Protein AF-A0A8B6ERR7-F1 (afdb_monomer)

Radius of gyration: 26.53 Å; Cα contacts (8 Å, |Δi|>4): 437; chains: 1; bounding box: 68×38×84 Å

Nearest PDB structures (foldseek):
  9bfj-assembly1_A  TM=8.847E-01  e=3.182E-20  Homo sapiens
  8j74-assembly1_B  TM=8.863E-01  e=8.967E-20  Homo sapiens
  9bim-assembly1_A  TM=9.018E-01  e=1.549E-18  Homo sapiens
  8zqq-assembly1_A  TM=8.179E-01  e=1.841E-18  Homo sapiens
  8zqr-assembly1_A  TM=8.406E-01  e=4.004E-18  Homo sapiens

Solvent-accessible surface area (backbone atoms only — not comparable to full-atom values): 23054 Å² total; per-residue (Å²): 132,85,79,61,58,70,55,53,50,31,40,52,51,45,51,50,52,52,50,51,52,50,52,52,50,51,62,64,43,66,80,75,68,89,50,77,62,46,73,76,52,62,72,77,67,77,50,70,70,59,42,28,53,52,48,19,53,70,67,59,25,32,62,53,43,36,21,33,11,29,27,19,48,77,53,38,81,71,29,44,50,60,66,57,52,49,36,52,48,38,42,50,44,18,70,64,45,36,40,56,41,36,75,70,30,41,67,49,90,60,40,50,47,21,59,70,64,54,79,64,85,84,53,84,36,73,96,52,40,66,57,52,28,51,32,28,49,50,14,29,56,46,42,59,62,65,44,49,63,29,48,51,50,8,50,51,56,63,73,42,57,35,22,82,31,89,85,43,64,68,75,40,54,63,80,54,80,88,49,40,62,43,43,48,62,50,44,31,64,72,73,39,59,72,67,56,19,35,53,49,53,24,50,46,51,49,33,36,50,58,43,52,51,52,53,39,50,49,52,15,47,47,39,24,52,62,42,42,28,60,68,75,36,76,81,64,49,71,72,54,38,52,53,44,24,55,53,39,34,53,52,52,46,54,51,51,53,57,51,59,75,72,57,80,43,60,45,60,54,53,51,54,59,50,48,56,44,52,22,42,48,47,37,48,53,51,34,51,74,73,36,89,64,53,40,62,67,7,49,52,51,13,44,53,51,8,51,48,45,45,56,30,52,26,38,76,94,77,72,39,74,50,76,51,81,57,70,73,54,43,71,47,97,86,70,48,75,46,70,70,46,67,53,62,58,51,19,20,50,50,10,36,49,42,18,50,50,42,10,48,51,53,50,50,36,50,76,70,59,77,45,62,80,85,73,52,82,81,71,71,78,64,68,71,63,56,51,57,62,52,61,68,72,60,74,70,90,79,74,94,80,80,83,80,87,80,92,75,91,82,83,83,77,87,76,93,130

Organism: Mytilus galloprovincialis (NCBI:txid29158)

Secondary structure (DSSP, 8-state):
----HHHHHHHHHHHHHHHHHHHHHHHHHTTT--SHHHHHHGGG---HHHHHHHHHHHHS-HHHHHHHHHHHHHHGGGGGHHHHHHHHHHHHHIIIIIHHHHHTT--STTHHHHHHHS--------S-HHHHHHHHHHHHHHHHHHHHHHHHHHHHHHHS-GGGSTTTTTS-SS--TTTGGGHHHHHHHHTS-HHHHHHHHHHHHHHHHHHHHHHHHHHHHHIIIIIIIIII-TT--HHHHHHHHHHHHHHHHHHHHHHHHH-S-HHHHHHHHHHHIIIIIHHHHHHHHH-TT--HHHHHHHHHHHHHHHHHT-BGGGTB--SS--TTEEE-TTS-EEE-S-HHHHHHHHHHHHHHHHHHHHHHHHHTTSS-GGG-TT--S-HHHHHHHHHTTT-STT-TTS---------------

InterPro domains:
  IPR001734 Sodium/solute symporter [PF00474] (136-306)
  IPR001734 Sodium/solute symporter [PS50283] (4-118)
  IPR001734 Sodium/solute symporter [PS50283] (123-320)
  IPR038377 Sodium/glucose symporter superfamily [G3DSA:1.20.1730.10] (26-121)
  IPR038377 Sodium/glucose symporter superfamily [G3DSA:1.20.1730.10] (122-368)
  IPR052244 High-affinity choline transporter [PTHR45897] (120-391)

pLDDT: mean 76.29, std 17.7, range [22.92, 96.44]

Mean predicted aligned error: 11.57 Å

Sequence (417 aa):
MAVYVPGLVSVIVFYVIFLLLGLWAAWKSRKVTKNSEDVLLAGRSIGMLLGIFTMTATWVEGGFINGTAEGVYSGGLVGSQAPFAYSVCLAFSGFFFARRMRQNGYATIIDPFQQKYGRYDGVLAAKSAYIAELLSYLGVIGCFIVVIPSLLVGIIATQTDWSMTTYMSGNSSVLADEDIPLVLPLVMEHLCPKAVALFGLGAVAAAVMSSVDSAVLSSSGQFSRNVYKRIIRKTASEKEQIWVLRASTIVFGVIATSVSIYVRSIYALWVLCSDIIYVILFPQLTCAIYFSSANTYGSLVAFIVGLFFRVAGGEITLGLDPIIKYPWHKVDDDGTVVQLFPHKTLSMLLSLFSLLFVSWFTNWLFDNGILSPKFDILRKHSRTKYKNKYVISTSDASDVKELGNYKINAAFTTDSF

Structure (mmCIF, N/CA/C/O backbone):
data_AF-A0A8B6ERR7-F1
#
_entry.id   AF-A0A8B6ERR7-F1
#
loop_
_atom_site.group_PDB
_atom_site.id
_atom_site.type_symbol
_atom_site.label_atom_id
_atom_site.label_alt_id
_atom_site.label_comp_id
_atom_site.label_asym_id
_atom_site.label_entity_id
_atom_site.label_seq_id
_atom_site.pdbx_PDB_ins_code
_atom_site.Cartn_x
_atom_site.Cartn_y
_atom_site.Cartn_z
_atom_site.occupancy
_atom_site.B_iso_or_equiv
_atom_site.auth_seq_id
_atom_site.auth_comp_id
_atom_site.auth_asym_id
_atom_site.auth_atom_id
_atom_site.pdbx_PDB_model_num
ATOM 1 N N . MET A 1 1 ? 13.045 -18.351 -24.519 1.00 45.66 1 MET A N 1
ATOM 2 C CA . MET A 1 1 ? 13.921 -17.473 -23.718 1.00 45.66 1 MET A CA 1
ATOM 3 C C . MET A 1 1 ? 15.110 -18.277 -23.218 1.00 45.66 1 MET A C 1
ATOM 5 O O . MET A 1 1 ? 14.902 -19.315 -22.599 1.00 45.66 1 MET A O 1
ATOM 9 N N . ALA A 1 2 ? 16.337 -17.854 -23.520 1.00 51.88 2 ALA A N 1
ATOM 10 C CA . ALA A 1 2 ? 17.518 -18.402 -22.858 1.00 51.88 2 ALA A CA 1
ATOM 11 C C . ALA A 1 2 ? 17.599 -17.777 -21.458 1.00 51.88 2 ALA A C 1
ATOM 13 O O . ALA A 1 2 ? 17.533 -16.560 -21.327 1.00 51.88 2 ALA A O 1
ATOM 14 N N . VAL A 1 3 ? 17.675 -18.598 -20.412 1.00 63.44 3 VAL A N 1
ATOM 15 C CA . VAL A 1 3 ? 17.764 -18.108 -19.030 1.00 63.44 3 VAL A CA 1
ATOM 16 C C . VAL A 1 3 ? 19.124 -17.440 -18.831 1.00 63.44 3 VAL A C 1
ATOM 18 O O . VAL A 1 3 ? 20.153 -18.064 -19.098 1.00 63.44 3 VAL A O 1
ATOM 21 N N . TYR A 1 4 ? 19.146 -16.204 -18.327 1.00 71.19 4 TYR A N 1
ATOM 22 C CA . TYR A 1 4 ? 20.384 -15.520 -17.956 1.00 71.19 4 TYR A CA 1
ATOM 23 C C . TYR A 1 4 ? 21.020 -16.189 -16.732 1.00 71.19 4 TYR A C 1
ATOM 25 O O . TYR A 1 4 ? 20.767 -15.842 -15.576 1.00 71.19 4 TYR A O 1
ATOM 33 N N . VAL A 1 5 ? 21.847 -17.202 -17.000 1.00 78.88 5 VAL A N 1
ATOM 34 C CA . VAL A 1 5 ? 22.473 -18.052 -15.978 1.00 78.88 5 VAL A CA 1
ATOM 35 C C . VAL A 1 5 ? 23.244 -17.237 -14.930 1.00 78.88 5 VAL A C 1
ATOM 37 O O . VAL A 1 5 ? 23.048 -17.507 -13.746 1.00 78.88 5 VAL A O 1
ATOM 40 N N . PRO A 1 6 ? 24.060 -16.219 -15.280 1.00 73.69 6 PRO A N 1
ATOM 41 C CA . PRO A 1 6 ? 24.772 -15.430 -14.273 1.00 73.69 6 PRO A CA 1
ATOM 42 C C . PRO A 1 6 ? 23.843 -14.663 -13.322 1.00 73.69 6 PRO A C 1
ATOM 44 O O . PRO A 1 6 ? 24.110 -14.611 -12.121 1.00 73.69 6 PRO A O 1
ATOM 47 N N . GLY A 1 7 ? 22.743 -14.097 -13.827 1.00 73.06 7 GLY A N 1
ATOM 48 C CA . GLY A 1 7 ? 21.757 -13.400 -12.998 1.00 73.06 7 GLY A CA 1
ATOM 49 C C . GLY A 1 7 ? 20.990 -14.360 -12.100 1.00 73.06 7 GLY A C 1
ATOM 50 O O . GLY A 1 7 ? 20.860 -14.102 -10.907 1.00 73.06 7 GLY A O 1
ATOM 51 N N . LEU A 1 8 ? 20.576 -15.514 -12.630 1.00 79.06 8 LEU A N 1
ATOM 52 C CA . LEU A 1 8 ? 19.938 -16.564 -11.835 1.00 79.06 8 LEU A CA 1
ATOM 53 C C . LEU A 1 8 ? 20.857 -17.056 -10.708 1.00 79.06 8 LEU A C 1
ATOM 55 O O . LEU A 1 8 ? 20.429 -17.163 -9.559 1.00 79.06 8 LEU A O 1
ATOM 59 N N . VAL A 1 9 ? 22.130 -17.315 -11.018 1.00 81.06 9 VAL A N 1
ATOM 60 C CA . VAL A 1 9 ? 23.138 -17.705 -10.022 1.00 81.06 9 VAL A CA 1
ATOM 61 C C . VAL A 1 9 ? 23.302 -16.611 -8.969 1.00 81.06 9 VAL A C 1
ATOM 63 O O . VAL A 1 9 ? 23.341 -16.934 -7.784 1.00 81.06 9 VAL A O 1
ATOM 66 N N . SER A 1 10 ? 23.329 -15.332 -9.365 1.00 76.69 10 SER A N 1
ATOM 67 C CA . SER A 1 10 ? 23.367 -14.208 -8.420 1.00 76.69 10 SER A CA 1
ATOM 68 C C . SER A 1 10 ? 22.194 -14.253 -7.445 1.00 76.69 10 SER A C 1
ATOM 70 O O . SER A 1 10 ? 22.401 -14.287 -6.233 1.00 76.69 10 SER A O 1
ATOM 72 N N . VAL A 1 11 ? 20.965 -14.327 -7.961 1.00 80.50 11 VAL A N 1
ATOM 73 C CA . VAL A 1 11 ? 19.743 -14.350 -7.146 1.00 80.50 11 VAL A CA 1
ATOM 74 C C . VAL A 1 11 ? 19.759 -15.525 -6.167 1.00 80.50 11 VAL A C 1
ATOM 76 O O . VAL A 1 11 ? 19.506 -15.333 -4.978 1.00 80.50 11 VAL A O 1
ATOM 79 N N . ILE A 1 12 ? 20.132 -16.724 -6.629 1.00 85.44 12 ILE A N 1
ATOM 80 C CA . ILE A 1 12 ? 20.242 -17.914 -5.773 1.00 85.44 12 ILE A CA 1
ATOM 81 C C . ILE A 1 12 ? 21.285 -17.699 -4.672 1.00 85.44 12 ILE A C 1
ATOM 83 O O . ILE A 1 12 ? 21.001 -17.966 -3.506 1.00 85.44 12 ILE A O 1
ATOM 87 N N . VAL A 1 13 ? 22.478 -17.204 -5.012 1.00 85.12 13 VAL A N 1
ATOM 88 C CA . VAL A 1 13 ? 23.547 -16.948 -4.036 1.00 85.12 13 VAL A CA 1
ATOM 89 C C . VAL A 1 13 ? 23.094 -15.928 -2.993 1.00 85.12 13 VAL A C 1
ATOM 91 O O . VAL A 1 13 ? 23.258 -16.176 -1.799 1.00 85.12 13 VAL A O 1
ATOM 94 N N . PHE A 1 14 ? 22.468 -14.826 -3.409 1.00 83.25 14 PHE A N 1
ATOM 95 C CA . PHE A 1 14 ? 21.922 -13.831 -2.487 1.00 83.25 14 PHE A CA 1
ATOM 96 C C . PHE A 1 14 ? 20.862 -14.431 -1.562 1.00 83.25 14 PHE A C 1
ATOM 98 O O . PHE A 1 14 ? 20.937 -14.237 -0.348 1.00 83.25 14 PHE A O 1
ATOM 105 N N . TYR A 1 15 ? 19.921 -15.215 -2.090 1.00 85.69 15 TYR A N 1
ATOM 106 C CA . TYR A 1 15 ? 18.904 -15.886 -1.277 1.00 85.69 15 TYR A CA 1
ATOM 107 C C . TYR A 1 15 ? 19.502 -16.877 -0.283 1.00 85.69 15 TYR A C 1
ATOM 109 O O . TYR A 1 15 ? 19.090 -16.895 0.877 1.00 85.69 15 TYR A O 1
ATOM 117 N N . VAL A 1 16 ? 20.511 -17.651 -0.686 1.00 87.88 16 VAL A N 1
ATOM 118 C CA . VAL A 1 16 ? 21.233 -18.548 0.225 1.00 87.88 16 VAL A CA 1
ATOM 119 C C . VAL A 1 16 ? 21.944 -17.748 1.316 1.00 87.88 16 VAL A C 1
ATOM 121 O O . VAL A 1 16 ? 21.831 -18.104 2.487 1.00 87.88 16 VAL A O 1
ATOM 124 N N . ILE A 1 17 ? 22.622 -16.647 0.979 1.00 86.88 17 ILE A N 1
ATOM 125 C CA . ILE A 1 17 ? 23.292 -15.781 1.962 1.00 86.88 17 ILE A CA 1
ATOM 126 C C . ILE A 1 17 ? 22.284 -15.229 2.976 1.00 86.88 17 ILE A C 1
ATOM 128 O O . ILE A 1 17 ? 22.510 -15.350 4.180 1.00 86.88 17 ILE A O 1
ATOM 132 N N . PHE A 1 18 ? 21.157 -14.671 2.526 1.00 83.50 18 PHE A N 1
ATOM 133 C CA . PHE A 1 18 ? 20.132 -14.140 3.429 1.00 83.50 18 PHE A CA 1
ATOM 134 C C . PHE A 1 18 ? 19.480 -15.226 4.279 1.00 83.50 18 PHE A C 1
ATOM 136 O O . PHE A 1 18 ? 19.249 -15.010 5.467 1.00 83.50 18 PHE A O 1
ATOM 143 N N . LEU A 1 19 ? 19.243 -16.411 3.716 1.00 85.31 19 LEU A N 1
ATOM 144 C CA . LEU A 1 19 ? 18.729 -17.553 4.462 1.00 85.31 19 LEU A CA 1
ATOM 145 C C . LEU A 1 19 ? 19.721 -18.005 5.539 1.00 85.31 19 LEU A C 1
ATOM 147 O O . LEU A 1 19 ? 19.320 -18.218 6.681 1.00 85.31 19 LEU A O 1
ATOM 151 N N . LEU A 1 20 ? 21.014 -18.097 5.223 1.00 88.56 20 LEU A N 1
ATOM 152 C CA . LEU A 1 20 ? 22.055 -18.445 6.195 1.00 88.56 20 LEU A CA 1
ATOM 153 C C . LEU A 1 20 ? 22.187 -17.383 7.292 1.00 88.56 20 LEU A C 1
ATOM 155 O O . LEU A 1 20 ? 22.257 -17.734 8.470 1.00 88.56 20 LEU A O 1
ATOM 159 N N . LEU A 1 21 ? 22.162 -16.096 6.933 1.00 86.25 21 LEU A N 1
ATOM 160 C CA . LEU A 1 21 ? 22.159 -14.989 7.893 1.00 86.25 21 LEU A CA 1
ATOM 161 C C . LEU A 1 21 ? 20.915 -15.025 8.788 1.00 86.25 21 LEU A C 1
ATOM 163 O O . LEU A 1 21 ? 21.034 -14.866 10.003 1.00 86.25 21 LEU A O 1
ATOM 167 N N . GLY A 1 22 ? 19.740 -15.286 8.213 1.00 81.62 22 GLY A N 1
ATOM 168 C CA . GLY A 1 22 ? 18.478 -15.428 8.934 1.00 81.62 22 GLY A CA 1
ATOM 169 C C . GLY A 1 22 ? 18.484 -16.619 9.892 1.00 81.62 22 GLY A C 1
ATOM 170 O O . GLY A 1 22 ? 18.112 -16.473 11.056 1.00 81.62 22 GLY A O 1
ATOM 171 N N . LEU A 1 23 ? 18.978 -17.782 9.454 1.00 84.75 23 LEU A N 1
ATOM 172 C CA . LEU A 1 23 ? 19.142 -18.971 10.300 1.00 84.75 23 LEU A CA 1
ATOM 173 C C . LEU A 1 23 ? 20.140 -18.727 11.434 1.00 84.75 23 LEU A C 1
ATOM 175 O O . LEU A 1 23 ? 19.871 -19.092 12.580 1.00 84.75 23 LEU A O 1
ATOM 179 N N . TRP A 1 24 ? 21.268 -18.080 11.139 1.00 86.25 24 TRP A N 1
ATOM 180 C CA . TRP A 1 24 ? 22.263 -17.704 12.141 1.00 86.25 24 TRP A CA 1
ATOM 181 C C . TRP A 1 24 ? 21.684 -16.729 13.174 1.00 86.25 24 TRP A C 1
ATOM 183 O O . TRP A 1 24 ? 21.824 -16.945 14.382 1.00 86.25 24 TRP A O 1
ATOM 193 N N . ALA A 1 25 ? 20.966 -15.698 12.719 1.00 79.69 25 ALA A N 1
ATOM 194 C CA . ALA A 1 25 ? 20.288 -14.736 13.580 1.00 79.69 25 ALA A CA 1
ATOM 195 C C . ALA A 1 25 ? 19.210 -15.408 14.446 1.00 79.69 25 ALA A C 1
ATOM 197 O O . ALA A 1 25 ? 19.169 -15.179 15.656 1.00 79.69 25 ALA A O 1
ATOM 198 N N . ALA A 1 26 ? 18.392 -16.296 13.873 1.00 73.44 26 ALA A N 1
ATOM 199 C CA . ALA A 1 26 ? 17.368 -17.054 14.592 1.00 73.44 26 ALA A CA 1
ATOM 200 C C . ALA A 1 26 ? 17.975 -17.998 15.643 1.00 73.44 26 ALA A C 1
ATOM 202 O O . ALA A 1 26 ? 17.465 -18.109 16.761 1.00 73.44 26 ALA A O 1
ATOM 203 N N . TRP A 1 27 ? 19.095 -18.652 15.323 1.00 79.06 27 TRP A N 1
ATOM 204 C CA . TRP A 1 27 ? 19.818 -19.507 16.264 1.00 79.06 27 TRP A CA 1
ATOM 205 C C . TRP A 1 27 ? 20.393 -18.708 17.439 1.00 79.06 27 TRP A C 1
ATOM 207 O O . TRP A 1 27 ? 20.299 -19.142 18.591 1.00 79.06 27 TRP A O 1
ATOM 217 N N . LYS A 1 28 ? 20.904 -17.502 17.174 1.00 76.81 28 LYS A N 1
ATOM 218 C CA . LYS A 1 28 ? 21.382 -16.570 18.204 1.00 76.81 28 LYS A CA 1
ATOM 219 C C . LYS A 1 28 ? 20.233 -16.006 19.055 1.00 76.81 28 LYS A C 1
ATOM 221 O O . LYS A 1 28 ? 20.363 -15.929 20.276 1.00 76.81 28 LYS A O 1
ATOM 226 N N . SER A 1 29 ? 19.098 -15.673 18.436 1.00 63.59 29 SER A N 1
ATOM 227 C CA . SER A 1 29 ? 17.893 -15.126 19.086 1.00 63.59 29 SER A CA 1
ATOM 228 C C . SER A 1 29 ? 17.143 -16.148 19.949 1.00 63.59 29 SER A C 1
ATOM 230 O O . SER A 1 29 ? 16.582 -15.767 20.977 1.00 63.59 29 SER A O 1
ATOM 232 N N . ARG A 1 30 ? 17.192 -17.449 19.620 1.00 62.34 30 ARG A N 1
ATOM 233 C CA . ARG A 1 30 ? 16.547 -18.528 20.402 1.00 62.34 30 ARG A CA 1
ATOM 234 C C . ARG A 1 30 ? 16.923 -18.546 21.886 1.00 62.34 30 ARG A C 1
ATOM 236 O O . ARG A 1 30 ? 16.160 -19.070 22.691 1.00 62.34 30 ARG A O 1
ATOM 243 N N . LYS A 1 31 ? 18.088 -18.003 22.253 1.00 54.69 31 LYS A N 1
ATOM 244 C CA . LYS A 1 31 ? 18.555 -17.934 23.647 1.00 54.69 31 LYS A CA 1
ATOM 245 C C . LYS A 1 31 ? 17.966 -16.755 24.439 1.00 54.69 31 LYS A C 1
ATOM 247 O O . LYS A 1 31 ? 18.104 -16.744 25.656 1.00 54.69 31 LYS A O 1
ATOM 252 N N . VAL A 1 32 ? 17.324 -15.788 23.777 1.00 55.03 32 VAL A N 1
ATOM 253 C CA . VAL A 1 32 ? 16.943 -14.488 24.362 1.00 55.03 32 VAL A CA 1
ATOM 254 C C . VAL A 1 32 ? 15.422 -14.277 24.419 1.00 55.03 32 VAL A C 1
ATOM 256 O O . VAL A 1 32 ? 14.943 -13.600 25.322 1.00 55.03 32 VAL A O 1
ATOM 259 N N . THR A 1 33 ? 14.634 -14.873 23.519 1.00 50.84 33 THR A N 1
ATOM 260 C CA . THR A 1 33 ? 13.224 -14.479 23.328 1.00 50.84 33 THR A CA 1
ATOM 261 C C . THR A 1 33 ? 12.232 -15.531 23.850 1.00 50.84 33 THR A C 1
ATOM 263 O O . THR A 1 33 ? 12.086 -16.594 23.250 1.00 50.84 33 THR A O 1
ATOM 266 N N . LYS A 1 34 ? 11.534 -15.244 24.964 1.00 52.44 34 LYS A N 1
ATOM 267 C CA . LYS A 1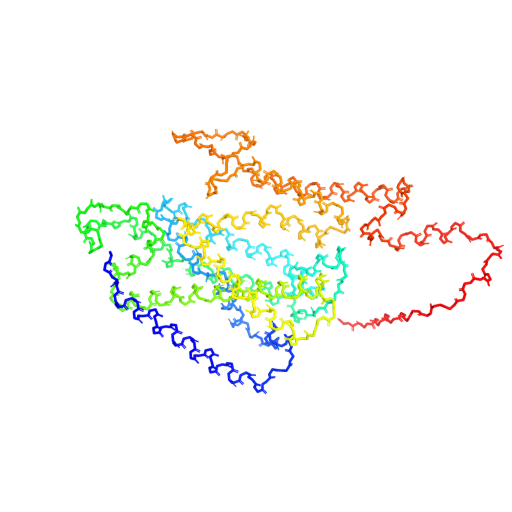 34 ? 10.463 -16.106 25.526 1.00 52.44 34 LYS A CA 1
ATOM 268 C C . LYS A 1 34 ? 9.038 -15.567 25.326 1.00 52.44 34 LYS A C 1
ATOM 270 O O . LYS A 1 34 ? 8.110 -16.365 25.378 1.00 52.44 34 LYS A O 1
ATOM 275 N N . ASN A 1 35 ? 8.862 -14.268 25.066 1.00 54.62 35 ASN A N 1
ATOM 276 C CA . ASN A 1 35 ? 7.545 -13.635 24.940 1.00 54.62 35 ASN A CA 1
ATOM 277 C C . ASN A 1 35 ? 7.221 -13.240 23.493 1.00 54.62 35 ASN A C 1
ATOM 279 O O . ASN A 1 35 ? 8.046 -12.648 22.797 1.00 54.62 35 ASN A O 1
ATOM 283 N N . SER A 1 36 ? 5.979 -13.497 23.075 1.00 51.31 36 SER A N 1
ATOM 284 C CA . SER A 1 36 ? 5.406 -13.113 21.774 1.00 51.31 36 SER A CA 1
ATOM 285 C C . SER A 1 36 ? 5.533 -11.609 21.483 1.00 51.31 36 SER A C 1
ATOM 287 O O . SER A 1 36 ? 5.695 -11.203 20.336 1.00 51.31 36 SER A O 1
ATOM 289 N N . GLU A 1 37 ? 5.492 -10.776 22.526 1.00 53.56 37 GLU A N 1
ATOM 290 C CA . GLU A 1 37 ? 5.621 -9.317 22.427 1.00 53.56 37 GLU A CA 1
ATOM 291 C C . GLU A 1 37 ? 7.046 -8.858 22.098 1.00 53.56 37 GLU A C 1
ATOM 293 O O . GLU A 1 37 ? 7.214 -7.917 21.325 1.00 53.56 37 GLU A O 1
ATOM 298 N N . ASP A 1 38 ? 8.073 -9.538 22.616 1.00 54.78 38 ASP A N 1
ATOM 299 C CA . ASP A 1 38 ? 9.474 -9.196 22.333 1.00 54.78 38 ASP A CA 1
ATOM 300 C C . ASP A 1 38 ? 9.860 -9.536 20.892 1.00 54.78 38 ASP A C 1
ATOM 302 O O . ASP A 1 38 ? 10.689 -8.847 20.296 1.00 54.78 38 ASP A O 1
ATOM 306 N N . VAL A 1 39 ? 9.216 -10.557 20.317 1.00 55.00 39 VAL A N 1
ATOM 307 C CA . VAL A 1 39 ? 9.323 -10.895 18.890 1.00 55.00 39 VAL A CA 1
ATOM 308 C C . VAL A 1 39 ? 8.684 -9.805 18.024 1.00 55.00 39 VAL A C 1
ATOM 310 O O . VAL A 1 39 ? 9.232 -9.455 16.985 1.00 55.00 39 VAL A O 1
ATOM 313 N N . LEU A 1 40 ? 7.547 -9.243 18.451 1.00 52.59 40 LEU A N 1
ATOM 314 C CA . LEU A 1 40 ? 6.803 -8.235 17.684 1.00 52.59 40 LEU A CA 1
ATOM 315 C C . LEU A 1 40 ? 7.361 -6.810 17.829 1.00 52.59 40 LEU A C 1
ATOM 317 O O . LEU A 1 40 ? 7.233 -6.013 16.906 1.00 52.59 40 LEU A O 1
ATOM 321 N N . LEU A 1 41 ? 7.955 -6.467 18.977 1.00 54.84 41 LEU A N 1
ATOM 322 C CA . LEU A 1 41 ? 8.432 -5.110 19.293 1.00 54.84 41 LEU A CA 1
ATOM 323 C C . LEU A 1 41 ? 9.963 -4.984 19.320 1.00 54.84 41 LEU A C 1
ATOM 325 O O . LEU A 1 41 ? 10.475 -3.935 19.724 1.00 54.84 41 LEU A O 1
ATOM 329 N N . ALA A 1 42 ? 10.686 -6.041 18.930 1.00 57.41 42 ALA A N 1
ATOM 330 C CA . ALA A 1 42 ? 12.149 -6.101 18.893 1.00 57.41 42 ALA A CA 1
ATOM 331 C C . ALA A 1 42 ? 12.813 -5.525 20.163 1.00 57.41 42 ALA A C 1
ATOM 333 O O . ALA A 1 42 ? 13.747 -4.725 20.096 1.00 57.41 42 ALA A O 1
ATOM 334 N N . GLY A 1 43 ? 12.276 -5.862 21.341 1.00 55.06 43 GLY A N 1
ATOM 335 C CA . GLY A 1 43 ? 12.825 -5.438 22.636 1.00 55.06 43 GLY A CA 1
ATOM 336 C C . GLY A 1 43 ? 12.838 -3.923 22.905 1.00 55.06 43 GLY A C 1
ATOM 337 O O . GLY A 1 43 ? 13.475 -3.486 23.862 1.00 55.06 43 GLY A O 1
ATOM 338 N N . ARG A 1 44 ? 12.140 -3.101 22.101 1.00 60.75 44 ARG A N 1
ATOM 339 C CA . ARG A 1 44 ? 11.968 -1.641 22.298 1.00 60.75 44 ARG A CA 1
ATOM 340 C C . ARG A 1 44 ? 13.276 -0.825 22.396 1.00 60.75 44 ARG A C 1
ATOM 342 O O . ARG A 1 44 ? 13.245 0.292 22.912 1.00 60.75 44 ARG A O 1
ATOM 349 N N . SER A 1 45 ? 14.400 -1.341 21.898 1.00 61.16 45 SER A N 1
ATOM 350 C CA . SER A 1 45 ? 15.742 -0.740 22.031 1.00 61.16 45 SER A CA 1
ATOM 351 C C . SER A 1 45 ? 16.392 -0.345 20.699 1.00 61.16 45 SER A C 1
ATOM 353 O O . SER A 1 45 ? 17.597 -0.103 20.645 1.00 61.16 45 SER A O 1
ATOM 355 N N . ILE A 1 46 ? 15.612 -0.262 19.615 1.00 65.56 46 ILE A N 1
ATOM 356 C CA . ILE A 1 46 ? 16.134 0.105 18.293 1.00 65.56 46 ILE A CA 1
ATOM 357 C C . ILE A 1 46 ? 16.711 1.527 18.351 1.00 65.56 46 ILE A C 1
ATOM 359 O O . ILE A 1 46 ? 15.992 2.498 18.594 1.00 65.56 46 ILE A O 1
ATOM 363 N N . GLY A 1 47 ? 18.022 1.639 18.129 1.00 73.00 47 GLY A N 1
ATOM 364 C CA . GLY A 1 47 ? 18.715 2.922 18.034 1.00 73.00 47 GLY A CA 1
ATOM 365 C C . GLY A 1 47 ? 18.222 3.746 16.841 1.00 73.00 47 GLY A C 1
ATOM 366 O O . GLY A 1 47 ? 17.768 3.196 15.840 1.00 73.00 47 GLY A O 1
ATOM 367 N N . MET A 1 48 ? 18.340 5.073 16.930 1.00 74.69 48 MET A N 1
ATOM 368 C CA . MET A 1 48 ? 17.790 6.008 15.937 1.00 74.69 48 MET A CA 1
ATOM 369 C C . MET A 1 48 ? 18.234 5.689 14.503 1.00 74.69 48 MET A C 1
ATOM 371 O O . MET A 1 48 ? 17.393 5.601 13.616 1.00 74.69 48 MET A O 1
ATOM 375 N N . LEU A 1 49 ? 19.530 5.442 14.290 1.00 75.19 49 LEU A N 1
ATOM 376 C CA . LEU A 1 49 ? 20.077 5.135 12.967 1.00 75.19 49 LEU A CA 1
ATOM 377 C C . LEU A 1 49 ? 19.447 3.872 12.360 1.00 75.19 49 LEU A C 1
ATOM 379 O O . LEU A 1 49 ? 18.987 3.889 11.222 1.00 75.19 49 LEU A O 1
ATOM 383 N N . LEU A 1 50 ? 19.368 2.795 13.147 1.00 78.88 50 LEU A N 1
ATOM 384 C CA . LEU A 1 50 ? 18.739 1.546 12.719 1.00 78.88 50 LEU A CA 1
ATOM 385 C C . LEU A 1 50 ? 17.240 1.745 12.451 1.00 78.88 50 LEU A C 1
ATOM 387 O O . LEU A 1 50 ? 16.706 1.172 11.504 1.00 78.88 50 LEU A O 1
ATOM 391 N N . GLY A 1 51 ? 16.575 2.597 13.235 1.00 76.56 51 GLY A N 1
ATOM 392 C CA . GLY A 1 51 ? 15.184 2.982 13.016 1.00 76.56 51 GLY A CA 1
ATOM 393 C C . GLY A 1 51 ? 14.965 3.695 11.680 1.00 76.56 51 GLY A C 1
ATOM 394 O O . GLY A 1 51 ? 13.998 3.381 10.997 1.00 76.56 51 GLY A O 1
ATOM 395 N N . ILE A 1 52 ? 15.861 4.603 11.274 1.00 78.38 52 ILE A N 1
ATOM 396 C CA . ILE A 1 52 ? 15.759 5.330 9.993 1.00 78.38 52 ILE A CA 1
ATOM 397 C C . ILE A 1 52 ? 15.909 4.364 8.821 1.00 78.38 52 ILE A C 1
ATOM 399 O O . ILE A 1 52 ? 15.088 4.380 7.903 1.00 78.38 52 ILE A O 1
ATOM 403 N N . PHE A 1 53 ? 16.927 3.499 8.864 1.00 80.88 53 PHE A N 1
ATOM 404 C CA . PHE A 1 53 ? 17.138 2.495 7.823 1.00 80.88 53 PHE A CA 1
ATOM 405 C C . PHE A 1 53 ? 15.970 1.518 7.739 1.00 80.88 53 PHE A C 1
ATOM 407 O O . PHE A 1 53 ? 15.490 1.255 6.645 1.00 80.88 53 PHE A O 1
ATOM 414 N N . THR A 1 54 ? 15.460 1.043 8.878 1.00 80.06 54 THR A N 1
ATOM 415 C CA . THR A 1 54 ? 14.311 0.124 8.912 1.00 80.06 54 THR A CA 1
ATOM 416 C C . THR A 1 54 ? 13.046 0.796 8.381 1.00 80.06 54 THR A C 1
ATOM 418 O O . THR A 1 54 ? 12.327 0.202 7.583 1.00 80.06 54 THR A O 1
ATOM 421 N N . MET A 1 55 ? 12.789 2.049 8.774 1.00 78.19 55 MET A N 1
ATOM 422 C CA . MET A 1 55 ? 11.636 2.809 8.293 1.00 78.19 55 MET A CA 1
ATOM 423 C C . MET A 1 55 ? 11.732 3.019 6.781 1.00 78.19 55 MET A C 1
ATOM 425 O O . MET A 1 55 ? 10.798 2.688 6.069 1.00 78.19 55 MET A O 1
ATOM 429 N N . THR A 1 56 ? 12.882 3.472 6.277 1.00 79.50 56 THR A N 1
ATOM 430 C CA . THR A 1 56 ? 13.102 3.674 4.835 1.00 79.50 56 THR A CA 1
ATOM 431 C C . THR A 1 56 ? 12.967 2.364 4.057 1.00 79.50 56 THR A C 1
ATOM 433 O O . THR A 1 56 ? 12.240 2.309 3.072 1.00 79.50 56 THR A O 1
ATOM 436 N N . ALA A 1 57 ? 13.610 1.291 4.526 1.00 77.75 57 ALA A N 1
ATOM 437 C CA . ALA A 1 57 ? 13.587 -0.020 3.876 1.00 77.75 57 ALA A CA 1
ATOM 438 C C . ALA A 1 57 ? 12.191 -0.661 3.852 1.00 77.75 57 ALA A C 1
ATOM 440 O O . ALA A 1 57 ? 11.908 -1.456 2.968 1.00 77.75 57 ALA A O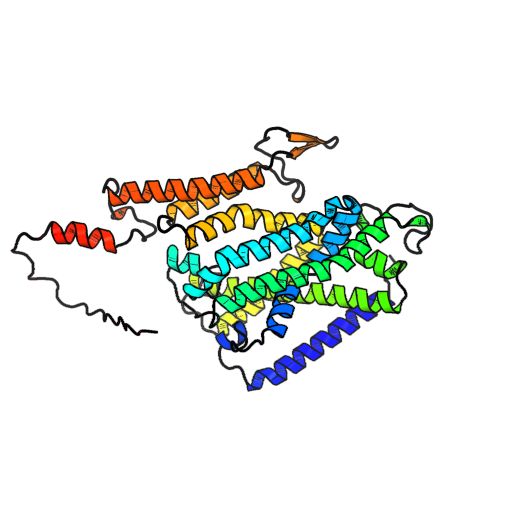 1
ATOM 441 N N . THR A 1 58 ? 11.307 -0.311 4.792 1.00 77.62 58 THR A N 1
ATOM 442 C CA . THR A 1 58 ? 9.919 -0.806 4.793 1.00 77.62 58 THR A CA 1
ATOM 443 C C . THR A 1 58 ? 9.098 -0.209 3.648 1.00 77.62 58 THR A C 1
ATOM 445 O O . THR A 1 58 ? 8.171 -0.847 3.162 1.00 77.62 58 THR A O 1
ATOM 448 N N . TRP A 1 59 ? 9.417 1.017 3.224 1.00 75.06 59 TRP A N 1
ATOM 449 C CA . TRP A 1 59 ? 8.687 1.712 2.159 1.00 75.06 59 TRP A CA 1
ATOM 450 C C . TRP A 1 59 ? 9.332 1.544 0.791 1.00 75.06 59 TRP A C 1
ATOM 452 O O . TRP A 1 59 ? 8.633 1.471 -0.218 1.00 75.06 59 TRP A O 1
ATOM 462 N N . VAL A 1 60 ? 10.660 1.467 0.751 1.00 78.19 60 VAL A N 1
ATOM 463 C CA . VAL A 1 60 ? 11.388 1.168 -0.475 1.00 78.19 60 VAL A CA 1
ATOM 464 C C . VAL A 1 60 ? 11.404 -0.343 -0.680 1.00 78.19 60 VAL A C 1
ATOM 466 O O . VAL A 1 60 ? 12.336 -1.039 -0.285 1.00 78.19 60 VAL A O 1
ATOM 469 N N . GLU A 1 61 ? 10.362 -0.836 -1.333 1.00 81.25 61 GLU A N 1
ATOM 470 C CA . GLU A 1 61 ? 10.235 -2.242 -1.691 1.00 81.25 61 GLU A CA 1
ATOM 471 C C . GLU A 1 61 ? 10.467 -2.525 -3.174 1.00 81.25 61 GLU A C 1
ATOM 473 O O . GLU A 1 61 ? 10.496 -1.624 -4.012 1.00 81.25 61 GLU A O 1
ATOM 478 N N . GLY A 1 62 ? 10.591 -3.804 -3.529 1.00 81.19 62 GLY A N 1
ATOM 479 C CA . GLY A 1 62 ? 10.779 -4.213 -4.921 1.00 81.19 62 GLY A CA 1
ATOM 480 C C . GLY A 1 62 ? 9.686 -3.713 -5.873 1.00 81.19 62 GLY A C 1
ATOM 481 O O . GLY A 1 62 ? 9.999 -3.295 -6.985 1.00 81.19 62 GLY A O 1
ATOM 482 N N . GLY A 1 63 ? 8.423 -3.677 -5.427 1.00 80.50 63 GLY A N 1
ATOM 483 C CA . GLY A 1 63 ? 7.313 -3.112 -6.206 1.00 80.50 63 GLY A CA 1
ATOM 484 C C . GLY A 1 63 ? 7.451 -1.605 -6.434 1.00 80.50 63 GLY A C 1
ATOM 485 O O . GLY A 1 63 ? 7.170 -1.118 -7.523 1.00 80.50 63 GLY A O 1
ATOM 486 N N . PHE A 1 64 ? 7.969 -0.877 -5.445 1.00 83.88 64 PHE A N 1
ATOM 487 C CA . PHE A 1 64 ? 8.240 0.552 -5.551 1.00 83.88 64 PHE A CA 1
ATOM 488 C C . PHE A 1 64 ? 9.374 0.848 -6.543 1.00 83.88 64 PHE A C 1
ATOM 490 O O . PHE A 1 64 ? 9.235 1.727 -7.392 1.00 83.88 64 PHE A O 1
ATOM 497 N N . ILE A 1 65 ? 10.480 0.100 -6.472 1.00 86.81 65 ILE A N 1
ATOM 498 C CA . ILE A 1 65 ? 11.647 0.286 -7.350 1.00 86.81 65 ILE A CA 1
ATOM 499 C C . ILE A 1 65 ? 11.298 -0.110 -8.797 1.00 86.81 65 ILE A C 1
ATOM 501 O O . ILE A 1 65 ? 11.467 0.701 -9.710 1.00 86.81 65 ILE A O 1
ATOM 505 N N . ASN A 1 66 ? 10.750 -1.314 -9.006 1.00 87.25 66 ASN A N 1
ATOM 506 C CA . ASN A 1 66 ? 10.367 -1.795 -10.339 1.00 87.25 66 ASN A CA 1
ATOM 507 C C . ASN A 1 66 ? 9.217 -0.970 -10.930 1.00 87.25 66 ASN A C 1
ATOM 509 O O . ASN A 1 66 ? 9.309 -0.540 -12.075 1.00 87.25 66 ASN A O 1
ATOM 513 N N . GLY A 1 67 ? 8.178 -0.682 -10.141 1.00 86.69 67 GLY A N 1
ATOM 514 C CA . GLY A 1 67 ? 7.026 0.103 -10.587 1.00 86.69 67 GLY A CA 1
ATOM 515 C C . GLY A 1 67 ? 7.381 1.551 -10.929 1.00 86.69 67 GLY A C 1
ATOM 516 O O . GLY A 1 67 ? 6.803 2.120 -11.849 1.00 86.69 67 GLY A O 1
ATOM 517 N N . THR A 1 68 ? 8.366 2.150 -10.247 1.00 88.56 68 THR A N 1
ATOM 518 C CA . THR A 1 68 ? 8.873 3.483 -10.620 1.00 88.56 68 THR A CA 1
ATOM 519 C C . THR A 1 68 ? 9.595 3.440 -11.964 1.00 88.56 68 THR A C 1
ATOM 521 O O . THR A 1 68 ? 9.375 4.318 -12.793 1.00 88.56 68 THR A O 1
ATOM 524 N N . ALA A 1 69 ? 10.437 2.431 -12.203 1.00 89.69 69 ALA A N 1
ATOM 525 C CA . ALA A 1 69 ? 11.130 2.282 -13.482 1.00 89.69 69 ALA A CA 1
ATOM 526 C C . ALA A 1 69 ? 10.144 2.018 -14.638 1.00 89.69 69 ALA A C 1
ATOM 528 O O . ALA A 1 69 ? 10.237 2.677 -15.672 1.00 89.69 69 ALA A O 1
ATOM 529 N N . GLU A 1 70 ? 9.164 1.132 -14.428 1.00 89.25 70 GLU A N 1
ATOM 530 C CA . GLU A 1 70 ? 8.041 0.853 -15.341 1.00 89.25 70 GLU A CA 1
ATOM 531 C C . GLU A 1 70 ? 7.238 2.127 -15.659 1.00 89.25 70 GLU A C 1
ATOM 533 O O . GLU A 1 70 ? 6.991 2.453 -16.824 1.00 89.25 70 GLU A O 1
ATOM 538 N N . GLY A 1 71 ? 6.866 2.884 -14.621 1.00 87.38 71 GLY A N 1
ATOM 539 C CA . GLY A 1 71 ? 6.104 4.122 -14.76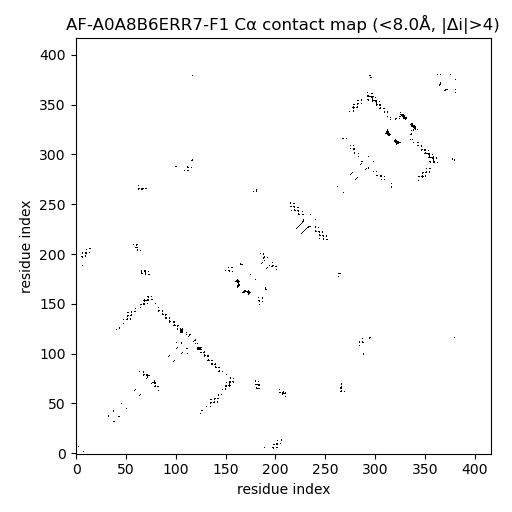0 1.00 87.38 71 GLY A CA 1
ATOM 540 C C . GLY A 1 71 ? 6.869 5.186 -15.542 1.00 87.38 71 GLY A C 1
ATOM 541 O O . GLY A 1 71 ? 6.296 5.838 -16.413 1.00 87.38 71 GLY A O 1
ATOM 542 N N . VAL A 1 72 ? 8.171 5.339 -15.282 1.00 90.69 72 VAL A N 1
ATOM 543 C CA . VAL A 1 72 ? 9.027 6.286 -16.012 1.00 90.69 72 VAL A CA 1
ATOM 544 C C . VAL A 1 72 ? 9.231 5.869 -17.463 1.00 90.69 72 VAL A C 1
ATOM 546 O O . VAL A 1 72 ? 9.264 6.736 -18.334 1.00 90.69 72 VAL A O 1
ATOM 549 N N . TYR A 1 73 ? 9.328 4.567 -17.735 1.00 88.69 73 TYR A N 1
ATOM 550 C CA . TYR A 1 73 ? 9.434 4.066 -19.102 1.00 88.69 73 TYR A CA 1
ATOM 551 C C . TYR A 1 73 ? 8.185 4.392 -19.926 1.00 88.69 73 TYR A C 1
ATOM 553 O O . TYR A 1 73 ? 8.285 4.920 -21.029 1.00 88.69 73 TYR A O 1
ATOM 561 N N . SER A 1 74 ? 7.009 4.141 -19.349 1.00 86.75 74 SER A N 1
ATOM 562 C CA . SER A 1 74 ? 5.727 4.270 -20.051 1.00 86.75 74 SER A CA 1
ATOM 563 C C . SER A 1 74 ? 5.224 5.717 -20.123 1.00 86.75 74 SER A C 1
ATOM 565 O O . SER A 1 74 ? 4.672 6.147 -21.130 1.00 86.75 74 SER A O 1
ATOM 567 N N . GLY A 1 75 ? 5.388 6.480 -19.039 1.00 83.12 75 GLY A N 1
ATOM 568 C CA . GLY A 1 75 ? 4.819 7.823 -18.868 1.00 83.12 75 GLY A CA 1
ATOM 569 C C . GLY A 1 75 ? 5.850 8.952 -18.807 1.00 83.12 75 GLY A C 1
ATOM 570 O O . GLY A 1 75 ? 5.505 10.083 -18.452 1.00 83.12 75 GLY A O 1
ATOM 571 N N . GLY A 1 76 ? 7.125 8.664 -19.081 1.00 86.94 76 GLY A N 1
ATOM 572 C CA . GLY A 1 76 ? 8.225 9.615 -18.932 1.00 86.94 76 GLY A CA 1
ATOM 573 C C . GLY A 1 76 ? 8.399 10.089 -17.487 1.00 86.94 76 GLY A C 1
ATOM 574 O O . GLY A 1 76 ? 8.007 9.428 -16.527 1.00 86.94 76 GLY A O 1
ATOM 575 N N . LEU A 1 77 ? 8.947 11.292 -17.296 1.00 84.31 77 LEU A N 1
ATOM 576 C CA . LEU A 1 77 ? 9.194 11.820 -15.947 1.00 84.31 77 LEU A CA 1
ATOM 577 C C . LEU A 1 77 ? 7.903 11.985 -15.123 1.00 84.31 77 LEU A C 1
ATOM 579 O O . LEU A 1 77 ? 7.936 11.891 -13.899 1.00 84.31 77 LEU A O 1
ATOM 583 N N . VAL A 1 78 ? 6.752 12.165 -15.775 1.00 84.81 78 VAL A N 1
ATOM 584 C CA . VAL A 1 78 ? 5.440 12.228 -15.111 1.00 84.81 78 VAL A CA 1
ATOM 585 C C . VAL A 1 78 ? 5.084 10.888 -14.454 1.00 84.81 78 VAL A C 1
ATOM 587 O O . VAL A 1 78 ? 4.467 10.875 -13.392 1.00 84.81 78 VAL A O 1
ATOM 590 N N . GLY A 1 79 ? 5.554 9.766 -15.001 1.00 79.44 79 GLY A N 1
ATOM 591 C CA . GLY A 1 79 ? 5.395 8.439 -14.402 1.00 79.44 79 GLY A CA 1
ATOM 592 C C . GLY A 1 79 ? 6.101 8.258 -13.052 1.00 79.44 79 GLY A C 1
ATOM 593 O O . GLY A 1 79 ? 5.786 7.334 -12.307 1.00 79.44 79 GLY A O 1
ATOM 594 N N . SER A 1 80 ? 7.001 9.174 -12.674 1.00 81.25 80 SER A N 1
ATOM 595 C CA . SER A 1 80 ? 7.715 9.144 -11.389 1.00 81.25 80 SER A CA 1
ATOM 596 C C . SER A 1 80 ? 6.953 9.712 -10.190 1.00 81.25 80 SER A C 1
ATOM 598 O O . SER A 1 80 ? 7.515 9.832 -9.102 1.00 81.25 80 SER A O 1
ATOM 600 N N . GLN A 1 81 ? 5.677 10.071 -10.346 1.00 82.62 81 GLN A N 1
ATOM 601 C CA . GLN A 1 81 ? 4.882 10.687 -9.275 1.00 82.62 81 GLN A CA 1
ATOM 602 C C . GLN A 1 81 ? 4.779 9.834 -8.006 1.00 82.62 81 GLN A C 1
ATOM 604 O O . GLN A 1 81 ? 4.699 10.385 -6.908 1.00 82.62 81 GLN A O 1
ATOM 609 N N . ALA A 1 82 ? 4.793 8.508 -8.155 1.00 78.75 82 ALA A N 1
ATOM 610 C CA . ALA A 1 82 ? 4.664 7.548 -7.065 1.00 78.75 82 ALA A CA 1
ATOM 611 C C . ALA A 1 82 ? 5.643 7.848 -5.908 1.00 78.75 82 ALA A C 1
ATOM 613 O O . ALA A 1 82 ? 5.181 8.234 -4.835 1.00 78.75 82 ALA A O 1
ATOM 614 N N . PRO A 1 83 ? 6.972 7.808 -6.103 1.00 79.19 83 PRO A N 1
ATOM 615 C CA . PRO A 1 83 ? 7.955 8.268 -5.126 1.00 79.19 83 PRO A CA 1
ATOM 616 C C . PRO A 1 83 ? 7.632 9.544 -4.344 1.00 79.19 83 PRO A C 1
ATOM 618 O O . PRO A 1 83 ? 7.702 9.565 -3.113 1.00 79.19 83 PRO A O 1
ATOM 621 N N . PHE A 1 84 ? 7.261 10.611 -5.051 1.00 82.56 84 PHE A N 1
ATOM 622 C CA . PHE A 1 84 ? 6.971 11.902 -4.434 1.00 82.56 84 PHE A CA 1
ATOM 623 C C . PHE A 1 84 ? 5.707 11.832 -3.575 1.00 82.56 84 PHE A C 1
ATOM 625 O O . PHE A 1 84 ? 5.700 12.329 -2.447 1.00 82.56 84 PHE A O 1
ATOM 632 N N . ALA A 1 85 ? 4.660 11.169 -4.070 1.00 83.62 85 ALA A N 1
ATOM 633 C CA . ALA A 1 85 ? 3.422 10.965 -3.328 1.00 83.62 85 ALA A CA 1
ATOM 634 C C . ALA A 1 85 ? 3.657 10.181 -2.025 1.00 83.62 85 ALA A C 1
ATOM 636 O O . ALA A 1 85 ? 3.107 10.547 -0.986 1.00 83.62 85 ALA A O 1
ATOM 637 N N . TYR A 1 86 ? 4.522 9.163 -2.046 1.00 80.19 86 TYR A N 1
ATOM 638 C CA . TYR A 1 86 ? 4.878 8.377 -0.857 1.00 80.19 86 TYR A CA 1
ATOM 639 C C . TYR A 1 86 ? 5.617 9.202 0.187 1.00 80.19 86 TYR A C 1
ATOM 641 O O . TYR A 1 86 ? 5.236 9.199 1.358 1.00 80.19 86 TYR A O 1
ATOM 649 N N . SER A 1 87 ? 6.625 9.959 -0.237 1.00 82.75 87 SER A N 1
ATOM 650 C CA . SER A 1 87 ? 7.363 10.873 0.634 1.00 82.75 87 SER A CA 1
ATOM 651 C C . SER A 1 87 ? 6.440 11.888 1.314 1.00 82.75 87 SER A C 1
ATOM 653 O O . SER A 1 87 ? 6.516 12.099 2.526 1.00 82.75 87 SER A O 1
ATOM 655 N N . VAL A 1 88 ? 5.510 12.480 0.560 1.00 86.44 88 VAL A N 1
ATOM 656 C CA . VAL A 1 88 ? 4.520 13.418 1.111 1.00 86.44 88 VAL A CA 1
ATOM 657 C C . VAL A 1 88 ? 3.553 12.706 2.062 1.00 86.44 88 VAL A C 1
ATOM 659 O O . VAL A 1 88 ? 3.262 13.225 3.139 1.00 86.44 88 VAL A O 1
ATOM 662 N N . CYS A 1 89 ? 3.091 11.502 1.718 1.00 86.19 89 CYS A N 1
ATOM 663 C CA . CYS A 1 89 ? 2.201 10.706 2.565 1.00 86.19 89 CYS A CA 1
ATOM 664 C C . CYS A 1 89 ? 2.865 10.305 3.892 1.00 86.19 89 CYS A C 1
ATOM 666 O O . CYS A 1 89 ? 2.235 10.357 4.950 1.00 86.19 89 CYS A O 1
ATOM 668 N N . LEU A 1 90 ? 4.151 9.958 3.869 1.00 84.06 90 LEU A N 1
ATOM 669 C CA . LEU A 1 90 ? 4.937 9.648 5.060 1.00 84.06 90 LEU A CA 1
ATOM 670 C C . LEU A 1 90 ? 5.101 10.857 5.979 1.00 84.06 90 LEU A C 1
ATOM 672 O O . LEU A 1 90 ? 4.896 10.743 7.187 1.00 84.06 90 LEU A O 1
ATOM 676 N N . ALA A 1 91 ? 5.407 12.025 5.413 1.00 85.56 91 ALA A N 1
ATOM 677 C CA . ALA A 1 91 ? 5.461 13.265 6.181 1.00 85.56 91 ALA A CA 1
ATOM 678 C C . ALA A 1 91 ? 4.092 13.590 6.800 1.00 85.56 91 ALA A C 1
ATOM 680 O O . ALA A 1 91 ? 3.990 13.853 7.999 1.00 85.56 91 ALA A O 1
ATOM 681 N N . PHE A 1 92 ? 3.027 13.502 6.001 1.00 89.31 92 PHE A N 1
ATOM 682 C CA . PHE A 1 92 ? 1.659 13.756 6.443 1.00 89.31 92 PHE A CA 1
ATOM 683 C C . PHE A 1 92 ? 1.226 12.791 7.557 1.00 89.31 92 PHE A C 1
ATOM 685 O O . PHE A 1 92 ? 0.710 13.211 8.593 1.00 89.31 92 PHE A O 1
ATOM 692 N N . SER A 1 93 ? 1.464 11.491 7.386 1.00 85.38 93 SER A N 1
ATOM 693 C CA . SER A 1 93 ? 1.101 10.473 8.378 1.00 85.38 93 SER A CA 1
ATOM 694 C C . SER A 1 93 ? 1.934 10.574 9.658 1.00 85.38 93 SER A C 1
ATOM 696 O O . SER A 1 93 ? 1.387 10.410 10.752 1.00 85.38 93 SER A O 1
ATOM 698 N N . GLY A 1 94 ? 3.217 10.924 9.541 1.00 85.38 94 GLY A N 1
ATOM 699 C CA . GLY A 1 94 ? 4.087 11.264 10.664 1.00 85.38 94 GLY A CA 1
ATOM 700 C C . GLY A 1 94 ? 3.523 12.414 11.498 1.00 85.38 94 GLY A C 1
ATOM 701 O O . GLY A 1 94 ? 3.322 12.258 12.703 1.00 85.38 94 GLY A O 1
ATOM 702 N N . PHE A 1 95 ? 3.189 13.527 10.844 1.00 87.38 95 PHE A N 1
ATOM 703 C CA . PHE A 1 95 ? 2.695 14.736 11.505 1.00 87.38 95 PHE A CA 1
ATOM 704 C C . PHE A 1 95 ? 1.325 14.536 12.163 1.00 87.38 95 PHE A C 1
ATOM 706 O O . PHE A 1 95 ? 1.133 14.839 13.341 1.00 87.38 95 PHE A O 1
ATOM 713 N N . PHE A 1 96 ? 0.355 14.001 11.417 1.00 89.38 96 PHE A N 1
ATOM 714 C CA . PHE A 1 96 ? -1.011 13.866 11.914 1.00 89.38 96 PHE A CA 1
ATOM 715 C C . PHE A 1 96 ? -1.149 12.645 12.838 1.00 89.38 96 PHE A C 1
ATOM 717 O O . PHE A 1 96 ? -1.549 12.768 14.001 1.00 89.38 96 PHE A O 1
ATOM 724 N N . PHE A 1 97 ? -0.782 11.453 12.371 1.00 87.62 97 PHE A N 1
ATOM 725 C CA . PHE A 1 97 ? -1.173 10.209 13.033 1.00 87.62 97 PHE A CA 1
ATOM 726 C C . PHE A 1 97 ? -0.144 9.696 14.041 1.00 87.62 97 PHE A C 1
ATOM 728 O O . PHE A 1 97 ? -0.551 9.173 15.081 1.00 87.62 97 PHE A O 1
ATOM 735 N N . ALA A 1 98 ? 1.165 9.838 13.800 1.00 84.44 98 ALA A N 1
ATOM 736 C CA . ALA A 1 98 ? 2.176 9.152 14.616 1.00 84.44 98 ALA A CA 1
ATOM 737 C C . ALA A 1 98 ? 2.135 9.564 16.096 1.00 84.44 98 ALA A C 1
ATOM 739 O O . ALA A 1 98 ? 2.154 8.703 16.985 1.00 84.44 98 ALA A O 1
ATOM 740 N N . ARG A 1 99 ? 2.014 10.869 16.377 1.00 82.50 99 ARG A N 1
ATOM 741 C CA . ARG A 1 99 ? 1.901 11.381 17.751 1.00 82.50 99 ARG A CA 1
ATOM 742 C C . ARG A 1 99 ? 0.660 10.835 18.449 1.00 82.50 99 ARG A C 1
ATOM 744 O O . ARG A 1 99 ? 0.749 10.330 19.569 1.00 82.50 99 ARG A O 1
ATOM 751 N N . ARG A 1 100 ? -0.493 10.906 17.784 1.00 83.44 100 ARG A N 1
ATOM 752 C CA . ARG A 1 100 ? -1.784 10.521 18.363 1.00 83.44 100 ARG A CA 1
ATOM 753 C C . ARG A 1 100 ? -1.894 9.014 18.578 1.00 83.44 100 ARG A C 1
ATOM 755 O O . ARG A 1 100 ? -2.360 8.587 19.631 1.00 83.44 100 ARG A O 1
ATOM 762 N N . MET A 1 101 ? -1.409 8.224 17.621 1.00 83.00 101 MET A N 1
ATOM 763 C CA . MET A 1 101 ? -1.355 6.765 17.718 1.00 83.00 101 MET A CA 1
ATOM 764 C C . MET A 1 101 ? -0.611 6.318 18.978 1.00 83.00 101 MET A C 1
ATOM 766 O O . MET A 1 101 ? -1.062 5.439 19.706 1.00 83.00 101 MET A O 1
ATOM 770 N N . ARG A 1 102 ? 0.507 6.977 19.280 1.00 78.06 102 ARG A N 1
ATOM 771 C CA . ARG A 1 102 ? 1.362 6.595 20.405 1.00 78.06 102 ARG A CA 1
ATOM 772 C C . ARG A 1 102 ? 0.926 7.136 21.746 1.00 78.06 102 ARG A C 1
ATOM 774 O O . ARG A 1 102 ? 1.056 6.422 22.730 1.00 78.06 102 ARG A O 1
ATOM 781 N N . GLN A 1 103 ? 0.389 8.353 21.797 1.00 78.75 103 GLN A N 1
ATOM 782 C CA . GLN A 1 103 ? -0.198 8.884 23.030 1.00 78.75 103 GLN A CA 1
ATOM 783 C C . GLN A 1 103 ? -1.327 7.986 23.554 1.00 78.75 103 GLN A C 1
ATOM 785 O O . GLN A 1 103 ? -1.495 7.860 24.760 1.00 78.75 103 GLN A O 1
ATOM 790 N N . ASN A 1 104 ? -2.058 7.322 22.654 1.00 76.62 104 ASN A N 1
ATOM 791 C CA . ASN A 1 104 ? -3.097 6.359 23.016 1.00 76.62 104 ASN A CA 1
ATOM 792 C C . ASN A 1 104 ? -2.569 4.923 23.217 1.00 76.62 104 ASN A C 1
ATOM 794 O O . ASN A 1 104 ? -3.356 4.010 23.463 1.00 76.62 104 ASN A O 1
ATOM 798 N N . GLY A 1 105 ? -1.253 4.706 23.109 1.00 71.50 105 GLY A N 1
ATOM 799 C CA . GLY A 1 105 ? -0.615 3.407 23.315 1.00 71.50 105 GLY A CA 1
ATOM 800 C C . GLY A 1 105 ? -0.945 2.352 22.258 1.00 71.50 105 GLY A C 1
ATOM 801 O O . GLY A 1 105 ? -0.793 1.171 22.552 1.00 71.50 105 GLY A O 1
ATOM 802 N N . TYR A 1 106 ? -1.387 2.744 21.059 1.00 74.25 106 TYR A N 1
ATOM 803 C CA . TYR A 1 106 ? -1.736 1.805 19.991 1.00 74.25 106 TYR A CA 1
ATOM 804 C C . TYR A 1 106 ? -0.488 1.162 19.378 1.00 74.25 106 TYR A C 1
ATOM 806 O O . TYR A 1 106 ? 0.428 1.862 18.940 1.00 74.25 106 TYR A O 1
ATOM 814 N N . ALA A 1 107 ? -0.481 -0.165 19.291 1.00 63.28 107 ALA A N 1
ATOM 815 C CA . ALA A 1 107 ? 0.553 -0.963 18.635 1.00 63.28 107 ALA A CA 1
ATOM 816 C C . ALA A 1 107 ? 0.202 -1.329 17.195 1.00 63.28 107 ALA A C 1
ATOM 818 O O . ALA A 1 107 ? 1.103 -1.522 16.381 1.00 63.28 107 ALA A O 1
ATOM 819 N N . THR A 1 108 ? -1.084 -1.419 16.859 1.00 73.25 108 THR A N 1
ATOM 820 C CA . THR A 1 108 ? -1.536 -1.769 15.509 1.00 73.25 108 THR A CA 1
ATOM 821 C C . THR A 1 108 ? -2.544 -0.771 14.961 1.00 73.25 108 THR A C 1
ATOM 823 O O . THR A 1 108 ? -3.263 -0.117 15.712 1.00 73.25 108 THR A O 1
ATOM 826 N N . ILE A 1 109 ? -2.653 -0.687 13.632 1.00 75.31 109 ILE A N 1
ATOM 827 C CA . ILE A 1 109 ? -3.669 0.144 12.962 1.00 75.31 109 ILE A CA 1
ATOM 828 C C . ILE A 1 109 ? -5.105 -0.266 13.334 1.00 75.31 109 ILE A C 1
ATOM 830 O O . ILE A 1 109 ? -6.032 0.524 13.200 1.00 75.31 109 ILE A O 1
ATOM 834 N N . ILE A 1 110 ? -5.287 -1.490 13.842 1.00 74.19 110 ILE A N 1
ATOM 835 C CA . ILE A 1 110 ? -6.581 -2.038 14.262 1.00 74.19 110 ILE A CA 1
ATOM 836 C C . ILE A 1 110 ? -6.964 -1.547 15.669 1.00 74.19 110 ILE A C 1
ATOM 838 O O . ILE A 1 110 ? -8.136 -1.550 16.041 1.00 74.19 110 ILE A O 1
ATOM 842 N N . ASP A 1 111 ? -6.003 -1.095 16.466 1.00 74.62 111 ASP A N 1
ATOM 843 C CA . ASP A 1 111 ? -6.213 -0.717 17.865 1.00 74.62 111 ASP A CA 1
ATOM 844 C C . ASP A 1 111 ? -7.162 0.483 18.045 1.00 74.62 111 ASP A C 1
ATOM 846 O O . ASP A 1 111 ? -8.088 0.358 18.855 1.00 74.62 111 ASP A O 1
ATOM 850 N N . PRO A 1 112 ? -7.055 1.589 17.269 1.00 79.69 112 PRO A N 1
ATOM 851 C CA . PRO A 1 112 ? -8.055 2.659 17.297 1.00 79.69 112 PRO A CA 1
ATOM 852 C C . PRO A 1 112 ? -9.478 2.142 17.059 1.00 79.69 112 PRO A C 1
ATOM 854 O O . PRO A 1 112 ? -10.419 2.526 17.757 1.00 79.69 112 PRO A O 1
ATOM 857 N N . PHE A 1 113 ? -9.644 1.221 16.105 1.00 75.94 113 PHE A N 1
ATOM 858 C CA . PHE A 1 113 ? -10.936 0.612 15.794 1.00 75.94 113 PHE A CA 1
ATOM 859 C C . PHE A 1 113 ? -11.440 -0.276 16.924 1.00 75.94 113 PHE A C 1
ATOM 861 O O . PHE A 1 113 ? -12.631 -0.287 17.221 1.00 75.94 113 PHE A O 1
ATOM 868 N N . GLN A 1 114 ? -10.555 -1.004 17.597 1.00 73.06 114 GLN A N 1
ATOM 869 C CA . GLN A 1 114 ? -10.937 -1.836 18.735 1.00 73.06 114 GLN A CA 1
ATOM 870 C C . GLN A 1 114 ? -11.347 -0.994 19.932 1.00 73.06 114 GLN A C 1
ATOM 872 O O . GLN A 1 114 ? -12.386 -1.266 20.529 1.00 73.06 114 GLN A O 1
ATOM 877 N N . GLN A 1 115 ? -10.596 0.058 20.252 1.00 72.81 115 GLN A N 1
ATOM 878 C CA . GLN A 1 115 ? -10.976 0.971 21.324 1.00 72.81 115 GLN A CA 1
ATOM 879 C C . GLN A 1 115 ? -12.325 1.627 21.020 1.00 72.81 115 GLN A C 1
ATOM 881 O O . GLN A 1 115 ? -13.217 1.657 21.874 1.00 72.81 115 GLN A O 1
ATOM 886 N N . LYS A 1 116 ? -12.525 2.069 19.775 1.00 71.38 116 LYS A N 1
ATOM 887 C CA . LYS A 1 116 ? -13.725 2.809 19.393 1.00 71.38 116 LYS A CA 1
ATOM 888 C C . LYS A 1 116 ? -14.948 1.951 19.117 1.00 71.38 116 LYS A C 1
ATOM 890 O O . LYS A 1 116 ? -15.999 2.212 19.683 1.00 71.38 116 LYS A O 1
ATOM 895 N N . TYR A 1 117 ? -14.820 0.866 18.360 1.00 68.81 117 TYR A N 1
ATOM 896 C CA . TYR A 1 117 ? -15.938 0.030 17.895 1.00 68.81 117 TYR A CA 1
ATOM 897 C C . TYR A 1 117 ? -16.007 -1.354 18.567 1.00 68.81 117 TYR A C 1
ATOM 899 O O . TYR A 1 117 ? -17.088 -1.924 18.655 1.00 68.81 117 TYR A O 1
ATOM 907 N N . GLY A 1 118 ? -14.908 -1.867 19.137 1.00 63.38 118 GLY A N 1
ATOM 908 C CA . GLY A 1 118 ? -14.837 -3.214 19.735 1.00 63.38 118 GLY A CA 1
ATOM 909 C C . GLY A 1 118 ? -14.448 -3.283 21.223 1.00 63.38 118 GLY A C 1
ATOM 910 O O . GLY A 1 118 ? -14.678 -2.356 21.999 1.00 63.38 118 GLY A O 1
ATOM 911 N N . ARG A 1 119 ? -13.868 -4.414 21.641 1.00 53.00 119 ARG A N 1
ATOM 912 C CA . ARG A 1 119 ? -13.179 -4.563 22.936 1.00 53.00 119 ARG A CA 1
ATOM 913 C C . ARG A 1 119 ? -11.676 -4.442 22.703 1.00 53.00 119 ARG A C 1
ATOM 915 O O . ARG A 1 119 ? -11.145 -5.117 21.825 1.00 53.00 119 ARG A O 1
ATOM 922 N N . TYR A 1 120 ? -11.039 -3.548 23.451 1.00 44.03 120 TYR A N 1
ATOM 923 C CA . TYR A 1 120 ? -9.614 -3.259 23.354 1.00 44.03 120 TYR A CA 1
ATOM 924 C C . TYR A 1 120 ? -8.844 -4.072 24.390 1.00 44.03 120 TYR A C 1
ATOM 926 O O . TYR A 1 120 ? -9.000 -3.841 25.586 1.00 44.03 120 TYR A O 1
ATOM 934 N N . ASP A 1 121 ? -8.005 -4.981 23.904 1.00 40.09 121 ASP A N 1
ATOM 935 C CA . ASP A 1 121 ? -6.998 -5.676 24.702 1.00 40.09 121 ASP A CA 1
ATOM 936 C C . ASP A 1 121 ? -5.657 -5.034 24.328 1.00 40.09 121 ASP A C 1
ATOM 938 O O . ASP A 1 121 ? -5.015 -5.426 23.352 1.00 40.09 121 ASP A O 1
ATOM 942 N N . GLY A 1 122 ? -5.323 -3.931 24.997 1.00 40.69 122 GLY A N 1
ATOM 943 C CA . GLY A 1 122 ? -4.189 -3.097 24.616 1.00 40.69 122 GLY A CA 1
ATOM 944 C C . GLY A 1 122 ? -2.844 -3.779 24.814 1.00 40.69 122 GLY A C 1
ATOM 945 O O . GLY A 1 122 ? -2.606 -4.404 25.843 1.00 40.69 122 GLY A O 1
ATOM 946 N N . VAL A 1 123 ? -1.943 -3.585 23.852 1.00 42.06 123 VAL A N 1
ATOM 947 C CA . VAL A 1 123 ? -0.511 -3.860 24.003 1.00 42.06 123 VAL A CA 1
ATOM 948 C C . VAL A 1 123 ? 0.212 -2.535 23.822 1.00 42.06 123 VAL A C 1
ATOM 950 O O . VAL A 1 123 ? 0.029 -1.857 22.817 1.00 42.06 123 VAL A O 1
ATOM 953 N N . LEU A 1 124 ? 1.013 -2.148 24.813 1.00 37.53 124 LEU A N 1
ATOM 954 C CA . LEU A 1 124 ? 1.693 -0.855 24.828 1.00 37.53 124 LEU A CA 1
ATOM 955 C C . LEU A 1 124 ? 2.761 -0.787 23.724 1.00 37.53 124 LEU A C 1
ATOM 957 O O . LEU A 1 124 ? 3.721 -1.565 23.715 1.00 37.53 124 LEU A O 1
ATOM 961 N N . ALA A 1 125 ? 2.618 0.171 22.811 1.00 43.22 125 ALA A N 1
ATOM 962 C CA . ALA A 1 125 ? 3.624 0.489 21.798 1.00 43.22 125 ALA A CA 1
ATOM 963 C C . ALA A 1 125 ? 4.681 1.494 22.296 1.00 43.22 125 ALA A C 1
ATOM 965 O O . ALA A 1 125 ? 4.533 2.094 23.355 1.00 43.22 125 ALA A O 1
ATOM 966 N N . ALA A 1 126 ? 5.760 1.631 21.512 1.00 41.88 126 ALA A N 1
ATOM 967 C CA . ALA A 1 126 ? 6.999 2.390 21.741 1.00 41.88 126 ALA A CA 1
ATOM 968 C C . ALA A 1 126 ? 6.958 3.563 22.753 1.00 41.88 126 ALA A C 1
ATOM 970 O O . ALA A 1 126 ? 6.097 4.434 22.695 1.00 41.88 126 ALA A O 1
ATOM 971 N N . LYS A 1 127 ? 8.004 3.653 23.592 1.00 51.53 127 LYS A N 1
ATOM 972 C CA . LYS A 1 127 ? 8.097 4.546 24.765 1.00 51.53 127 LYS A CA 1
ATOM 973 C C . LYS A 1 127 ? 8.023 6.063 24.502 1.00 51.53 127 LYS A C 1
ATOM 975 O O . LYS A 1 127 ? 7.838 6.803 25.458 1.00 51.53 127 LYS A O 1
ATOM 980 N N . SER A 1 128 ? 8.200 6.559 23.274 1.00 60.81 128 SER A N 1
ATOM 981 C CA . SER A 1 128 ? 8.265 8.011 23.024 1.00 60.81 128 SER A CA 1
ATOM 982 C C . SER A 1 128 ? 7.644 8.406 21.694 1.00 60.81 128 SER A C 1
ATOM 984 O O . SER A 1 128 ? 8.166 8.008 20.655 1.00 60.81 128 SER A O 1
ATOM 986 N N . ALA A 1 129 ? 6.579 9.224 21.729 1.00 66.19 129 ALA A N 1
ATOM 987 C CA . ALA A 1 129 ? 5.843 9.753 20.572 1.00 66.19 129 ALA A CA 1
ATOM 988 C C . ALA A 1 129 ? 6.723 10.530 19.581 1.00 66.19 129 ALA A C 1
ATOM 990 O O . ALA A 1 129 ? 6.600 10.316 18.376 1.00 66.19 129 ALA A O 1
ATOM 991 N N . TYR A 1 130 ? 7.668 11.315 20.099 1.00 72.06 130 TYR A N 1
ATOM 992 C CA . TYR A 1 130 ? 8.610 12.115 19.318 1.00 72.06 130 TYR A CA 1
ATOM 993 C C . TYR A 1 130 ? 9.480 11.264 18.379 1.00 72.06 130 TYR A C 1
ATOM 995 O O . TYR A 1 130 ? 9.701 11.626 17.230 1.00 72.06 130 TYR A O 1
ATOM 1003 N N . ILE A 1 131 ? 9.915 10.079 18.826 1.00 71.31 131 ILE A N 1
ATOM 1004 C CA . ILE A 1 131 ? 10.873 9.268 18.061 1.00 71.31 131 ILE A CA 1
ATOM 1005 C C . ILE A 1 131 ? 10.293 8.736 16.731 1.00 71.31 131 ILE A C 1
ATOM 1007 O O . ILE A 1 131 ? 11.017 8.710 15.758 1.00 71.31 131 ILE A O 1
ATOM 1011 N N . ALA A 1 132 ? 9.018 8.346 16.610 1.00 68.88 132 ALA A N 1
ATOM 1012 C CA . ALA A 1 132 ? 8.428 7.898 15.322 1.00 68.88 132 ALA A CA 1
ATOM 1013 C C . ALA A 1 132 ? 8.164 9.072 14.437 1.00 68.88 132 ALA A C 1
ATOM 1015 O O . ALA A 1 132 ? 8.272 8.907 13.235 1.00 68.88 132 ALA A O 1
ATOM 1016 N N . GLU A 1 133 ? 7.723 10.191 15.000 1.00 78.69 133 GLU A N 1
ATOM 1017 C CA . GLU A 1 133 ? 7.492 11.363 14.182 1.00 78.69 133 GLU A CA 1
ATOM 1018 C C . GLU A 1 133 ? 8.813 11.738 13.497 1.00 78.69 133 GLU A C 1
ATOM 1020 O O . GLU A 1 133 ? 8.886 11.782 12.271 1.00 78.69 133 GLU A O 1
ATOM 1025 N N . LEU A 1 134 ? 9.898 11.790 14.277 1.00 80.81 134 LEU A N 1
ATOM 1026 C CA . LEU A 1 134 ? 11.251 11.965 13.763 1.00 80.81 134 LEU A CA 1
ATOM 1027 C C . LEU A 1 134 ? 11.671 10.857 12.780 1.00 80.81 134 LEU A C 1
ATOM 1029 O O . LEU A 1 134 ? 12.171 11.166 11.705 1.00 80.81 134 LEU A O 1
ATOM 1033 N N . LEU A 1 135 ? 11.456 9.576 13.100 1.00 79.62 135 LEU A N 1
ATOM 1034 C CA . LEU A 1 135 ? 11.783 8.467 12.191 1.00 79.62 135 LEU A CA 1
ATOM 1035 C C . LEU A 1 135 ? 10.978 8.515 10.887 1.00 79.62 135 LEU A C 1
ATOM 1037 O O . LEU A 1 135 ? 11.497 8.112 9.853 1.00 79.62 135 LEU A O 1
ATOM 1041 N N . SER A 1 136 ? 9.741 9.015 10.917 1.00 80.69 136 SER A N 1
ATOM 1042 C CA . SER A 1 136 ? 8.901 9.173 9.726 1.00 80.69 136 SER A CA 1
ATOM 1043 C C . SER A 1 136 ? 9.468 10.274 8.839 1.00 80.69 136 SER A C 1
ATOM 1045 O O . SER A 1 136 ? 9.685 10.037 7.656 1.00 80.69 136 SER A O 1
ATOM 1047 N N . TYR A 1 137 ? 9.814 11.434 9.408 1.00 83.56 137 TYR A N 1
ATOM 1048 C CA . TYR A 1 137 ? 10.445 12.523 8.653 1.00 83.56 137 TYR A CA 1
ATOM 1049 C C . TYR A 1 137 ? 11.822 12.146 8.105 1.00 83.56 137 TYR A C 1
ATOM 1051 O O . TYR A 1 137 ? 12.134 12.447 6.957 1.00 83.56 137 TYR A O 1
ATOM 1059 N N . LEU A 1 138 ? 12.644 11.450 8.889 1.00 82.75 138 LEU A N 1
ATOM 1060 C CA . LEU A 1 138 ? 13.946 10.975 8.415 1.00 82.75 138 LEU A CA 1
ATOM 1061 C C . LEU A 1 138 ? 13.796 9.860 7.370 1.00 82.75 138 LEU A C 1
ATOM 1063 O O . LEU A 1 138 ? 14.585 9.795 6.430 1.00 82.75 138 LEU A O 1
ATOM 1067 N N . GLY A 1 139 ? 12.751 9.037 7.479 1.00 79.06 139 GLY A N 1
ATOM 1068 C CA . GLY A 1 139 ? 12.378 8.055 6.464 1.00 79.06 139 GLY A CA 1
ATOM 1069 C C . GLY A 1 139 ? 12.039 8.693 5.116 1.00 79.06 139 GLY A C 1
ATOM 1070 O O . GLY A 1 139 ? 12.423 8.152 4.085 1.00 79.06 139 GLY A O 1
ATOM 1071 N N . VAL A 1 140 ? 11.409 9.875 5.103 1.00 83.12 140 VAL A N 1
ATOM 1072 C CA . VAL A 1 140 ? 11.136 10.635 3.867 1.00 83.12 140 VAL A CA 1
ATOM 1073 C C . VAL A 1 140 ? 12.427 10.976 3.125 1.00 83.12 140 VAL A C 1
ATOM 1075 O O . VAL A 1 140 ? 12.518 10.770 1.915 1.00 83.12 140 VAL A O 1
ATOM 1078 N N . ILE A 1 141 ? 13.448 11.447 3.846 1.00 83.75 141 ILE A N 1
ATOM 1079 C CA . ILE A 1 141 ? 14.761 11.757 3.261 1.00 83.75 141 ILE A CA 1
ATOM 1080 C C . ILE A 1 141 ? 15.380 10.488 2.667 1.00 83.75 141 ILE A C 1
ATOM 1082 O O . ILE A 1 141 ? 15.851 10.502 1.530 1.00 83.75 141 ILE A O 1
ATOM 1086 N N . GLY A 1 142 ? 15.326 9.381 3.411 1.00 81.19 142 GLY A N 1
ATOM 1087 C CA . GLY A 1 142 ? 15.788 8.081 2.931 1.00 81.19 142 GLY A CA 1
ATOM 1088 C C . GLY A 1 142 ? 15.075 7.640 1.651 1.00 81.19 142 GLY A C 1
ATOM 1089 O O . GLY A 1 142 ? 15.733 7.213 0.705 1.00 81.19 142 GLY A O 1
ATOM 1090 N N . CYS A 1 143 ? 13.752 7.807 1.577 1.00 82.56 143 CYS A N 1
ATOM 1091 C CA . CYS A 1 143 ? 12.967 7.444 0.396 1.00 82.56 143 CYS A CA 1
ATOM 1092 C C . CYS A 1 143 ? 13.416 8.238 -0.835 1.00 82.56 143 CYS A C 1
ATOM 1094 O O . CYS A 1 143 ? 13.670 7.641 -1.878 1.00 82.56 143 CYS A O 1
ATOM 1096 N N . PHE A 1 144 ? 13.601 9.557 -0.715 1.00 83.50 144 PHE A N 1
ATOM 1097 C CA . PHE A 1 144 ? 14.076 10.382 -1.832 1.00 83.50 144 PHE A CA 1
ATOM 1098 C C . PHE A 1 144 ? 15.439 9.944 -2.369 1.00 83.50 144 PHE A C 1
ATOM 1100 O O . PHE A 1 144 ? 15.643 9.948 -3.581 1.00 83.50 144 PHE A O 1
ATOM 1107 N N . ILE A 1 145 ? 16.356 9.527 -1.495 1.00 84.56 145 ILE A N 1
ATOM 1108 C CA . ILE A 1 145 ? 17.683 9.058 -1.912 1.00 84.56 145 ILE A CA 1
ATOM 1109 C C . ILE A 1 145 ? 17.572 7.760 -2.722 1.00 84.56 145 ILE A C 1
ATOM 1111 O O . ILE A 1 145 ? 18.204 7.631 -3.769 1.00 84.56 145 ILE A O 1
ATOM 1115 N N . VAL A 1 146 ? 16.755 6.805 -2.272 1.00 82.25 146 VAL A N 1
ATOM 1116 C CA . VAL A 1 146 ? 16.661 5.478 -2.910 1.00 82.25 146 VAL A CA 1
ATOM 1117 C C . VAL A 1 146 ? 15.824 5.493 -4.199 1.00 82.25 146 VAL A C 1
ATOM 1119 O O . VAL A 1 146 ? 15.954 4.619 -5.056 1.00 82.25 146 VAL A O 1
ATOM 1122 N N . VAL A 1 147 ? 15.010 6.525 -4.393 1.00 84.38 147 VAL A N 1
ATOM 1123 C CA . VAL A 1 147 ? 14.252 6.749 -5.632 1.00 84.38 147 VAL A CA 1
ATOM 1124 C C . VAL A 1 147 ? 15.155 7.105 -6.810 1.00 84.38 147 VAL A C 1
ATOM 1126 O O . VAL A 1 147 ? 14.867 6.696 -7.934 1.00 84.38 147 VAL A O 1
ATOM 1129 N N . ILE A 1 148 ? 16.245 7.841 -6.572 1.00 87.81 148 ILE A N 1
ATOM 1130 C CA . ILE A 1 148 ? 17.112 8.371 -7.636 1.00 87.81 148 ILE A CA 1
ATOM 1131 C C . ILE A 1 148 ? 17.653 7.256 -8.550 1.00 87.81 148 ILE A C 1
ATOM 1133 O O . ILE A 1 148 ? 17.495 7.382 -9.764 1.00 87.81 148 ILE A O 1
ATOM 1137 N N . PRO A 1 149 ? 18.223 6.144 -8.039 1.00 87.25 149 PRO A N 1
ATOM 1138 C CA . PRO A 1 149 ? 18.640 5.032 -8.894 1.00 87.25 149 PRO A CA 1
ATOM 1139 C C . PRO A 1 149 ? 17.507 4.463 -9.757 1.00 87.25 149 PRO A C 1
ATOM 1141 O O . PRO A 1 149 ? 17.702 4.248 -10.949 1.00 87.25 149 PRO A O 1
ATOM 1144 N N . SER A 1 150 ? 16.316 4.269 -9.182 1.00 87.94 150 SER A N 1
ATOM 1145 C CA . SER A 1 150 ? 15.155 3.713 -9.898 1.00 87.94 150 SER A CA 1
ATOM 1146 C C . SER A 1 150 ? 14.691 4.636 -11.030 1.00 87.94 150 SER A C 1
ATOM 1148 O O . SER A 1 150 ? 14.392 4.178 -12.131 1.00 87.94 150 SER A O 1
ATOM 1150 N N . LEU A 1 151 ? 14.696 5.950 -10.779 1.00 89.62 151 LEU A N 1
ATOM 1151 C CA . LEU A 1 151 ? 14.412 6.979 -11.781 1.00 89.62 151 LEU A CA 1
ATOM 1152 C C . LEU A 1 151 ? 15.415 6.962 -12.929 1.00 89.62 151 LEU A C 1
ATOM 1154 O O . LEU A 1 151 ? 15.020 6.971 -14.092 1.00 89.62 151 LEU A O 1
ATOM 1158 N N . LEU A 1 152 ? 16.710 6.942 -12.603 1.00 90.56 152 LEU A N 1
ATOM 1159 C CA . LEU A 1 152 ? 17.777 6.932 -13.600 1.00 90.56 152 LEU A CA 1
ATOM 1160 C C . LEU A 1 152 ? 17.672 5.704 -14.499 1.00 90.56 152 LEU A C 1
ATOM 1162 O O . LEU A 1 152 ? 17.812 5.835 -15.708 1.00 90.56 152 LEU A O 1
ATOM 1166 N N . VAL A 1 153 ? 17.366 4.538 -13.928 1.00 90.88 153 VAL A N 1
ATOM 1167 C CA . VAL A 1 153 ? 17.151 3.306 -14.695 1.00 90.88 153 VAL A CA 1
ATOM 1168 C C . VAL A 1 153 ? 15.994 3.455 -15.682 1.00 90.88 153 VAL A C 1
ATOM 1170 O O . VAL A 1 153 ? 16.168 3.139 -16.856 1.00 90.88 153 VAL A O 1
ATOM 1173 N N . GLY A 1 154 ? 14.850 3.990 -15.243 1.00 89.31 154 GLY A N 1
ATOM 1174 C CA . GLY A 1 154 ? 13.716 4.254 -16.133 1.00 89.31 154 GLY A CA 1
ATOM 1175 C C . GLY A 1 154 ? 14.064 5.241 -17.252 1.00 89.31 154 GLY A C 1
ATOM 1176 O O . GLY A 1 154 ? 13.768 4.986 -18.415 1.00 89.31 154 GLY A O 1
ATOM 1177 N N . ILE A 1 155 ? 14.764 6.336 -16.936 1.00 90.31 155 ILE A N 1
ATOM 1178 C CA . ILE A 1 155 ? 15.199 7.323 -17.939 1.00 90.31 155 ILE A CA 1
ATOM 1179 C C . ILE A 1 155 ? 16.155 6.677 -18.945 1.00 90.31 155 ILE A C 1
ATOM 1181 O O . ILE A 1 155 ? 15.941 6.799 -20.148 1.00 90.31 155 ILE A O 1
ATOM 1185 N N . ILE A 1 156 ? 17.174 5.952 -18.479 1.00 91.12 156 ILE A N 1
ATOM 1186 C CA . ILE A 1 156 ? 18.134 5.257 -19.347 1.00 91.12 156 ILE A CA 1
ATOM 1187 C C . ILE A 1 156 ? 17.401 4.289 -20.277 1.00 91.12 156 ILE A C 1
ATOM 1189 O O . ILE A 1 156 ? 17.675 4.285 -21.474 1.00 91.12 156 ILE A O 1
ATOM 1193 N N . ALA A 1 157 ? 16.426 3.536 -19.764 1.00 89.06 157 ALA A N 1
ATOM 1194 C CA . ALA A 1 157 ? 15.618 2.632 -20.573 1.00 89.06 157 ALA A CA 1
ATOM 1195 C C . ALA A 1 157 ? 14.871 3.351 -21.706 1.00 89.06 157 ALA A C 1
ATOM 1197 O O . ALA A 1 157 ? 14.857 2.840 -22.823 1.00 89.06 157 ALA A O 1
ATOM 1198 N N . THR A 1 158 ? 14.290 4.533 -21.449 1.00 87.50 158 THR A N 1
ATOM 1199 C CA . THR A 1 158 ? 13.585 5.315 -22.490 1.00 87.50 158 THR A CA 1
ATOM 1200 C C . THR A 1 158 ? 14.508 5.872 -23.567 1.00 87.50 158 THR A C 1
ATOM 1202 O O . THR A 1 158 ? 14.078 6.064 -24.697 1.00 87.50 158 THR A O 1
ATOM 1205 N N . GLN A 1 159 ? 15.763 6.170 -23.217 1.00 87.81 159 GLN A N 1
ATOM 1206 C CA . GLN A 1 159 ? 16.741 6.752 -24.143 1.00 87.81 159 GLN A CA 1
ATOM 1207 C C . GLN A 1 159 ? 17.555 5.690 -24.891 1.00 87.81 159 GLN A C 1
ATOM 1209 O O . GLN A 1 159 ? 18.297 6.018 -25.814 1.00 87.81 159 GLN A O 1
ATOM 1214 N N . THR A 1 160 ? 17.461 4.429 -24.473 1.00 86.62 160 THR A N 1
ATOM 1215 C CA . THR A 1 160 ? 18.209 3.329 -25.075 1.00 86.62 160 THR A CA 1
ATOM 1216 C C . THR A 1 160 ? 17.497 2.839 -26.325 1.00 86.62 160 THR A C 1
ATOM 1218 O O . THR A 1 160 ? 16.317 2.503 -26.277 1.00 86.62 160 THR A O 1
ATOM 1221 N N . ASP A 1 161 ? 18.238 2.726 -27.425 1.00 85.06 161 ASP A N 1
ATOM 1222 C CA . ASP A 1 161 ? 17.774 1.989 -28.594 1.00 85.06 161 ASP A CA 1
ATOM 1223 C C . ASP A 1 161 ? 17.928 0.483 -28.340 1.00 85.06 161 ASP A C 1
ATOM 1225 O O . ASP A 1 161 ? 19.028 -0.081 -28.411 1.00 85.06 161 ASP A O 1
ATOM 1229 N N . TRP A 1 162 ? 16.814 -0.173 -28.014 1.00 84.94 162 TRP A N 1
ATOM 1230 C CA . TRP A 1 162 ? 16.800 -1.591 -27.661 1.00 84.94 162 TRP A CA 1
ATOM 1231 C C . TRP A 1 162 ? 17.213 -2.496 -28.826 1.00 84.94 162 TRP A C 1
ATOM 1233 O O . TRP A 1 162 ? 17.707 -3.600 -28.583 1.00 84.94 162 TRP A O 1
ATOM 1243 N N . SER A 1 163 ? 17.144 -2.019 -30.072 1.00 81.00 163 SER A N 1
ATOM 1244 C CA . SER A 1 163 ? 17.557 -2.785 -31.253 1.00 81.00 163 SER A CA 1
ATOM 1245 C C . SER A 1 163 ? 19.058 -3.084 -31.260 1.00 81.00 163 SER A C 1
ATOM 1247 O O . SER A 1 163 ? 19.478 -4.131 -31.756 1.00 81.00 163 SER A O 1
ATOM 1249 N N . MET A 1 164 ? 19.861 -2.201 -30.658 1.00 80.44 164 MET A N 1
ATOM 1250 C CA . MET A 1 164 ? 21.315 -2.349 -30.547 1.00 80.44 164 MET A CA 1
ATOM 1251 C C . MET A 1 164 ? 21.732 -3.212 -29.352 1.00 80.44 164 MET A C 1
ATOM 1253 O O . MET A 1 164 ? 22.908 -3.549 -29.207 1.00 80.44 164 MET A O 1
ATOM 1257 N N . THR A 1 165 ? 20.787 -3.567 -28.480 1.00 82.44 165 THR A N 1
ATOM 1258 C CA . THR A 1 165 ? 21.063 -4.401 -27.311 1.00 82.44 165 THR A CA 1
ATOM 1259 C C . THR A 1 165 ? 21.058 -5.881 -27.673 1.00 82.44 165 THR A C 1
ATOM 1261 O O . THR A 1 165 ? 20.390 -6.332 -28.606 1.00 82.44 165 THR A O 1
ATOM 1264 N N . THR A 1 166 ? 21.767 -6.673 -26.871 1.00 77.25 166 THR A N 1
ATOM 1265 C CA . THR A 1 166 ? 21.798 -8.137 -26.990 1.00 77.25 166 THR A CA 1
ATOM 1266 C C . THR A 1 166 ? 20.420 -8.783 -26.790 1.00 77.25 166 THR A C 1
ATOM 1268 O O . THR A 1 166 ? 20.243 -9.937 -27.166 1.00 77.25 166 THR A O 1
ATOM 1271 N N . TYR A 1 167 ? 19.458 -8.060 -26.199 1.00 78.62 167 TYR A N 1
ATOM 1272 C CA . TYR A 1 167 ? 18.111 -8.551 -25.910 1.00 78.62 167 TYR A CA 1
ATOM 1273 C C . TYR A 1 167 ? 17.217 -8.590 -27.156 1.00 78.62 167 TYR A C 1
ATOM 1275 O O . TYR A 1 167 ? 16.703 -9.650 -27.501 1.00 78.62 167 TYR A O 1
ATOM 1283 N N . MET A 1 168 ? 17.062 -7.457 -27.857 1.00 75.25 168 MET A N 1
ATOM 1284 C CA . MET A 1 168 ? 16.163 -7.361 -29.020 1.00 75.25 168 MET A CA 1
ATOM 1285 C C . MET A 1 168 ? 16.859 -7.440 -30.383 1.00 75.25 168 MET A C 1
ATOM 1287 O O . MET A 1 168 ? 16.152 -7.528 -31.383 1.00 75.25 168 MET A O 1
ATOM 1291 N N . SER A 1 169 ? 18.199 -7.418 -30.438 1.00 63.44 169 SER A N 1
ATOM 1292 C CA . SER A 1 169 ? 19.057 -7.653 -31.619 1.00 63.44 169 SER A CA 1
ATOM 1293 C C . SER A 1 169 ? 18.388 -7.383 -32.984 1.00 63.44 169 SER A C 1
ATOM 1295 O O . SER A 1 169 ? 18.182 -8.287 -33.790 1.00 63.44 169 SER A O 1
ATOM 1297 N N . GLY A 1 170 ? 18.034 -6.120 -33.238 1.00 62.09 170 GLY A N 1
ATOM 1298 C CA . GLY A 1 170 ? 17.507 -5.653 -34.526 1.00 62.09 170 GLY A CA 1
ATOM 1299 C C . GLY A 1 170 ? 15.990 -5.743 -34.750 1.00 62.09 170 GLY A C 1
ATOM 1300 O O . GLY A 1 170 ? 15.541 -5.328 -35.815 1.00 62.09 170 GLY A O 1
ATOM 1301 N N . ASN A 1 171 ? 15.189 -6.227 -33.794 1.00 69.25 171 ASN A N 1
ATOM 1302 C CA . ASN A 1 171 ? 13.739 -6.388 -33.992 1.00 69.25 171 ASN A CA 1
ATOM 1303 C C . ASN A 1 171 ? 12.930 -5.096 -33.796 1.00 69.25 171 ASN A C 1
ATOM 1305 O O . ASN A 1 171 ? 11.981 -4.849 -34.537 1.00 69.25 171 ASN A O 1
ATOM 1309 N N . SER A 1 172 ? 13.255 -4.283 -32.789 1.00 77.06 172 SER A N 1
ATOM 1310 C CA . SER A 1 172 ? 12.563 -3.023 -32.475 1.00 77.06 172 SER A CA 1
ATOM 1311 C C . SER A 1 172 ? 13.430 -2.143 -31.578 1.00 77.06 172 SER A C 1
ATOM 1313 O O . SER A 1 172 ? 14.221 -2.653 -30.787 1.00 77.06 172 SER A O 1
ATOM 1315 N N . SER A 1 173 ? 13.295 -0.821 -31.707 1.00 78.38 173 SER A N 1
ATOM 1316 C CA . SER A 1 173 ? 13.988 0.155 -30.852 1.00 78.38 173 SER A CA 1
ATOM 1317 C C . SER A 1 173 ? 13.301 0.375 -29.502 1.00 78.38 173 SER A C 1
ATOM 1319 O O . SER A 1 173 ? 13.913 0.919 -28.586 1.00 78.38 173 SER A O 1
ATOM 1321 N N . VAL A 1 174 ? 12.049 -0.072 -29.371 1.00 83.44 174 VAL A N 1
ATOM 1322 C CA . VAL A 1 174 ? 11.202 0.044 -28.177 1.00 83.44 174 VAL A CA 1
ATOM 1323 C C . VAL A 1 174 ? 10.897 -1.358 -27.646 1.00 83.44 174 VAL A C 1
ATOM 1325 O O . VAL A 1 174 ? 10.783 -2.301 -28.431 1.00 83.44 174 VAL A O 1
ATOM 1328 N N . LEU A 1 175 ? 10.782 -1.495 -26.322 1.00 84.69 175 LEU A N 1
ATOM 1329 C CA . LEU A 1 175 ? 10.379 -2.744 -25.681 1.00 84.69 175 LEU A CA 1
ATOM 1330 C C . LEU A 1 175 ? 8.929 -3.083 -26.036 1.00 84.69 175 LEU A C 1
ATOM 1332 O O . LEU A 1 175 ? 8.092 -2.195 -26.185 1.00 84.69 175 LEU A O 1
ATOM 1336 N N . ALA A 1 176 ? 8.633 -4.377 -26.128 1.00 84.12 176 ALA A N 1
ATOM 1337 C CA . ALA A 1 176 ? 7.264 -4.852 -26.243 1.00 84.12 176 ALA A CA 1
ATOM 1338 C C . ALA A 1 176 ? 6.504 -4.576 -24.937 1.00 84.12 176 ALA A C 1
ATOM 1340 O O . ALA A 1 176 ? 7.098 -4.620 -23.858 1.00 84.12 176 ALA A O 1
ATOM 1341 N N . ASP A 1 177 ? 5.189 -4.361 -25.022 1.00 80.88 177 ASP A N 1
ATOM 1342 C CA . ASP A 1 177 ? 4.351 -4.051 -23.852 1.00 80.88 177 ASP A CA 1
ATOM 1343 C C . ASP A 1 177 ? 4.447 -5.113 -22.742 1.00 80.88 177 ASP A C 1
ATOM 1345 O O . ASP A 1 177 ? 4.365 -4.797 -21.556 1.00 80.88 177 ASP A O 1
ATOM 1349 N N . GLU A 1 178 ? 4.673 -6.374 -23.116 1.00 82.25 178 GLU A N 1
ATOM 1350 C CA . GLU A 1 178 ? 4.864 -7.494 -22.186 1.00 82.25 178 GLU A CA 1
ATOM 1351 C C . GLU A 1 178 ? 6.178 -7.431 -21.387 1.00 82.25 178 GLU A C 1
ATOM 1353 O O . GLU A 1 178 ? 6.247 -7.956 -20.275 1.00 82.25 178 GLU A O 1
ATOM 1358 N N . ASP A 1 179 ? 7.189 -6.737 -21.913 1.00 86.38 179 ASP A N 1
ATOM 1359 C CA . ASP A 1 179 ? 8.520 -6.610 -21.315 1.00 86.38 179 ASP A CA 1
ATOM 1360 C C . ASP A 1 179 ? 8.685 -5.321 -20.495 1.00 86.38 179 ASP A C 1
ATOM 1362 O O . ASP A 1 179 ? 9.653 -5.175 -19.744 1.00 86.38 179 ASP A O 1
ATOM 1366 N N . ILE A 1 180 ? 7.735 -4.385 -20.584 1.00 86.50 180 ILE A N 1
ATOM 1367 C CA . ILE A 1 180 ? 7.756 -3.112 -19.846 1.00 86.50 180 ILE A CA 1
ATOM 1368 C C . ILE A 1 180 ? 7.888 -3.303 -18.315 1.00 86.50 180 ILE A C 1
ATOM 1370 O O . ILE A 1 180 ? 8.702 -2.609 -17.695 1.00 86.50 180 ILE A O 1
ATOM 1374 N N . PRO A 1 181 ? 7.195 -4.258 -17.660 1.00 85.81 181 PRO A N 1
ATOM 1375 C CA . PRO A 1 181 ? 7.387 -4.515 -16.226 1.00 85.81 181 PRO A CA 1
ATOM 1376 C C . PRO A 1 181 ? 8.804 -5.000 -15.869 1.00 85.81 181 PRO A C 1
ATOM 1378 O O . PRO A 1 181 ? 9.211 -4.948 -14.706 1.00 85.81 181 PRO A O 1
ATOM 1381 N N . LEU A 1 182 ? 9.564 -5.477 -16.862 1.00 87.62 182 LEU A N 1
ATOM 1382 C CA . LEU A 1 182 ? 10.929 -5.986 -16.733 1.00 87.62 182 LEU A CA 1
ATOM 1383 C C . LEU A 1 182 ? 11.992 -4.937 -17.094 1.00 87.62 182 LEU A C 1
ATOM 1385 O O . LEU A 1 182 ? 13.177 -5.261 -17.114 1.00 87.62 182 LEU A O 1
ATOM 1389 N N . VAL A 1 183 ? 11.619 -3.671 -17.309 1.00 90.31 183 VAL A N 1
ATOM 1390 C CA . VAL A 1 183 ? 12.561 -2.586 -17.645 1.00 90.31 183 VAL A CA 1
ATOM 1391 C C . VAL A 1 183 ? 13.761 -2.545 -16.700 1.00 90.31 183 VAL A C 1
ATOM 1393 O O . VAL A 1 183 ? 14.905 -2.491 -17.147 1.00 90.31 183 VAL A O 1
ATOM 1396 N N . LEU A 1 184 ? 13.524 -2.602 -15.387 1.00 89.88 184 LEU A N 1
ATOM 1397 C CA . LEU A 1 184 ? 14.606 -2.533 -14.409 1.00 89.88 184 LEU A CA 1
ATOM 1398 C C . LEU A 1 184 ? 15.599 -3.699 -14.544 1.00 89.88 184 LEU A C 1
ATOM 1400 O O . LEU A 1 184 ? 16.796 -3.428 -14.692 1.00 89.88 184 LEU A O 1
ATOM 1404 N N . PRO A 1 185 ? 15.171 -4.978 -14.496 1.00 88.75 185 PRO A N 1
ATOM 1405 C CA . PRO A 1 185 ? 16.100 -6.085 -14.677 1.00 88.75 185 PRO A CA 1
ATOM 1406 C C . PRO A 1 185 ? 16.758 -6.098 -16.063 1.00 88.75 185 PRO A C 1
ATOM 1408 O O . PRO A 1 185 ? 17.951 -6.388 -16.137 1.00 88.75 185 PRO A O 1
ATOM 1411 N N . LEU A 1 186 ? 16.051 -5.706 -17.128 1.00 89.50 186 LEU A N 1
ATOM 1412 C CA . LEU A 1 186 ? 16.608 -5.640 -18.485 1.00 89.50 186 LEU A CA 1
ATOM 1413 C C . LEU A 1 186 ? 17.732 -4.603 -18.605 1.00 89.50 186 LEU A C 1
ATOM 1415 O O . LEU A 1 186 ? 18.784 -4.896 -19.175 1.00 89.50 186 LEU A O 1
ATOM 1419 N N . VAL A 1 187 ? 17.563 -3.414 -18.018 1.00 90.56 187 VAL A N 1
ATOM 1420 C CA . VAL A 1 187 ? 18.628 -2.396 -17.963 1.00 90.56 187 VAL A CA 1
ATOM 1421 C C . VAL A 1 187 ? 19.831 -2.907 -17.174 1.00 90.56 187 VAL A C 1
ATOM 1423 O O . VAL A 1 187 ? 20.974 -2.740 -17.605 1.00 90.56 187 VAL A O 1
ATOM 1426 N N . MET A 1 188 ? 19.591 -3.548 -16.026 1.00 88.81 188 MET A N 1
ATOM 1427 C CA . MET A 1 188 ? 20.669 -4.104 -15.207 1.00 88.81 188 MET A CA 1
ATOM 1428 C C . MET A 1 188 ? 21.437 -5.192 -15.954 1.00 88.81 188 MET A C 1
ATOM 1430 O O . MET A 1 188 ? 22.658 -5.225 -15.873 1.00 88.81 188 MET A O 1
ATOM 1434 N N . GLU A 1 189 ? 20.756 -6.067 -16.686 1.00 86.56 189 GLU A N 1
ATOM 1435 C CA . GLU A 1 189 ? 21.393 -7.172 -17.400 1.00 86.56 189 GLU A CA 1
ATOM 1436 C C . GLU A 1 189 ? 22.149 -6.717 -18.652 1.00 86.56 189 GLU A C 1
ATOM 1438 O O . GLU A 1 189 ? 23.287 -7.139 -18.871 1.00 86.56 189 GLU A O 1
ATOM 1443 N N . HIS A 1 190 ? 21.530 -5.867 -19.473 1.00 87.44 190 HIS A N 1
ATOM 1444 C CA . HIS A 1 190 ? 22.014 -5.601 -20.828 1.00 87.44 190 HIS A CA 1
ATOM 1445 C C . HIS A 1 190 ? 22.782 -4.290 -20.984 1.00 87.44 190 HIS A C 1
ATOM 1447 O O . HIS A 1 190 ? 23.533 -4.158 -21.949 1.00 87.44 190 HIS A O 1
ATOM 1453 N N . LEU A 1 191 ? 22.638 -3.338 -20.056 1.00 89.06 191 LEU A N 1
ATOM 1454 C CA . LEU A 1 191 ? 23.281 -2.020 -20.157 1.00 89.06 191 LEU A CA 1
ATOM 1455 C C . LEU A 1 191 ? 24.358 -1.787 -19.097 1.00 89.06 191 LEU A C 1
ATOM 1457 O O . LEU A 1 191 ? 25.221 -0.928 -19.270 1.00 89.06 191 LEU A O 1
ATOM 1461 N N . CYS A 1 192 ? 24.338 -2.544 -17.999 1.00 88.81 192 CYS A N 1
ATOM 1462 C CA . CYS A 1 192 ? 25.316 -2.390 -16.929 1.00 88.81 192 CYS A CA 1
ATOM 1463 C C . CYS A 1 192 ? 26.494 -3.373 -17.057 1.00 88.81 192 CYS A C 1
ATOM 1465 O O . CYS A 1 192 ? 26.344 -4.494 -17.547 1.00 88.81 192 CYS A O 1
ATOM 1467 N N . PRO A 1 193 ? 27.690 -3.006 -16.553 1.00 89.62 193 PRO A N 1
ATOM 1468 C CA . PRO A 1 193 ? 28.797 -3.946 -16.424 1.00 89.62 193 PRO A CA 1
ATOM 1469 C C . PRO A 1 193 ? 28.400 -5.166 -15.585 1.00 89.62 193 PRO A C 1
ATOM 1471 O O . PRO A 1 193 ? 27.675 -5.032 -14.598 1.00 89.62 193 PRO A O 1
ATOM 1474 N N . LYS A 1 194 ? 28.957 -6.342 -15.904 1.00 84.62 194 LYS A N 1
ATOM 1475 C CA . LYS A 1 194 ? 28.599 -7.632 -15.275 1.00 84.62 194 LYS A CA 1
ATOM 1476 C C . LYS A 1 194 ? 28.548 -7.599 -13.742 1.00 84.62 194 LYS A C 1
ATOM 1478 O O . LYS A 1 194 ? 27.659 -8.200 -13.152 1.00 84.62 194 LYS A O 1
ATOM 1483 N N . ALA A 1 195 ? 29.485 -6.903 -13.095 1.00 86.44 195 ALA A N 1
ATOM 1484 C CA . ALA A 1 195 ? 29.502 -6.779 -11.638 1.00 86.44 195 ALA A CA 1
ATOM 1485 C C . ALA A 1 195 ? 28.300 -5.974 -11.113 1.00 86.44 195 ALA A C 1
ATOM 1487 O O . ALA A 1 195 ? 27.625 -6.412 -10.188 1.00 86.44 195 ALA A O 1
ATOM 1488 N N . VAL A 1 196 ? 28.000 -4.829 -11.732 1.00 87.38 196 VAL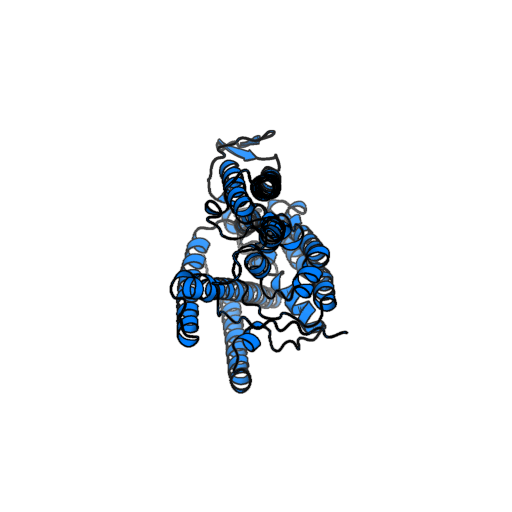 A N 1
ATOM 1489 C CA . VAL A 1 196 ? 26.866 -3.972 -11.351 1.00 87.38 196 VAL A CA 1
ATOM 1490 C C . VAL A 1 196 ? 25.546 -4.694 -11.597 1.00 87.38 196 VAL A C 1
ATOM 1492 O O . VAL A 1 196 ? 24.693 -4.690 -10.719 1.00 87.38 196 VAL A O 1
ATOM 1495 N N . ALA A 1 197 ? 25.418 -5.389 -12.730 1.00 86.19 197 ALA A N 1
ATOM 1496 C CA . ALA A 1 197 ? 24.272 -6.239 -13.039 1.00 86.19 197 ALA A CA 1
ATOM 1497 C C . ALA A 1 197 ? 24.042 -7.297 -11.949 1.00 86.19 197 ALA A C 1
ATOM 1499 O O . ALA A 1 197 ? 22.937 -7.453 -11.433 1.00 86.19 197 ALA A O 1
ATOM 1500 N N . LEU A 1 198 ? 25.114 -7.995 -11.556 1.00 84.88 198 LEU A N 1
ATOM 1501 C CA . LEU A 1 198 ? 25.077 -9.063 -10.560 1.00 84.88 198 LEU A CA 1
ATOM 1502 C C . LEU A 1 198 ? 24.617 -8.548 -9.191 1.00 84.88 198 LEU A C 1
ATOM 1504 O O . LEU A 1 198 ? 23.683 -9.110 -8.615 1.00 84.88 198 LEU A O 1
ATOM 1508 N N . PHE A 1 199 ? 25.243 -7.483 -8.683 1.00 85.81 199 PHE A N 1
ATOM 1509 C CA . PHE A 1 199 ? 24.887 -6.896 -7.387 1.00 85.81 199 PHE A CA 1
ATOM 1510 C C . PHE A 1 199 ? 23.531 -6.183 -7.423 1.00 85.81 199 PHE A C 1
ATOM 1512 O O . PHE A 1 199 ? 22.771 -6.288 -6.465 1.00 85.81 199 PHE A O 1
ATOM 1519 N N . GLY A 1 200 ? 23.208 -5.494 -8.519 1.00 86.25 200 GLY A N 1
ATOM 1520 C CA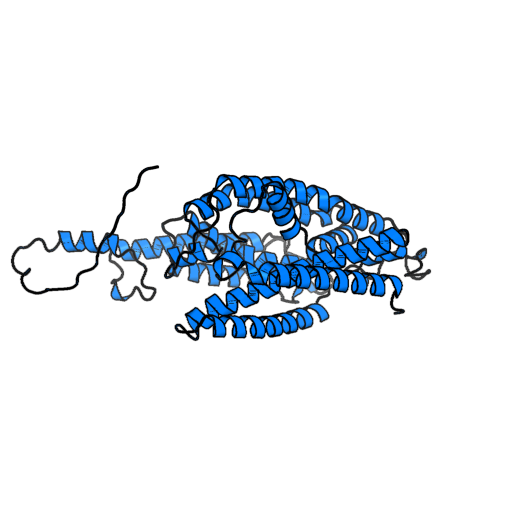 . GLY A 1 200 ? 21.951 -4.770 -8.705 1.00 86.25 200 GLY A CA 1
ATOM 1521 C C . GLY A 1 200 ? 20.745 -5.704 -8.723 1.00 86.25 200 GLY A C 1
ATOM 1522 O O . GLY A 1 200 ? 19.825 -5.526 -7.929 1.00 86.25 200 GLY A O 1
ATOM 1523 N N . LEU A 1 201 ? 20.781 -6.759 -9.545 1.00 86.56 201 LEU A N 1
ATOM 1524 C CA . LEU A 1 201 ? 19.729 -7.782 -9.576 1.00 86.56 201 LEU A CA 1
ATOM 1525 C C . LEU A 1 201 ? 19.604 -8.511 -8.232 1.00 86.56 201 LEU A C 1
ATOM 1527 O O . LEU A 1 201 ? 18.494 -8.769 -7.770 1.00 86.56 201 LEU A O 1
ATOM 1531 N N . GLY A 1 202 ? 20.731 -8.789 -7.569 1.00 85.38 202 GLY A N 1
ATOM 1532 C CA . GLY A 1 202 ? 20.748 -9.362 -6.223 1.00 85.38 202 GLY A CA 1
ATOM 1533 C C . GLY A 1 202 ? 20.086 -8.463 -5.174 1.00 85.38 202 GLY A C 1
ATOM 1534 O O . GLY A 1 202 ? 19.285 -8.938 -4.369 1.00 85.38 202 GLY A O 1
ATOM 1535 N N . ALA A 1 203 ? 20.364 -7.158 -5.207 1.00 83.81 203 ALA A N 1
ATOM 1536 C CA . ALA A 1 203 ? 19.766 -6.174 -4.306 1.00 83.81 203 ALA A CA 1
ATOM 1537 C C . ALA A 1 203 ? 18.258 -6.012 -4.543 1.00 83.81 203 ALA A C 1
ATOM 1539 O O . ALA A 1 203 ? 17.490 -5.964 -3.583 1.00 83.81 203 ALA A O 1
ATOM 1540 N N . VAL A 1 204 ? 17.819 -5.992 -5.804 1.00 84.81 204 VAL A N 1
ATOM 1541 C CA . VAL A 1 204 ? 16.392 -5.957 -6.165 1.00 84.81 204 VAL A CA 1
ATOM 1542 C C . VAL A 1 204 ? 15.692 -7.218 -5.668 1.00 84.81 204 VAL A C 1
ATOM 1544 O O . VAL A 1 204 ? 14.659 -7.126 -5.009 1.00 84.81 204 VAL A O 1
ATOM 1547 N N . ALA A 1 205 ? 16.278 -8.395 -5.905 1.00 84.88 205 ALA A N 1
ATOM 1548 C CA . ALA A 1 205 ? 15.738 -9.661 -5.421 1.00 84.88 205 ALA A CA 1
ATOM 1549 C C . ALA A 1 205 ? 15.632 -9.693 -3.887 1.00 84.88 205 ALA A C 1
ATOM 1551 O O . ALA A 1 205 ? 14.635 -10.183 -3.353 1.00 84.88 205 ALA A O 1
ATOM 1552 N N . ALA A 1 206 ? 16.624 -9.141 -3.181 1.00 82.31 206 ALA A N 1
ATOM 1553 C CA . ALA A 1 206 ? 16.613 -9.009 -1.727 1.00 82.31 206 ALA A CA 1
ATOM 1554 C C . ALA A 1 206 ? 15.497 -8.076 -1.233 1.00 82.31 206 ALA A C 1
ATOM 1556 O O . ALA A 1 206 ? 14.772 -8.438 -0.307 1.00 82.31 206 ALA A O 1
ATOM 1557 N N . ALA A 1 207 ? 15.325 -6.916 -1.875 1.00 82.88 207 ALA A N 1
ATOM 1558 C CA . ALA A 1 207 ? 14.276 -5.951 -1.545 1.00 82.88 207 ALA A CA 1
ATOM 1559 C C . ALA A 1 207 ? 12.866 -6.517 -1.794 1.00 82.88 207 ALA A C 1
ATOM 1561 O O . ALA A 1 207 ? 11.961 -6.322 -0.984 1.00 82.88 207 ALA A O 1
ATOM 1562 N N . VAL A 1 208 ? 12.670 -7.266 -2.887 1.00 83.88 208 VAL A N 1
ATOM 1563 C CA . VAL A 1 208 ? 11.414 -7.995 -3.142 1.00 83.88 208 VAL A CA 1
ATOM 1564 C C . VAL A 1 208 ? 11.169 -9.028 -2.038 1.00 83.88 208 VAL A C 1
ATOM 1566 O O . VAL A 1 208 ? 10.071 -9.096 -1.486 1.00 83.88 208 VAL A O 1
ATOM 1569 N N . MET A 1 209 ? 12.191 -9.811 -1.676 1.00 83.56 209 MET A N 1
ATOM 1570 C CA . MET A 1 209 ? 12.058 -10.882 -0.685 1.00 83.56 209 MET A CA 1
ATOM 1571 C C . MET A 1 209 ? 11.713 -10.350 0.712 1.00 83.56 209 MET A C 1
ATOM 1573 O O . MET A 1 209 ? 10.857 -10.933 1.379 1.00 83.56 209 MET A O 1
ATOM 1577 N N . SER A 1 210 ? 12.307 -9.231 1.145 1.00 80.81 210 SER A N 1
ATOM 1578 C CA . SER A 1 210 ? 11.989 -8.625 2.448 1.00 80.81 210 SER A CA 1
ATOM 1579 C C . SER A 1 210 ? 10.538 -8.149 2.551 1.00 80.81 210 SER A C 1
ATOM 1581 O O . SER A 1 210 ? 9.921 -8.259 3.616 1.00 80.81 210 SER A O 1
ATOM 1583 N N . SER A 1 211 ? 9.972 -7.658 1.447 1.00 83.94 211 SER A N 1
ATOM 1584 C CA . SER A 1 211 ? 8.577 -7.210 1.405 1.00 83.94 211 SER A CA 1
ATOM 1585 C C . SER A 1 211 ? 7.594 -8.360 1.360 1.00 83.94 211 SER A C 1
ATOM 1587 O O . SER A 1 211 ? 6.607 -8.341 2.094 1.00 83.94 211 SER A O 1
ATOM 1589 N N . VAL A 1 212 ? 7.878 -9.390 0.557 1.00 84.69 212 VAL A N 1
ATOM 1590 C CA . VAL A 1 212 ? 7.044 -10.598 0.510 1.00 84.69 212 VAL A CA 1
ATOM 1591 C C . VAL A 1 212 ? 6.979 -11.248 1.892 1.00 84.69 212 VAL A C 1
ATOM 1593 O O . VAL A 1 212 ? 5.884 -11.571 2.353 1.00 84.69 212 VAL A O 1
ATOM 1596 N N . ASP A 1 213 ? 8.113 -11.374 2.587 1.00 83.88 213 ASP A N 1
ATOM 1597 C CA . ASP A 1 213 ? 8.148 -11.924 3.946 1.00 83.88 213 ASP A CA 1
ATOM 1598 C C . ASP A 1 213 ? 7.277 -11.101 4.909 1.00 83.88 213 ASP A C 1
ATOM 1600 O O . ASP A 1 213 ? 6.384 -11.639 5.567 1.00 83.88 213 ASP A O 1
ATOM 1604 N N . SER A 1 214 ? 7.446 -9.776 4.913 1.00 83.12 214 SER A N 1
ATOM 1605 C CA . SER A 1 214 ? 6.685 -8.871 5.784 1.00 83.12 214 SER A CA 1
ATOM 1606 C C . SER A 1 214 ? 5.180 -8.882 5.484 1.00 83.12 214 SER A C 1
ATOM 1608 O O . SER A 1 214 ? 4.362 -8.922 6.408 1.00 83.12 214 SER A O 1
ATOM 1610 N N . ALA A 1 215 ? 4.790 -8.880 4.207 1.00 85.06 215 ALA A N 1
ATOM 1611 C CA . ALA A 1 215 ? 3.394 -8.881 3.776 1.00 85.06 215 ALA A CA 1
ATOM 1612 C C . ALA A 1 215 ? 2.690 -10.202 4.114 1.00 85.06 215 ALA A C 1
ATOM 1614 O O . ALA A 1 215 ? 1.575 -10.193 4.651 1.00 85.06 215 ALA A O 1
ATOM 1615 N N . VAL A 1 216 ? 3.346 -11.339 3.860 1.00 87.81 216 VAL A N 1
ATOM 1616 C CA . VAL A 1 216 ? 2.802 -12.666 4.173 1.00 87.81 216 VAL A CA 1
ATOM 1617 C C . VAL A 1 216 ? 2.743 -12.873 5.684 1.00 87.81 216 VAL A C 1
ATOM 1619 O O . VAL A 1 216 ? 1.705 -13.292 6.198 1.00 87.81 216 VAL A O 1
ATOM 1622 N N . LEU A 1 217 ? 3.799 -12.523 6.423 1.00 85.19 217 LEU A N 1
ATOM 1623 C CA . LEU A 1 217 ? 3.818 -12.628 7.882 1.00 85.19 217 LEU A CA 1
ATOM 1624 C C . LEU A 1 217 ? 2.753 -11.736 8.529 1.00 85.19 217 LEU A C 1
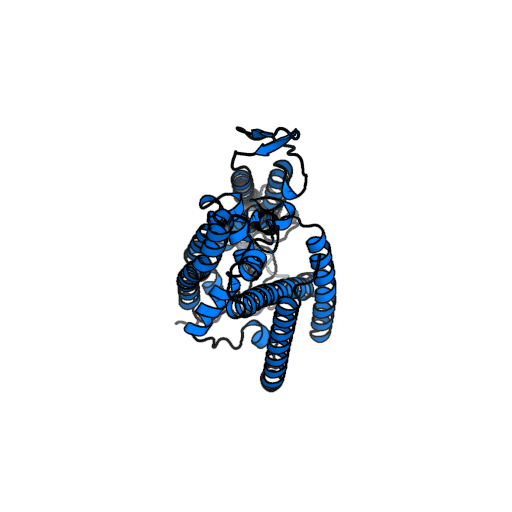ATOM 1626 O O . LEU A 1 217 ? 2.048 -12.188 9.433 1.00 85.19 217 LEU A O 1
ATOM 1630 N N . SER A 1 218 ? 2.593 -10.498 8.054 1.00 84.25 218 SER A N 1
ATOM 1631 C CA . SER A 1 218 ? 1.554 -9.579 8.529 1.00 84.25 218 SER A CA 1
ATOM 1632 C C . SER A 1 218 ? 0.154 -10.127 8.250 1.00 84.25 218 SER A C 1
ATOM 1634 O O . SER A 1 218 ? -0.672 -10.184 9.162 1.00 84.25 218 SER A O 1
ATOM 1636 N N . SER A 1 219 ? -0.109 -10.601 7.029 1.00 87.06 219 SER A N 1
ATOM 1637 C CA . SER A 1 219 ? -1.414 -11.160 6.640 1.00 87.06 219 SER A CA 1
ATOM 1638 C C . SER A 1 219 ? -1.758 -12.409 7.453 1.00 87.06 219 SER A C 1
ATOM 1640 O O . SER A 1 219 ? -2.837 -12.499 8.044 1.00 87.06 219 SER A O 1
ATOM 1642 N N . SER A 1 220 ? -0.807 -13.334 7.587 1.00 87.75 220 SER A N 1
ATOM 1643 C CA . SER A 1 220 ? -0.930 -14.526 8.427 1.00 87.75 220 SER A CA 1
ATOM 1644 C C . SER A 1 220 ? -1.130 -14.194 9.899 1.00 87.75 220 SER A C 1
ATOM 1646 O O . SER A 1 220 ? -1.979 -14.790 10.565 1.00 87.75 220 SER A O 1
ATOM 1648 N N . GLY A 1 221 ? -0.364 -13.239 10.430 1.00 83.31 221 GLY A N 1
ATOM 1649 C CA . GLY A 1 221 ? -0.442 -12.819 11.828 1.00 83.31 221 GLY A CA 1
ATOM 1650 C C . GLY A 1 221 ? -1.787 -12.189 12.149 1.00 83.31 221 GLY A C 1
ATOM 1651 O O . GLY A 1 221 ? -2.415 -12.519 13.159 1.00 83.31 221 GLY A O 1
ATOM 1652 N N . GLN A 1 222 ? -2.275 -11.338 11.247 1.00 81.56 222 GLN A N 1
ATOM 1653 C CA . GLN A 1 222 ? -3.601 -10.746 11.343 1.00 81.56 222 GLN A CA 1
ATOM 1654 C C . GLN A 1 222 ? -4.699 -11.802 11.231 1.00 81.56 222 GLN A C 1
ATOM 1656 O O . GLN A 1 222 ? -5.635 -11.768 12.027 1.00 81.56 222 GLN A O 1
ATOM 1661 N N . PHE A 1 223 ? -4.585 -12.774 10.327 1.00 85.50 223 PHE A N 1
ATOM 1662 C CA . PHE A 1 223 ? -5.554 -13.864 10.225 1.00 85.50 223 PHE A CA 1
ATOM 1663 C C . PHE A 1 223 ? -5.579 -14.725 11.495 1.00 85.50 223 PHE A C 1
ATOM 1665 O O . PHE A 1 223 ? -6.634 -14.887 12.109 1.00 85.50 223 PHE A O 1
ATOM 1672 N N . SER A 1 224 ? -4.423 -15.211 11.953 1.00 84.75 224 SER A N 1
ATOM 1673 C CA . SER A 1 224 ? -4.315 -16.053 13.152 1.00 84.75 224 SER A CA 1
ATOM 1674 C C . SER A 1 224 ? -4.861 -15.349 14.403 1.00 84.75 224 SER A C 1
ATOM 1676 O O . SER A 1 224 ? -5.646 -15.917 15.169 1.00 84.75 224 SER A O 1
ATOM 1678 N N . ARG A 1 225 ? -4.530 -14.067 14.593 1.00 78.12 225 ARG A N 1
ATOM 1679 C CA . ARG A 1 225 ? -4.949 -13.312 15.781 1.00 78.12 225 ARG A CA 1
ATOM 1680 C C . ARG A 1 225 ? -6.369 -12.754 15.677 1.00 78.12 225 ARG A C 1
ATOM 1682 O O . ARG A 1 225 ? -7.148 -12.881 16.620 1.00 78.12 225 ARG A O 1
ATOM 1689 N N . ASN A 1 226 ? -6.706 -12.099 14.568 1.00 77.25 226 ASN A N 1
ATOM 1690 C CA . ASN A 1 226 ? -7.942 -11.320 14.449 1.00 77.25 226 ASN A CA 1
ATOM 1691 C C . ASN A 1 226 ? -9.112 -12.141 13.907 1.00 77.25 226 ASN A C 1
ATOM 1693 O O . ASN A 1 226 ? -10.249 -11.866 14.281 1.00 77.25 226 ASN A O 1
ATOM 1697 N N . VAL A 1 227 ? -8.850 -13.141 13.066 1.00 82.81 227 VAL A N 1
ATOM 1698 C CA . VAL A 1 227 ? -9.895 -14.007 12.508 1.00 82.81 227 VAL A CA 1
ATOM 1699 C C . VAL A 1 227 ? -9.980 -15.291 13.319 1.00 82.81 227 VAL A C 1
ATOM 1701 O O . VAL A 1 227 ? -10.988 -15.539 13.980 1.00 82.81 227 VAL A O 1
ATOM 1704 N N . TYR A 1 228 ? -8.904 -16.076 13.356 1.00 84.44 228 TYR A N 1
ATOM 1705 C CA . TYR A 1 228 ? -8.935 -17.393 13.981 1.00 84.44 228 TYR A CA 1
ATOM 1706 C C . TYR A 1 228 ? -9.164 -17.308 15.488 1.00 84.44 228 TYR A C 1
ATOM 1708 O O . TYR A 1 228 ? -10.191 -17.774 15.971 1.00 84.44 228 TYR A O 1
ATOM 1716 N N . LYS A 1 229 ? -8.275 -16.658 16.246 1.00 80.62 229 LYS A N 1
ATOM 1717 C CA . LYS A 1 229 ? -8.434 -16.582 17.706 1.00 80.62 229 LYS A CA 1
ATOM 1718 C C . LYS A 1 229 ? -9.698 -15.824 18.112 1.00 80.62 229 LYS A C 1
ATOM 1720 O O . LYS A 1 229 ? -10.383 -16.238 19.030 1.00 80.62 229 LYS A O 1
ATOM 1725 N N . ARG A 1 230 ? -10.032 -14.698 17.483 1.00 74.56 230 ARG A N 1
ATOM 1726 C CA . ARG A 1 230 ? -11.128 -13.843 17.985 1.00 74.56 230 ARG A CA 1
ATOM 1727 C C . ARG A 1 230 ? -12.518 -14.232 17.495 1.00 74.56 230 ARG A C 1
ATOM 1729 O O . ARG A 1 230 ? -13.470 -14.119 18.272 1.00 74.56 230 ARG A O 1
ATOM 1736 N N . ILE A 1 231 ? -12.643 -14.651 16.238 1.00 78.38 231 ILE A N 1
ATOM 1737 C CA . ILE A 1 231 ? -13.938 -14.973 15.628 1.00 78.38 231 ILE A CA 1
ATOM 1738 C C . ILE A 1 231 ? -14.193 -16.477 15.714 1.00 78.38 231 ILE A C 1
ATOM 1740 O O . ILE A 1 231 ? -15.230 -16.875 16.238 1.00 78.38 231 ILE A O 1
ATOM 1744 N N . ILE A 1 232 ? -13.241 -17.301 15.264 1.00 87.31 232 ILE A N 1
ATOM 1745 C CA . ILE A 1 232 ? -13.439 -18.753 15.127 1.00 87.31 232 ILE A CA 1
ATOM 1746 C C . ILE A 1 232 ? -13.292 -19.473 16.477 1.00 87.31 232 ILE A C 1
ATOM 1748 O O . ILE A 1 232 ? -14.210 -20.162 16.915 1.00 87.31 232 ILE A O 1
ATOM 1752 N N . ARG A 1 233 ? -12.156 -19.309 17.169 1.00 88.06 233 ARG A N 1
ATOM 1753 C CA . ARG A 1 233 ? -11.822 -20.033 18.406 1.00 88.06 233 ARG A CA 1
ATOM 1754 C C . ARG A 1 233 ? -11.214 -19.128 19.482 1.00 88.06 233 ARG A C 1
ATOM 1756 O O . ARG A 1 233 ? -9.997 -19.040 19.646 1.00 88.06 233 ARG A O 1
ATOM 1763 N N . LYS A 1 234 ? -12.094 -18.549 20.307 1.00 86.19 234 LYS A N 1
ATOM 1764 C CA . LYS A 1 234 ? -11.776 -17.598 21.400 1.00 86.19 234 LYS A CA 1
ATOM 1765 C C . LYS A 1 234 ? -10.804 -18.118 22.458 1.00 86.19 234 LYS A C 1
ATOM 1767 O O . LYS A 1 234 ? -10.128 -17.323 23.102 1.00 86.19 234 LYS A O 1
ATOM 1772 N N . THR A 1 235 ? -10.717 -19.433 22.626 1.00 87.00 235 THR A N 1
ATOM 1773 C CA . THR A 1 235 ? -9.868 -20.103 23.622 1.00 87.00 235 THR A CA 1
ATOM 1774 C C . THR A 1 235 ? -8.577 -20.684 23.034 1.00 87.00 235 THR A C 1
ATOM 1776 O O . THR A 1 235 ? -7.912 -21.470 23.704 1.00 87.00 235 THR A O 1
ATOM 1779 N N . ALA A 1 236 ? -8.212 -20.332 21.793 1.00 84.06 236 ALA A N 1
ATOM 1780 C CA . ALA A 1 236 ? -7.033 -20.893 21.131 1.00 84.06 236 ALA A CA 1
ATOM 1781 C C . ALA A 1 236 ? -5.731 -20.589 21.895 1.00 84.06 236 ALA A C 1
ATOM 1783 O O . ALA A 1 236 ? -5.432 -19.433 22.223 1.00 84.06 236 ALA A O 1
ATOM 1784 N N . SER A 1 237 ? -4.931 -21.633 22.127 1.00 88.19 237 SER A N 1
ATOM 1785 C CA . SER A 1 237 ? -3.628 -21.524 22.801 1.00 88.19 237 SER A CA 1
ATOM 1786 C C . SER A 1 237 ? -2.584 -20.809 21.929 1.00 88.19 237 SER A C 1
ATOM 1788 O O . SER A 1 237 ? -2.763 -20.659 20.719 1.00 88.19 237 SER A O 1
ATOM 1790 N N . GLU A 1 238 ? -1.464 -20.373 22.513 1.00 83.25 238 GLU A N 1
ATOM 1791 C CA . GLU A 1 238 ? -0.369 -19.756 21.743 1.00 83.25 238 GLU A CA 1
ATOM 1792 C C . GLU A 1 238 ? 0.249 -20.724 20.725 1.00 83.25 238 GLU A C 1
ATOM 1794 O O . GLU A 1 238 ? 0.498 -20.351 19.580 1.00 83.25 238 GLU A O 1
ATOM 1799 N N . LYS A 1 239 ? 0.431 -21.998 21.104 1.00 84.00 239 LYS A N 1
ATOM 1800 C CA . LYS A 1 239 ? 0.958 -23.036 20.202 1.00 84.00 239 LYS A CA 1
ATOM 1801 C C . LYS A 1 239 ? 0.047 -23.248 18.994 1.00 84.00 239 LYS A C 1
ATOM 1803 O O . LYS A 1 239 ? 0.528 -23.395 17.876 1.00 84.00 239 LYS A O 1
ATOM 1808 N N . GLU A 1 240 ? -1.262 -23.244 19.223 1.00 88.19 240 GLU A N 1
ATOM 1809 C CA . GLU A 1 240 ? -2.267 -23.366 18.169 1.00 88.19 240 GLU A CA 1
ATOM 1810 C C . GLU A 1 240 ? -2.245 -22.157 17.225 1.00 88.19 240 GLU A C 1
ATOM 1812 O O . GLU A 1 240 ? -2.207 -22.333 16.011 1.00 88.19 240 GLU A O 1
ATOM 1817 N N . GLN A 1 241 ? -2.155 -20.936 17.762 1.00 83.44 241 GLN A N 1
ATOM 1818 C CA . GLN A 1 241 ? -2.020 -19.718 16.951 1.00 83.44 241 GLN A CA 1
ATOM 1819 C C . GLN A 1 241 ? -0.768 -19.732 16.063 1.00 83.44 241 GLN A C 1
ATOM 1821 O O . GLN A 1 241 ? -0.836 -19.272 14.923 1.00 83.44 241 GLN A O 1
ATOM 1826 N N . ILE A 1 242 ? 0.356 -20.276 16.543 1.00 85.19 242 ILE A N 1
ATOM 1827 C CA . ILE A 1 242 ? 1.587 -20.417 15.745 1.00 85.19 242 ILE A CA 1
ATOM 1828 C C . ILE A 1 242 ? 1.399 -21.426 14.602 1.00 85.19 242 ILE A C 1
ATOM 1830 O O . ILE A 1 242 ? 1.887 -21.197 13.496 1.00 85.19 242 ILE A O 1
ATOM 1834 N N . TRP A 1 243 ? 0.691 -22.533 14.827 1.00 88.50 243 TRP A N 1
ATOM 1835 C CA . TRP A 1 243 ? 0.385 -23.483 13.752 1.00 88.50 243 TRP A CA 1
ATOM 1836 C C . TRP A 1 243 ? -0.547 -22.883 12.702 1.00 88.50 243 TRP A C 1
ATOM 1838 O O . TRP A 1 243 ? -0.284 -23.025 11.509 1.00 88.50 243 TRP A O 1
ATOM 1848 N N . VAL A 1 244 ? -1.576 -22.153 13.137 1.00 90.62 244 VAL A N 1
ATOM 1849 C CA . VAL A 1 244 ? -2.477 -21.429 12.231 1.00 90.62 244 VAL A CA 1
ATOM 1850 C C . VAL A 1 244 ? -1.718 -20.371 11.440 1.00 90.62 244 VAL A C 1
ATOM 1852 O O . VAL A 1 244 ? -1.907 -20.295 10.234 1.00 90.62 244 VAL A O 1
ATOM 1855 N N . LEU A 1 245 ? -0.815 -19.622 12.083 1.00 88.12 245 LEU A N 1
ATOM 1856 C CA . LEU A 1 245 ? 0.067 -18.653 11.424 1.00 88.12 245 LEU A CA 1
ATOM 1857 C C . LEU A 1 245 ? 0.870 -19.310 10.288 1.00 88.12 245 LEU A C 1
ATOM 1859 O O . LEU A 1 245 ? 0.912 -18.789 9.178 1.00 88.12 245 LEU A O 1
ATOM 1863 N N . ARG A 1 246 ? 1.491 -20.468 10.549 1.00 88.88 246 ARG A N 1
ATOM 1864 C CA . ARG A 1 246 ? 2.282 -21.202 9.544 1.00 88.88 246 ARG A CA 1
ATOM 1865 C C . ARG A 1 246 ? 1.421 -21.719 8.395 1.00 88.88 246 ARG A C 1
ATOM 1867 O O . ARG A 1 246 ? 1.816 -21.594 7.241 1.00 88.88 246 ARG A O 1
ATOM 1874 N N . ALA A 1 247 ? 0.250 -22.275 8.702 1.00 93.75 247 ALA A N 1
ATOM 1875 C CA . ALA A 1 247 ? -0.682 -22.754 7.688 1.00 93.75 247 ALA A CA 1
ATOM 1876 C C . ALA A 1 247 ? -1.201 -21.600 6.815 1.00 93.75 247 ALA A C 1
ATOM 1878 O O . ALA A 1 247 ? -1.174 -21.700 5.590 1.00 93.75 247 ALA A O 1
ATOM 1879 N N . SER A 1 248 ? -1.596 -20.474 7.421 1.00 92.62 248 SER A N 1
ATOM 1880 C CA . SER A 1 248 ? -2.041 -19.292 6.679 1.00 92.62 248 SER A CA 1
ATOM 1881 C C . SER A 1 248 ? -0.926 -18.691 5.825 1.00 92.62 248 SER A C 1
ATOM 1883 O O . SER A 1 248 ? -1.213 -18.210 4.737 1.00 92.62 248 SER A O 1
ATOM 1885 N N . THR A 1 249 ? 0.339 -18.775 6.256 1.00 91.75 249 THR A N 1
ATOM 1886 C CA . THR A 1 249 ? 1.495 -18.323 5.458 1.00 91.75 249 THR A CA 1
ATOM 1887 C C . THR A 1 249 ? 1.606 -19.089 4.149 1.00 91.75 249 THR A C 1
ATOM 1889 O O . THR A 1 249 ? 1.796 -18.473 3.105 1.00 91.75 249 THR A O 1
ATOM 1892 N N . ILE A 1 250 ? 1.419 -20.412 4.177 1.00 94.62 250 ILE A N 1
ATOM 1893 C CA . ILE A 1 250 ? 1.415 -21.228 2.956 1.00 94.62 250 ILE A CA 1
ATOM 1894 C C . ILE A 1 250 ? 0.227 -20.842 2.067 1.00 94.62 250 ILE A C 1
ATOM 1896 O O . ILE A 1 250 ? 0.404 -20.626 0.873 1.00 94.62 250 ILE A O 1
ATOM 1900 N N . VAL A 1 251 ? -0.970 -20.702 2.646 1.00 95.00 251 VAL A N 1
ATOM 1901 C CA . VAL A 1 251 ? -2.188 -20.354 1.894 1.00 95.00 251 VAL A CA 1
ATOM 1902 C C . VAL A 1 251 ? -2.062 -18.987 1.215 1.00 95.00 251 VAL A C 1
ATOM 1904 O O . VAL A 1 251 ? -2.274 -18.887 0.009 1.00 95.00 251 VAL A O 1
ATOM 1907 N N . PHE A 1 252 ? -1.680 -17.942 1.953 1.00 93.12 252 PHE A N 1
ATOM 1908 C CA . PHE A 1 252 ? -1.485 -16.608 1.382 1.00 93.12 252 PHE A CA 1
ATOM 1909 C C . PHE A 1 252 ? -0.344 -16.578 0.365 1.00 93.12 252 PHE A C 1
ATOM 1911 O O . PHE A 1 252 ? -0.474 -15.891 -0.643 1.00 93.12 252 PHE A O 1
ATOM 1918 N N . GLY A 1 253 ? 0.725 -17.353 0.580 1.00 91.38 253 GLY A N 1
ATOM 1919 C CA . GLY A 1 253 ? 1.800 -17.519 -0.397 1.00 91.38 253 GLY A CA 1
ATOM 1920 C C . GLY A 1 253 ? 1.296 -18.096 -1.721 1.00 91.38 253 GLY A C 1
ATOM 1921 O O . GLY A 1 253 ? 1.521 -17.500 -2.767 1.00 91.38 253 GLY A O 1
ATOM 1922 N N . VAL A 1 254 ? 0.537 -19.198 -1.682 1.00 93.19 254 VAL A N 1
ATOM 1923 C CA . VAL A 1 254 ? -0.045 -19.818 -2.888 1.00 93.19 254 VAL A CA 1
ATOM 1924 C C . VAL A 1 254 ? -0.990 -18.858 -3.613 1.00 93.19 254 VAL A C 1
ATOM 1926 O O . VAL A 1 254 ? -0.933 -18.755 -4.839 1.00 93.19 254 VAL A O 1
ATOM 1929 N N . ILE A 1 255 ? -1.833 -18.125 -2.877 1.00 91.94 255 ILE A N 1
ATOM 1930 C CA . ILE A 1 255 ? -2.735 -17.122 -3.462 1.00 91.94 255 ILE A CA 1
ATOM 1931 C C . ILE A 1 255 ? -1.928 -16.000 -4.125 1.00 91.94 255 ILE A C 1
ATOM 1933 O O . ILE A 1 255 ? -2.194 -15.667 -5.277 1.00 91.94 255 ILE A O 1
ATOM 1937 N N . ALA A 1 256 ? -0.923 -15.452 -3.438 1.00 89.56 256 ALA A N 1
ATOM 1938 C CA . ALA A 1 256 ? -0.077 -14.385 -3.967 1.00 89.56 256 ALA A CA 1
ATOM 1939 C C . ALA A 1 256 ? 0.679 -14.828 -5.229 1.00 89.56 256 ALA A C 1
ATOM 1941 O O . ALA A 1 256 ? 0.674 -14.104 -6.221 1.00 89.56 256 ALA A O 1
ATOM 1942 N N . THR A 1 257 ? 1.258 -16.034 -5.237 1.00 89.88 257 THR A N 1
ATOM 1943 C CA . THR A 1 257 ? 1.908 -16.607 -6.426 1.00 89.88 257 THR A CA 1
ATOM 1944 C C . THR A 1 257 ? 0.918 -16.794 -7.569 1.00 89.88 257 THR A C 1
ATOM 1946 O O . THR A 1 257 ? 1.233 -16.455 -8.704 1.00 89.88 257 THR A O 1
ATOM 1949 N N . SER A 1 258 ? -0.292 -17.279 -7.281 1.00 90.19 258 SER A N 1
ATOM 1950 C CA . SER A 1 258 ? -1.325 -17.469 -8.304 1.00 90.19 258 SER A CA 1
ATOM 1951 C C . SER A 1 258 ? -1.717 -16.141 -8.947 1.00 90.19 258 SER A C 1
ATOM 1953 O O . SER A 1 258 ? -1.739 -16.044 -10.167 1.00 90.19 258 SER A O 1
ATOM 1955 N N . VAL A 1 259 ? -1.962 -15.100 -8.142 1.00 86.56 259 VAL A N 1
ATOM 1956 C CA . VAL A 1 259 ? -2.256 -13.746 -8.641 1.00 86.56 259 VAL A CA 1
ATOM 1957 C C . VAL A 1 259 ? -1.075 -13.198 -9.444 1.00 86.56 259 VAL A C 1
ATOM 1959 O O . VAL A 1 259 ? -1.276 -12.675 -10.535 1.00 86.56 259 VAL A O 1
ATOM 1962 N N . SER A 1 260 ? 0.157 -13.385 -8.962 1.00 84.62 260 SER A N 1
ATOM 1963 C CA . SER A 1 260 ? 1.373 -12.903 -9.629 1.00 84.62 260 SER A CA 1
ATOM 1964 C C . SER A 1 260 ? 1.571 -13.457 -11.043 1.00 84.62 260 SER A C 1
ATOM 1966 O O . SER A 1 260 ? 2.213 -12.785 -11.839 1.00 84.62 260 SER A O 1
ATOM 1968 N N . ILE A 1 261 ? 1.049 -14.646 -11.367 1.00 85.94 261 ILE A N 1
ATOM 1969 C CA . ILE A 1 261 ? 1.171 -15.245 -12.711 1.00 85.94 261 ILE A CA 1
ATOM 1970 C C . ILE A 1 261 ? 0.254 -14.549 -13.733 1.00 85.94 261 ILE A C 1
ATOM 1972 O O . ILE A 1 261 ? 0.550 -14.555 -14.924 1.00 85.94 261 ILE A O 1
ATOM 1976 N N . TYR A 1 262 ? -0.848 -13.937 -13.289 1.00 82.06 262 TYR A N 1
ATOM 1977 C CA . TYR A 1 262 ? -1.826 -13.288 -14.174 1.00 82.06 262 TYR A CA 1
ATOM 1978 C C . TYR A 1 262 ? -1.650 -11.770 -14.286 1.00 82.06 262 TYR A C 1
ATOM 1980 O O . TYR A 1 262 ? -2.240 -11.141 -15.165 1.00 82.06 262 TYR A O 1
ATOM 1988 N N . VAL A 1 263 ? -0.879 -11.165 -13.386 1.00 80.06 263 VAL A N 1
ATOM 1989 C CA . VAL A 1 263 ? -0.696 -9.713 -13.326 1.00 80.06 263 VAL A CA 1
ATOM 1990 C C . VAL A 1 263 ? 0.235 -9.261 -14.445 1.00 80.06 263 VAL A C 1
ATOM 1992 O O . VAL A 1 263 ? 1.359 -9.734 -14.554 1.00 80.06 263 VAL A O 1
ATOM 1995 N N . ARG A 1 264 ? -0.237 -8.305 -15.252 1.00 80.12 264 ARG A N 1
ATOM 1996 C CA . ARG A 1 264 ? 0.508 -7.757 -16.397 1.00 80.12 264 ARG A CA 1
ATOM 1997 C C . ARG A 1 264 ? 1.321 -6.504 -16.081 1.00 80.12 264 ARG A C 1
ATOM 1999 O O . ARG A 1 264 ? 2.215 -6.170 -16.837 1.00 80.12 264 ARG A O 1
ATOM 2006 N N . SER A 1 265 ? 1.014 -5.811 -14.986 1.00 81.88 265 SER A N 1
ATOM 2007 C CA . SER A 1 265 ? 1.718 -4.593 -14.573 1.00 81.88 265 SER A CA 1
ATOM 2008 C C . SER A 1 265 ? 1.875 -4.568 -13.059 1.00 81.88 265 SER A C 1
ATOM 2010 O O . SER A 1 265 ? 0.894 -4.704 -12.315 1.00 81.88 265 SER A O 1
ATOM 2012 N N . ILE A 1 266 ? 3.117 -4.389 -12.605 1.00 79.94 266 ILE A N 1
ATOM 2013 C CA . ILE A 1 266 ? 3.448 -4.289 -11.179 1.00 79.94 266 ILE A CA 1
ATOM 2014 C C . ILE A 1 266 ? 2.909 -2.961 -10.652 1.00 79.94 266 ILE A C 1
ATOM 2016 O O . ILE A 1 266 ? 2.259 -2.922 -9.603 1.00 79.94 266 ILE A O 1
ATOM 2020 N N . TYR A 1 267 ? 3.124 -1.886 -11.412 1.00 80.75 267 TYR A N 1
ATOM 2021 C CA . TYR A 1 267 ? 2.634 -0.555 -11.085 1.00 80.75 267 TYR A CA 1
ATOM 2022 C C . TYR A 1 267 ? 1.103 -0.505 -10.945 1.00 80.75 267 TYR A C 1
ATOM 2024 O O . TYR A 1 267 ? 0.594 -0.013 -9.934 1.00 80.75 267 TYR A O 1
ATOM 2032 N N . ALA A 1 268 ? 0.352 -1.054 -11.905 1.00 80.44 268 ALA A N 1
ATOM 2033 C CA . ALA A 1 268 ? -1.111 -0.993 -11.887 1.00 80.44 268 ALA A CA 1
ATOM 2034 C C . ALA A 1 268 ? -1.717 -1.760 -10.701 1.00 80.44 268 ALA A C 1
ATOM 2036 O O . ALA A 1 268 ? -2.581 -1.233 -9.995 1.00 80.44 268 ALA A O 1
ATOM 2037 N N . LEU A 1 269 ? -1.227 -2.977 -10.424 1.00 81.12 269 LEU A N 1
ATOM 2038 C CA . LEU A 1 269 ? -1.672 -3.761 -9.267 1.00 81.12 269 LEU A CA 1
ATOM 2039 C C . LEU A 1 269 ? -1.392 -3.028 -7.948 1.00 81.12 269 LEU A C 1
ATOM 2041 O O . LEU A 1 269 ? -2.203 -3.046 -7.020 1.00 81.12 269 LEU A O 1
ATOM 2045 N N . TRP A 1 270 ? -0.244 -2.368 -7.859 1.00 78.75 270 TRP A N 1
ATOM 2046 C CA . TRP A 1 270 ? 0.150 -1.629 -6.670 1.00 78.75 270 TRP A CA 1
ATOM 2047 C C . TRP A 1 270 ? -0.728 -0.392 -6.420 1.00 78.75 270 TRP A C 1
ATOM 2049 O O . TRP A 1 270 ? -1.182 -0.170 -5.288 1.00 78.75 270 TRP A O 1
ATOM 2059 N N . VAL A 1 271 ? -1.055 0.369 -7.472 1.00 80.31 271 VAL A N 1
ATOM 2060 C CA . VAL A 1 271 ? -2.027 1.475 -7.395 1.00 80.31 271 VAL A CA 1
ATOM 2061 C C . VAL A 1 271 ? -3.407 0.953 -6.984 1.00 80.31 271 VAL A C 1
ATOM 2063 O O . VAL A 1 271 ? -4.050 1.544 -6.113 1.00 80.31 271 VAL A O 1
ATOM 2066 N N . LEU A 1 272 ? -3.843 -0.174 -7.552 1.00 84.38 272 LEU A N 1
ATOM 2067 C CA . LEU A 1 272 ? -5.128 -0.807 -7.247 1.00 84.38 272 LEU A CA 1
ATOM 2068 C C . LEU A 1 272 ? -5.267 -1.169 -5.759 1.00 84.38 272 LEU A C 1
ATOM 2070 O O . LEU A 1 272 ? -6.284 -0.859 -5.136 1.00 84.38 272 LEU A O 1
ATOM 2074 N N . CYS A 1 273 ? -4.242 -1.785 -5.167 1.00 81.06 273 CYS A N 1
ATOM 2075 C CA . CYS A 1 273 ? -4.240 -2.136 -3.744 1.00 81.06 273 CYS A CA 1
ATOM 2076 C C . CYS A 1 273 ? -4.315 -0.896 -2.837 1.00 81.06 273 CYS A C 1
ATOM 2078 O O . CYS A 1 273 ? -5.054 -0.884 -1.848 1.00 81.06 273 CYS A O 1
ATOM 2080 N N . SER A 1 274 ? -3.577 0.162 -3.181 1.00 83.50 274 SER A N 1
ATOM 2081 C CA . SER A 1 274 ? -3.523 1.406 -2.399 1.00 83.50 274 SER A CA 1
ATOM 2082 C C . SER A 1 274 ? -4.839 2.188 -2.434 1.00 83.50 274 SER A C 1
ATOM 2084 O O . SER A 1 274 ? -5.242 2.803 -1.446 1.00 83.50 274 SER A O 1
ATOM 2086 N N . ASP A 1 275 ? -5.544 2.127 -3.556 1.00 87.38 275 ASP A N 1
ATOM 2087 C CA . ASP A 1 275 ? -6.808 2.820 -3.787 1.00 87.38 275 ASP A CA 1
ATOM 2088 C C . ASP A 1 275 ? -7.933 2.341 -2.854 1.00 87.38 275 ASP A C 1
ATOM 2090 O O . ASP A 1 275 ? -8.593 3.146 -2.195 1.00 87.38 275 ASP A O 1
ATOM 2094 N N . ILE A 1 276 ? -8.095 1.025 -2.695 1.00 81.69 276 ILE A N 1
ATOM 2095 C CA . ILE A 1 276 ? -9.111 0.461 -1.790 1.00 81.69 276 ILE A CA 1
ATOM 2096 C C . ILE A 1 276 ? -8.852 0.904 -0.343 1.00 81.69 276 ILE A C 1
ATOM 2098 O O . ILE A 1 276 ? -9.779 1.281 0.381 1.00 81.69 276 ILE A O 1
ATOM 2102 N N . ILE A 1 277 ? -7.584 0.908 0.078 1.00 86.25 277 ILE A N 1
ATOM 2103 C CA . ILE A 1 277 ? -7.170 1.383 1.405 1.00 86.25 277 ILE A CA 1
ATOM 2104 C C . ILE A 1 277 ? -7.504 2.872 1.563 1.00 86.25 277 ILE A C 1
ATOM 2106 O O . ILE A 1 277 ? -8.055 3.276 2.591 1.00 86.25 277 ILE A O 1
ATOM 2110 N N . TYR A 1 278 ? -7.220 3.680 0.544 1.00 91.06 278 TYR A N 1
ATOM 2111 C CA . TYR A 1 278 ? -7.507 5.111 0.541 1.00 91.06 278 TYR A CA 1
ATOM 2112 C C . TYR A 1 278 ? -9.009 5.421 0.618 1.00 91.06 278 TYR A C 1
ATOM 2114 O O . TYR A 1 278 ? -9.414 6.290 1.388 1.00 91.06 278 TYR A O 1
ATOM 2122 N N . VAL A 1 279 ? -9.864 4.706 -0.114 1.00 90.38 279 VAL A N 1
ATOM 2123 C CA . VAL A 1 279 ? -11.313 4.977 -0.102 1.00 90.38 279 VAL A CA 1
ATOM 2124 C C . VAL A 1 279 ? -11.990 4.479 1.175 1.00 90.38 279 VAL A C 1
ATOM 2126 O O . VAL A 1 279 ? -12.911 5.122 1.687 1.00 90.38 279 VAL A O 1
ATOM 2129 N N . ILE A 1 280 ? -11.550 3.337 1.703 1.00 84.19 280 ILE A N 1
ATOM 2130 C CA . ILE A 1 280 ? -12.251 2.652 2.793 1.00 84.19 280 ILE A CA 1
ATOM 2131 C C . ILE A 1 280 ? -11.591 2.918 4.145 1.00 84.19 280 ILE A C 1
ATOM 2133 O O . ILE A 1 280 ? -12.242 3.394 5.075 1.00 84.19 280 ILE A O 1
ATOM 2137 N N . LEU A 1 281 ? -10.303 2.600 4.283 1.00 86.38 281 LEU A N 1
ATOM 2138 C CA . LEU A 1 281 ? -9.635 2.603 5.585 1.00 86.38 281 LEU A CA 1
ATOM 2139 C C . LEU A 1 281 ? -9.253 4.007 6.040 1.00 86.38 281 LEU A C 1
ATOM 2141 O O . LEU A 1 281 ? -9.346 4.295 7.233 1.00 86.38 281 LEU A O 1
ATOM 2145 N N . PHE A 1 282 ? -8.855 4.892 5.125 1.00 90.50 282 PHE A N 1
ATOM 2146 C CA . PHE A 1 282 ? -8.426 6.241 5.497 1.00 90.50 282 PHE A CA 1
ATOM 2147 C C . PHE A 1 282 ? -9.540 7.068 6.175 1.00 90.50 282 PHE A C 1
ATOM 2149 O O . PHE A 1 282 ? -9.284 7.587 7.272 1.00 90.50 282 PHE A O 1
ATOM 2156 N N . PRO A 1 283 ? -10.785 7.146 5.648 1.00 91.19 283 PRO A N 1
ATOM 2157 C CA . PRO A 1 283 ? -11.888 7.801 6.352 1.00 91.19 283 PRO A CA 1
ATOM 2158 C C . PRO A 1 283 ? -12.168 7.180 7.718 1.00 91.19 283 PRO A C 1
ATOM 2160 O O . PRO A 1 283 ? -12.312 7.889 8.715 1.00 91.19 283 PRO A O 1
ATOM 2163 N N . GLN A 1 284 ? -12.185 5.847 7.786 1.00 88.31 284 GLN A N 1
ATOM 2164 C CA . GLN A 1 284 ? -12.465 5.133 9.024 1.00 88.31 284 GLN A CA 1
ATOM 2165 C C . GLN A 1 284 ? -11.405 5.405 10.095 1.00 88.31 284 GLN A C 1
ATOM 2167 O O . GLN A 1 284 ? -11.764 5.697 11.237 1.00 88.31 284 GLN A O 1
ATOM 2172 N N . LEU A 1 285 ? -10.118 5.344 9.748 1.00 88.56 285 LEU A N 1
ATOM 2173 C CA . LEU A 1 285 ? -9.009 5.574 10.677 1.00 88.56 285 LEU A CA 1
ATOM 2174 C C . LEU A 1 285 ? -9.005 7.021 11.174 1.00 88.56 285 LEU A C 1
ATOM 2176 O O . LEU A 1 285 ? -8.897 7.270 12.377 1.00 88.56 285 LEU A O 1
ATOM 2180 N N . THR A 1 286 ? -9.185 7.970 10.256 1.00 90.94 286 THR A N 1
ATOM 2181 C CA . THR A 1 286 ? -9.258 9.401 10.570 1.00 90.94 286 THR A CA 1
ATOM 2182 C C . THR A 1 286 ? -10.406 9.679 11.536 1.00 90.94 286 THR A C 1
ATOM 2184 O O . THR A 1 286 ? -10.208 10.266 12.604 1.00 90.94 286 THR A O 1
ATOM 2187 N N . CYS A 1 287 ? -11.605 9.182 11.233 1.00 89.44 287 CYS A N 1
ATOM 2188 C CA . CYS A 1 287 ? -12.756 9.316 12.117 1.00 89.44 287 CYS A CA 1
ATOM 2189 C C . CYS A 1 287 ? -12.567 8.583 13.440 1.00 89.44 287 CYS A C 1
ATOM 2191 O O . CYS A 1 287 ? -12.988 9.097 14.478 1.00 89.44 287 CYS A O 1
ATOM 2193 N N . ALA A 1 288 ? -11.910 7.423 13.450 1.00 85.25 288 ALA A N 1
ATOM 2194 C CA . ALA A 1 288 ? -11.651 6.675 14.671 1.00 85.25 288 ALA A CA 1
ATOM 2195 C C . ALA A 1 288 ? -10.763 7.461 15.648 1.00 85.25 288 ALA A C 1
ATOM 2197 O O . ALA A 1 288 ? -11.063 7.515 16.842 1.00 85.25 288 ALA A O 1
ATOM 2198 N N . ILE A 1 289 ? -9.739 8.140 15.137 1.00 86.56 289 ILE A N 1
ATOM 2199 C CA . ILE A 1 289 ? -8.727 8.821 15.949 1.00 86.56 289 ILE A CA 1
ATOM 2200 C C . ILE A 1 289 ? -9.139 10.244 16.353 1.00 86.56 289 ILE A C 1
ATOM 2202 O O . ILE A 1 289 ? -8.917 10.639 17.502 1.00 86.56 289 ILE A O 1
ATOM 2206 N N . TYR A 1 290 ? -9.733 11.015 15.437 1.00 89.12 290 TYR A N 1
ATOM 2207 C CA . TYR A 1 290 ? -9.971 12.450 15.646 1.00 89.12 290 TYR A CA 1
ATOM 2208 C C . TYR A 1 290 ? -11.397 12.797 16.067 1.00 89.12 290 TYR A C 1
ATOM 2210 O O . TYR A 1 290 ? -11.597 13.732 16.838 1.00 89.12 290 TYR A O 1
ATOM 2218 N N . PHE A 1 291 ? -12.399 12.049 15.605 1.00 87.00 291 PHE A N 1
ATOM 2219 C CA . PHE A 1 291 ? -13.799 12.442 15.776 1.00 87.00 291 PHE A CA 1
ATOM 2220 C C . PHE A 1 291 ? -14.486 11.621 16.858 1.00 87.00 291 PHE A C 1
ATOM 2222 O O . PHE A 1 291 ? -14.935 10.511 16.598 1.00 87.00 291 PHE A O 1
ATOM 2229 N N . SER A 1 292 ? -14.641 12.154 18.069 1.00 79.44 292 SER A N 1
ATOM 2230 C CA . SER A 1 292 ? -15.311 11.451 19.182 1.00 79.44 292 SER A CA 1
ATOM 2231 C C . SER A 1 292 ? -16.739 10.985 18.863 1.00 79.44 292 SER A C 1
ATOM 2233 O O . SER A 1 292 ? -17.194 9.999 19.431 1.00 79.44 292 SER A O 1
ATOM 2235 N N . SER A 1 293 ? -17.416 11.653 17.924 1.00 80.94 293 SER A N 1
ATOM 2236 C CA . SER A 1 293 ? -18.784 11.330 17.504 1.00 80.94 293 SER A CA 1
ATOM 2237 C C . SER A 1 293 ? -18.893 10.103 16.592 1.00 80.94 293 SER A C 1
ATOM 2239 O O . SER A 1 293 ? -19.998 9.605 16.413 1.00 80.94 293 SER A O 1
ATOM 2241 N N . ALA A 1 294 ? -17.798 9.607 16.005 1.00 83.81 294 ALA A N 1
ATOM 2242 C CA . ALA A 1 294 ? -17.855 8.474 15.080 1.00 83.81 294 ALA A CA 1
ATOM 2243 C C . ALA A 1 294 ? -18.267 7.168 15.787 1.00 83.81 294 ALA A C 1
ATOM 2245 O O . ALA A 1 294 ? -17.713 6.822 16.833 1.00 83.81 294 ALA A O 1
ATOM 2246 N N . ASN A 1 295 ? -19.207 6.424 15.203 1.00 81.62 295 ASN A N 1
ATOM 2247 C CA . ASN A 1 295 ? -19.741 5.188 15.779 1.00 81.62 295 ASN A CA 1
ATOM 2248 C C . ASN A 1 295 ? -19.775 4.031 14.766 1.00 81.62 295 ASN A C 1
ATOM 2250 O O . ASN A 1 295 ? -19.471 4.194 13.583 1.00 81.62 295 ASN A O 1
ATOM 2254 N N . THR A 1 296 ? -20.116 2.833 15.247 1.00 78.69 296 THR A N 1
ATOM 2255 C CA . THR A 1 296 ? -20.074 1.607 14.438 1.00 78.69 296 THR A CA 1
ATOM 2256 C C . THR A 1 296 ? -21.079 1.636 13.282 1.00 78.69 296 THR A C 1
ATOM 2258 O O . THR A 1 296 ? -20.758 1.151 12.201 1.00 78.69 296 THR A O 1
ATOM 2261 N N . TYR A 1 297 ? -22.262 2.238 13.473 1.00 81.00 297 TYR A N 1
ATOM 2262 C CA . TYR A 1 297 ? -23.276 2.362 12.418 1.00 81.00 297 TYR A CA 1
ATOM 2263 C C . TYR A 1 297 ? -22.768 3.234 11.270 1.00 81.00 297 TYR A C 1
ATOM 2265 O O . TYR A 1 297 ? -22.808 2.812 10.116 1.00 81.00 297 TYR A O 1
ATOM 2273 N N . GLY A 1 298 ? -22.218 4.411 11.585 1.00 84.31 298 GLY A N 1
ATOM 2274 C CA . GLY A 1 298 ? -21.619 5.278 10.576 1.00 84.31 298 GLY A CA 1
ATOM 2275 C C . GLY A 1 298 ? -20.430 4.627 9.877 1.00 84.31 298 GLY A C 1
ATOM 2276 O O . GLY A 1 298 ? -20.330 4.711 8.659 1.00 84.31 298 GLY A O 1
ATOM 2277 N N . SER A 1 299 ? -19.576 3.902 10.607 1.00 84.25 299 SER A N 1
ATOM 2278 C CA . SER A 1 299 ? -18.448 3.176 10.004 1.00 84.25 299 SER A CA 1
ATOM 2279 C C . SER A 1 299 ? -18.896 2.073 9.038 1.00 84.25 299 SER A C 1
ATOM 2281 O O . SER A 1 299 ? -18.257 1.883 8.003 1.00 84.25 299 SER A O 1
ATOM 2283 N N . LEU A 1 300 ? -19.975 1.349 9.357 1.00 83.75 300 LEU A N 1
ATOM 2284 C CA . LEU A 1 300 ? -20.524 0.298 8.496 1.00 83.75 300 LEU A CA 1
ATOM 2285 C C . LEU A 1 300 ? -21.148 0.885 7.227 1.00 83.75 300 LEU A C 1
ATOM 2287 O O . LEU A 1 300 ? -20.869 0.405 6.131 1.00 83.75 300 LEU A O 1
ATOM 2291 N N . VAL A 1 301 ? -21.956 1.941 7.362 1.00 88.25 301 VAL A N 1
ATOM 2292 C CA . VAL A 1 301 ? -22.557 2.613 6.202 1.00 88.25 301 VAL A CA 1
ATOM 2293 C C . VAL A 1 301 ? -21.472 3.209 5.311 1.00 88.25 301 VAL A C 1
ATOM 2295 O O . VAL A 1 301 ? -21.507 3.000 4.104 1.00 88.25 301 VAL A O 1
ATOM 2298 N N . ALA A 1 302 ? -20.465 3.860 5.892 1.00 89.75 302 ALA A N 1
ATOM 2299 C CA . ALA A 1 302 ? -19.332 4.400 5.149 1.00 89.75 302 ALA A CA 1
ATOM 2300 C C . ALA A 1 302 ? -18.552 3.331 4.380 1.00 89.75 302 ALA A C 1
ATOM 2302 O O . ALA A 1 302 ? -18.185 3.554 3.231 1.00 89.75 302 ALA A O 1
ATOM 2303 N N . PHE A 1 303 ? -18.348 2.152 4.979 1.00 86.75 303 PHE A N 1
ATOM 2304 C CA . PHE A 1 303 ? -17.730 1.017 4.292 1.00 86.75 303 PHE A CA 1
ATOM 2305 C C . PHE A 1 303 ? -18.525 0.617 3.043 1.00 86.75 303 PHE A C 1
ATOM 2307 O O . PHE A 1 303 ? -17.948 0.480 1.968 1.00 86.75 303 PHE A O 1
ATOM 2314 N N . ILE A 1 304 ? -19.848 0.470 3.175 1.00 88.69 304 ILE A N 1
ATOM 2315 C CA . ILE A 1 304 ? -20.729 0.067 2.070 1.00 88.69 304 ILE A CA 1
ATOM 2316 C C . ILE A 1 304 ? -20.769 1.150 0.988 1.00 88.69 304 ILE A C 1
ATOM 2318 O O . ILE A 1 304 ? -20.599 0.839 -0.186 1.00 88.69 304 ILE A O 1
ATOM 2322 N N . VAL A 1 305 ? -20.950 2.416 1.374 1.00 92.62 305 VAL A N 1
ATOM 2323 C CA . VAL A 1 305 ? -20.996 3.563 0.453 1.00 92.62 305 VAL A CA 1
ATOM 2324 C C . VAL A 1 305 ? -19.668 3.710 -0.288 1.00 92.62 305 VAL A C 1
ATOM 2326 O O . VAL A 1 305 ? -19.659 3.794 -1.513 1.00 92.62 305 VAL A O 1
ATOM 2329 N N . GLY A 1 306 ? -18.545 3.695 0.433 1.00 90.38 306 GLY A N 1
ATOM 2330 C CA . GLY A 1 306 ? -17.212 3.805 -0.154 1.00 90.38 306 GLY A CA 1
ATOM 2331 C C . GLY A 1 306 ? -16.912 2.667 -1.125 1.00 90.38 306 GLY A C 1
ATOM 2332 O O . GLY A 1 306 ? -16.484 2.926 -2.247 1.00 90.38 306 GLY A O 1
ATOM 2333 N N . LEU A 1 307 ? -17.197 1.421 -0.732 1.00 88.69 307 LEU A N 1
ATOM 2334 C CA . LEU A 1 307 ? -17.005 0.254 -1.596 1.00 88.69 307 LEU A CA 1
ATOM 2335 C C . LEU A 1 307 ? -17.907 0.315 -2.835 1.00 88.69 307 LEU A C 1
ATOM 2337 O O . LEU A 1 307 ? -17.436 0.069 -3.941 1.00 88.69 307 LEU A O 1
ATOM 2341 N N . PHE A 1 308 ? -19.179 0.682 -2.664 1.00 92.12 308 PHE A N 1
ATOM 2342 C CA . PHE A 1 308 ? -20.129 0.803 -3.766 1.00 92.12 308 PHE A CA 1
ATOM 2343 C C . PHE A 1 308 ? -19.666 1.831 -4.797 1.00 92.12 308 PHE A C 1
ATOM 2345 O O . PHE A 1 308 ? -19.515 1.482 -5.963 1.00 92.12 308 PHE A O 1
ATOM 2352 N N . PHE A 1 309 ? -19.387 3.073 -4.388 1.00 92.75 309 PHE A N 1
ATOM 2353 C CA . PHE A 1 309 ? -18.965 4.119 -5.328 1.00 92.75 309 PHE A CA 1
ATOM 2354 C C . PHE A 1 309 ? -17.602 3.826 -5.955 1.00 92.75 309 PHE A C 1
ATOM 2356 O O . PHE A 1 309 ? -17.390 4.150 -7.125 1.00 92.75 309 PHE A O 1
ATOM 2363 N N . ARG A 1 310 ? -16.712 3.151 -5.217 1.00 91.50 310 ARG A N 1
ATOM 2364 C CA . ARG A 1 310 ? -15.421 2.718 -5.746 1.00 91.50 310 ARG A CA 1
ATOM 2365 C C . ARG A 1 310 ? -15.561 1.668 -6.843 1.00 91.50 310 ARG A C 1
ATOM 2367 O O . ARG A 1 310 ? -14.903 1.800 -7.870 1.00 91.50 310 ARG A O 1
ATOM 2374 N N . VAL A 1 311 ? -16.382 0.641 -6.631 1.00 90.00 311 VAL A N 1
ATOM 2375 C CA . VAL A 1 311 ? -16.618 -0.418 -7.628 1.00 90.00 311 VAL A CA 1
ATOM 2376 C C . VAL A 1 311 ? -17.456 0.116 -8.790 1.00 90.00 311 VAL A C 1
ATOM 2378 O O . VAL A 1 311 ? -17.164 -0.173 -9.944 1.00 90.00 311 VAL A O 1
ATOM 2381 N N . ALA A 1 312 ? -18.451 0.959 -8.511 1.00 89.75 312 ALA A N 1
ATOM 2382 C CA . ALA A 1 312 ? -19.307 1.555 -9.531 1.00 89.75 312 ALA A CA 1
ATOM 2383 C C . ALA A 1 312 ? -18.552 2.511 -10.472 1.00 89.75 312 ALA A C 1
ATOM 2385 O O . ALA A 1 312 ? -18.970 2.685 -11.613 1.00 89.75 312 ALA A O 1
ATOM 2386 N N . GLY A 1 313 ? -17.437 3.103 -10.028 1.00 86.19 313 GLY A N 1
ATOM 2387 C CA . GLY A 1 313 ? -16.517 3.865 -10.881 1.00 86.19 313 GLY A CA 1
ATOM 2388 C C . GLY A 1 313 ? -15.693 3.017 -11.859 1.00 86.19 313 GLY A C 1
ATOM 2389 O O . GLY A 1 313 ? -14.974 3.582 -12.675 1.00 86.19 313 GLY A O 1
ATOM 2390 N N . GLY A 1 314 ? -15.814 1.688 -11.821 1.00 85.88 314 GLY A N 1
ATOM 2391 C CA . GLY A 1 314 ? -15.046 0.785 -12.674 1.00 85.88 314 GLY A CA 1
ATOM 2392 C C . GLY A 1 314 ? -13.574 0.679 -12.269 1.00 85.88 314 GLY A C 1
ATOM 2393 O O . GLY A 1 314 ? -13.074 1.385 -11.389 1.00 85.88 314 GLY A O 1
ATOM 2394 N N . GLU A 1 315 ? -12.873 -0.260 -12.892 1.00 84.94 315 GLU A N 1
ATOM 2395 C CA . GLU A 1 315 ? -11.431 -0.438 -12.744 1.00 84.94 315 GLU A CA 1
ATOM 2396 C C . GLU A 1 315 ? -10.858 -1.131 -13.981 1.00 84.94 315 GLU A C 1
ATOM 2398 O O . GLU A 1 315 ? -11.080 -2.323 -14.198 1.00 84.94 315 GLU A O 1
ATOM 2403 N N . ILE A 1 316 ? -10.070 -0.382 -14.753 1.00 79.00 316 ILE A N 1
ATOM 2404 C CA . ILE A 1 316 ? -9.489 -0.833 -16.025 1.00 79.00 316 ILE A CA 1
ATOM 2405 C C . ILE A 1 316 ? -8.551 -2.023 -15.789 1.00 79.00 316 ILE A C 1
ATOM 2407 O O . ILE A 1 316 ? -8.593 -3.002 -16.528 1.00 79.00 316 ILE A O 1
ATOM 2411 N N . THR A 1 317 ? -7.779 -1.995 -14.697 1.00 77.12 317 THR A N 1
ATOM 2412 C CA . THR A 1 317 ? -6.819 -3.055 -14.344 1.00 77.12 317 THR A CA 1
ATOM 2413 C C . THR A 1 317 ? -7.488 -4.417 -14.123 1.00 77.12 317 THR A C 1
ATOM 2415 O O . THR A 1 317 ? -6.873 -5.457 -14.338 1.00 77.12 317 THR A O 1
ATOM 2418 N N . LEU A 1 318 ? -8.751 -4.419 -13.683 1.00 78.31 318 LEU A N 1
ATOM 2419 C CA . LEU A 1 318 ? -9.541 -5.627 -13.431 1.00 78.31 318 LEU A CA 1
ATOM 2420 C C . LEU A 1 318 ? -10.529 -5.943 -14.565 1.00 78.31 318 LEU A C 1
ATOM 2422 O O . LEU A 1 318 ? -11.281 -6.908 -14.447 1.00 78.31 318 LEU A O 1
ATOM 2426 N N . GLY A 1 319 ? -10.561 -5.134 -15.632 1.00 77.69 319 GLY A N 1
ATOM 2427 C CA . GLY A 1 319 ? -11.560 -5.245 -16.698 1.00 77.69 319 GLY A CA 1
ATOM 2428 C C . GLY A 1 319 ? -12.989 -4.958 -16.225 1.00 77.69 319 GLY A C 1
ATOM 2429 O O . GLY A 1 319 ? -13.940 -5.524 -16.756 1.00 77.69 319 GLY A O 1
ATOM 2430 N N . LEU A 1 320 ? -13.152 -4.135 -15.183 1.00 83.12 320 LEU A N 1
ATOM 2431 C CA . LEU A 1 320 ? -14.459 -3.777 -14.636 1.00 83.12 320 LEU A CA 1
ATOM 2432 C C . LEU A 1 320 ? -14.970 -2.494 -15.287 1.00 83.12 320 LEU A C 1
ATOM 2434 O O . LEU A 1 320 ? -14.462 -1.405 -15.002 1.00 83.12 320 LEU A O 1
ATOM 2438 N N . ASP A 1 321 ? -16.015 -2.619 -16.099 1.00 83.75 321 ASP A N 1
ATOM 2439 C CA . ASP A 1 321 ? -16.662 -1.468 -16.719 1.00 83.75 321 ASP A CA 1
ATOM 2440 C C . ASP A 1 321 ? -17.360 -0.573 -15.683 1.00 83.75 321 ASP A C 1
ATOM 2442 O O . ASP A 1 321 ? -17.994 -1.064 -14.738 1.00 83.75 321 ASP A O 1
ATOM 2446 N N . PRO A 1 322 ? -17.286 0.760 -15.844 1.00 87.12 322 PRO A N 1
ATOM 2447 C CA . PRO A 1 322 ? -17.922 1.675 -14.917 1.00 87.12 322 PRO A CA 1
ATOM 2448 C C . PRO A 1 322 ? -19.441 1.664 -15.072 1.00 87.12 322 PRO A C 1
ATOM 2450 O O . PRO A 1 322 ? -19.990 1.990 -16.126 1.00 87.12 322 PRO A O 1
ATOM 2453 N N . ILE A 1 323 ? -20.125 1.390 -13.963 1.00 88.62 323 ILE A N 1
ATOM 2454 C CA . ILE A 1 323 ? -21.576 1.556 -13.832 1.00 88.62 323 ILE A CA 1
ATOM 2455 C C . ILE A 1 323 ? -21.922 3.052 -13.816 1.00 88.62 323 ILE A C 1
ATOM 2457 O O . ILE A 1 323 ? -22.885 3.488 -14.445 1.00 88.62 323 ILE A O 1
ATOM 2461 N N . ILE A 1 324 ? -21.122 3.853 -13.105 1.00 86.81 324 ILE A N 1
ATOM 2462 C CA . ILE A 1 324 ? -21.266 5.307 -13.017 1.00 86.81 324 ILE A CA 1
ATOM 2463 C C . ILE A 1 324 ? -20.212 5.951 -13.908 1.00 86.81 324 ILE A C 1
ATOM 2465 O O . ILE A 1 324 ? -19.018 5.930 -13.605 1.00 86.81 324 ILE A O 1
ATOM 2469 N N . LYS A 1 325 ? -20.674 6.582 -14.986 1.00 88.00 325 LYS A N 1
ATOM 2470 C CA . LYS A 1 325 ? -19.840 7.412 -15.856 1.00 88.00 325 LYS A CA 1
ATOM 2471 C C . LYS A 1 325 ? -19.794 8.828 -15.295 1.00 88.00 325 LYS A C 1
ATOM 2473 O O . LYS A 1 325 ? -20.750 9.589 -15.423 1.00 88.00 325 LYS A O 1
ATOM 2478 N N . TYR A 1 326 ? -18.692 9.167 -14.640 1.00 86.81 326 TYR A N 1
ATOM 2479 C CA . TYR A 1 326 ? -18.491 10.503 -14.084 1.00 86.81 326 TYR A CA 1
ATOM 2480 C C . TYR A 1 326 ? -18.253 11.547 -15.198 1.00 86.81 326 TYR A C 1
ATOM 2482 O O . TYR A 1 326 ? -17.972 11.178 -16.348 1.00 86.81 326 TYR A O 1
ATOM 2490 N N . PRO A 1 327 ? -18.390 12.855 -14.901 1.00 86.31 327 PRO A N 1
ATOM 2491 C CA . PRO A 1 327 ? -18.079 13.916 -15.860 1.00 86.31 327 PRO A CA 1
ATOM 2492 C C . PRO A 1 327 ? -16.658 13.773 -16.423 1.00 86.31 327 PRO A C 1
ATOM 2494 O O . PRO A 1 327 ? -15.780 13.242 -15.753 1.00 86.31 327 PRO A O 1
ATOM 2497 N N . TRP A 1 328 ? -16.422 14.239 -17.651 1.00 83.00 328 TRP A N 1
ATOM 2498 C CA . TRP A 1 328 ? -15.124 14.107 -18.334 1.00 83.00 328 TRP A CA 1
ATOM 2499 C C . TRP A 1 328 ? -14.629 12.662 -18.527 1.00 83.00 328 TRP A C 1
ATOM 2501 O O . TRP A 1 328 ? -13.426 12.436 -18.623 1.00 83.00 328 TRP A O 1
ATOM 2511 N N . HIS A 1 329 ? -15.515 11.668 -18.608 1.00 83.12 329 HIS A N 1
ATOM 2512 C CA . HIS A 1 329 ? -15.095 10.347 -19.072 1.00 83.12 329 HIS A CA 1
ATOM 2513 C C . HIS A 1 329 ? -14.725 10.401 -20.561 1.00 83.12 329 HIS A C 1
ATOM 2515 O O . HIS A 1 329 ? -15.405 11.054 -21.356 1.00 83.12 329 HIS A O 1
ATOM 2521 N N . LYS A 1 330 ? -13.642 9.719 -20.930 1.00 83.19 330 LYS A N 1
ATOM 2522 C CA . LYS A 1 330 ? -13.282 9.441 -22.321 1.00 83.19 330 LYS A CA 1
ATOM 2523 C C . LYS A 1 330 ? -13.594 7.984 -22.620 1.00 83.19 330 LYS A C 1
ATOM 2525 O O . LYS A 1 330 ? -13.475 7.136 -21.742 1.00 83.19 330 LYS A O 1
ATOM 2530 N N . VAL A 1 331 ? -14.024 7.717 -23.842 1.00 80.38 331 VAL A N 1
ATOM 2531 C CA . VAL A 1 331 ? -14.124 6.355 -24.363 1.00 80.38 331 VAL A CA 1
ATOM 2532 C C . VAL A 1 331 ? -12.911 6.180 -25.259 1.00 80.38 331 VAL A C 1
ATOM 2534 O O . VAL A 1 331 ? -12.726 6.998 -26.159 1.00 80.38 331 VAL A O 1
ATOM 2537 N N . ASP A 1 332 ? -12.065 5.211 -24.934 1.00 76.06 332 ASP A N 1
ATOM 2538 C CA . ASP A 1 332 ? -10.902 4.867 -25.748 1.00 76.06 332 ASP A CA 1
ATOM 2539 C C . ASP A 1 332 ? -11.329 4.053 -26.975 1.00 76.06 332 ASP A C 1
ATOM 2541 O O . ASP A 1 332 ? -12.447 3.526 -27.021 1.00 76.06 332 ASP A O 1
ATOM 2545 N N . ASP A 1 333 ? -10.437 3.936 -27.958 1.00 66.62 333 ASP A N 1
ATOM 2546 C CA . ASP A 1 333 ? -10.713 3.254 -29.233 1.00 66.62 333 ASP A CA 1
ATOM 2547 C C . ASP A 1 333 ? -11.105 1.770 -29.050 1.00 66.62 333 ASP A C 1
ATOM 2549 O O . ASP A 1 333 ? -11.878 1.226 -29.839 1.00 66.62 333 ASP A O 1
ATOM 2553 N N . ASP A 1 334 ? -10.680 1.150 -27.944 1.00 68.19 334 ASP A N 1
ATOM 2554 C CA . ASP A 1 334 ? -11.030 -0.222 -27.548 1.00 68.19 334 ASP A CA 1
ATOM 2555 C C . ASP A 1 334 ? -12.411 -0.346 -26.864 1.00 68.19 334 ASP A C 1
ATOM 2557 O O . ASP A 1 334 ? -12.785 -1.409 -26.366 1.00 68.19 334 ASP A O 1
ATOM 2561 N N . GLY A 1 335 ? -13.184 0.744 -26.787 1.00 70.81 335 GLY A N 1
ATOM 2562 C CA . GLY A 1 335 ? -14.490 0.793 -26.119 1.00 70.81 335 GLY A CA 1
ATOM 2563 C C . GLY A 1 335 ? -14.417 0.880 -24.589 1.00 70.81 335 GLY A C 1
ATOM 2564 O O . GLY A 1 335 ? -15.457 0.929 -23.926 1.00 70.81 335 GLY A O 1
ATOM 2565 N N . THR A 1 336 ? -13.211 0.943 -24.019 1.00 74.62 336 THR A N 1
ATOM 2566 C CA . THR A 1 336 ? -12.995 1.089 -22.576 1.00 74.62 336 THR A CA 1
ATOM 2567 C C . THR A 1 336 ? -13.271 2.525 -22.130 1.00 74.62 336 THR A C 1
ATOM 2569 O O . THR A 1 336 ? -12.932 3.502 -22.799 1.00 74.62 336 THR A O 1
ATOM 2572 N N . VAL A 1 337 ? -13.937 2.683 -20.986 1.00 78.56 337 VAL A N 1
ATOM 2573 C CA . VAL A 1 337 ? -14.281 4.010 -20.458 1.00 78.56 337 VAL A CA 1
ATOM 2574 C C . VAL A 1 337 ? -13.223 4.448 -19.451 1.00 78.56 337 VAL A C 1
ATOM 2576 O O . VAL A 1 337 ? -13.183 3.968 -18.317 1.00 78.56 337 VAL A O 1
ATOM 2579 N N . VAL A 1 338 ? -12.401 5.418 -19.843 1.00 80.62 338 VAL A N 1
ATOM 2580 C CA . VAL A 1 338 ? -11.381 6.032 -18.993 1.00 80.62 338 VAL A CA 1
ATOM 2581 C C . VAL A 1 338 ? -11.980 7.208 -18.228 1.00 80.62 338 VAL A C 1
ATOM 2583 O O . VAL A 1 338 ? -12.494 8.174 -18.800 1.00 80.62 338 VAL A O 1
ATOM 2586 N N . GLN A 1 339 ? -11.894 7.154 -16.900 1.00 83.31 339 GLN A N 1
ATOM 2587 C CA . GLN A 1 339 ? -12.392 8.220 -16.036 1.00 83.31 339 GLN A CA 1
ATOM 2588 C C . GLN A 1 339 ? -11.301 9.240 -15.707 1.00 83.31 339 GLN A C 1
ATOM 2590 O O . GLN A 1 339 ? -10.407 8.952 -14.915 1.00 83.31 339 GLN A O 1
ATOM 2595 N N . LEU A 1 340 ? -11.404 10.455 -16.257 1.00 84.19 340 LEU A N 1
ATOM 2596 C CA . LEU A 1 340 ? -10.498 11.563 -15.912 1.00 84.19 340 LEU A CA 1
ATOM 2597 C C . LEU A 1 340 ? -10.909 12.287 -14.626 1.00 84.19 340 LEU A C 1
ATOM 2599 O O . LEU A 1 340 ? -10.068 12.868 -13.942 1.00 84.19 340 LEU A O 1
ATOM 2603 N N . PHE A 1 341 ? -12.200 12.274 -14.285 1.00 88.25 341 PHE A N 1
ATOM 2604 C CA . PHE A 1 341 ? -12.664 12.840 -13.025 1.00 88.25 341 PHE A CA 1
ATOM 2605 C C . PHE A 1 341 ? -12.080 12.049 -11.841 1.00 88.25 341 PHE A C 1
ATOM 2607 O O . PHE A 1 341 ? -12.065 10.813 -11.893 1.00 88.25 341 PHE A O 1
ATOM 2614 N N . PRO A 1 342 ? -11.642 12.721 -10.754 1.00 90.06 342 PRO A N 1
ATOM 2615 C CA . PRO A 1 342 ? -11.062 12.082 -9.571 1.00 90.06 342 PRO A CA 1
ATOM 2616 C C . PRO A 1 342 ? -12.125 11.348 -8.728 1.00 90.06 342 PRO A C 1
ATOM 2618 O O . PRO A 1 342 ? -12.348 11.637 -7.550 1.00 90.06 342 PRO A O 1
ATOM 2621 N N . HIS A 1 343 ? -12.790 10.363 -9.329 1.00 89.62 343 HIS A N 1
ATOM 2622 C CA . HIS A 1 343 ? -13.878 9.583 -8.745 1.00 89.62 343 HIS A CA 1
ATOM 2623 C C . HIS A 1 343 ? -13.431 8.795 -7.507 1.00 89.62 343 HIS A C 1
ATOM 2625 O O . HIS A 1 343 ? -14.228 8.582 -6.595 1.00 89.62 343 HIS A O 1
ATOM 2631 N N . LYS A 1 344 ? -12.149 8.415 -7.427 1.00 91.31 344 LYS A N 1
ATOM 2632 C CA . LYS A 1 344 ? -11.544 7.759 -6.255 1.00 91.31 344 LYS A CA 1
ATOM 2633 C C . LYS A 1 344 ? -11.581 8.681 -5.033 1.00 91.31 344 LYS A C 1
ATOM 2635 O O . LYS A 1 344 ? -12.075 8.301 -3.974 1.00 91.31 344 LYS A O 1
ATOM 2640 N N . THR A 1 345 ? -11.159 9.936 -5.197 1.00 93.38 345 THR A N 1
ATOM 2641 C CA . THR A 1 345 ? -11.240 10.964 -4.147 1.00 93.38 345 THR A CA 1
ATOM 2642 C C . THR A 1 345 ? -12.684 11.300 -3.801 1.00 93.38 345 THR A C 1
ATOM 2644 O O . THR A 1 345 ? -13.006 11.416 -2.621 1.00 93.38 345 THR A O 1
ATOM 2647 N N . LEU A 1 346 ? -13.579 11.390 -4.789 1.00 94.12 346 LEU A N 1
ATOM 2648 C CA . LEU A 1 346 ? -15.004 11.576 -4.515 1.00 94.12 346 LEU A CA 1
ATOM 2649 C C . LEU A 1 346 ? -15.575 10.416 -3.685 1.00 94.12 346 LEU A C 1
ATOM 2651 O O . LEU A 1 346 ? -16.259 10.660 -2.697 1.00 94.12 346 LEU A O 1
ATOM 2655 N N . SER A 1 347 ? -15.252 9.169 -4.030 1.00 94.31 347 SER A N 1
ATOM 2656 C CA . SER A 1 347 ? -15.692 7.977 -3.291 1.00 94.31 347 SER A CA 1
ATOM 2657 C C . SER A 1 347 ? -15.188 7.994 -1.846 1.00 94.31 347 SER A C 1
ATOM 2659 O O . SER A 1 347 ? -15.949 7.714 -0.918 1.00 94.31 347 SER A O 1
ATOM 2661 N N . MET A 1 348 ? -13.929 8.396 -1.638 1.00 96.00 348 MET A N 1
ATOM 2662 C CA . MET A 1 348 ? -13.348 8.597 -0.306 1.00 96.00 348 MET A CA 1
ATOM 2663 C C . MET A 1 348 ? -14.101 9.680 0.481 1.00 96.00 348 MET A C 1
ATOM 2665 O O . MET A 1 348 ? -14.457 9.464 1.639 1.00 96.00 348 MET A O 1
ATOM 2669 N N . LEU A 1 349 ? -14.409 10.821 -0.143 1.00 96.44 349 LEU A N 1
ATOM 2670 C CA . LEU A 1 349 ? -15.155 11.908 0.499 1.00 96.44 349 LEU A CA 1
ATOM 2671 C C . LEU A 1 349 ? -16.595 11.508 0.833 1.00 96.44 349 LEU A C 1
ATOM 2673 O O . LEU A 1 349 ? -17.082 11.849 1.908 1.00 96.44 349 LEU A O 1
ATOM 2677 N N . LEU A 1 350 ? -17.265 10.751 -0.039 1.00 95.38 350 LEU A N 1
ATOM 2678 C CA . LEU A 1 350 ? -18.601 10.205 0.221 1.00 95.38 350 LEU A CA 1
ATOM 2679 C C . LEU A 1 350 ? -18.579 9.210 1.387 1.00 95.38 350 LEU A C 1
ATOM 2681 O O . LEU A 1 350 ? -19.453 9.256 2.256 1.00 95.38 350 LEU A O 1
ATOM 2685 N N . SER A 1 351 ? -17.558 8.353 1.457 1.00 94.00 351 SER A N 1
ATOM 2686 C CA . SER A 1 351 ? -17.310 7.465 2.600 1.00 94.00 351 SER A CA 1
ATOM 2687 C C . SER A 1 351 ? -17.105 8.268 3.892 1.00 94.00 351 SER A C 1
ATOM 2689 O O . SER A 1 351 ? -17.792 8.039 4.886 1.00 94.00 351 SER A O 1
ATOM 2691 N N . LEU A 1 352 ? -16.252 9.296 3.876 1.00 95.00 352 LEU A N 1
ATOM 2692 C CA . LEU A 1 352 ? -16.005 10.157 5.036 1.00 95.00 352 LEU A CA 1
ATOM 2693 C C . LEU A 1 352 ? -17.258 10.917 5.492 1.00 95.00 352 LEU A C 1
ATOM 2695 O O . LEU A 1 352 ? -17.579 10.941 6.682 1.00 95.00 352 LEU A O 1
ATOM 2699 N N . PHE A 1 353 ? -17.977 11.528 4.552 1.00 95.88 353 PHE A N 1
ATOM 2700 C CA . PHE A 1 353 ? -19.186 12.290 4.838 1.00 95.88 353 PHE A CA 1
ATOM 2701 C C . PHE A 1 353 ? -20.291 11.391 5.386 1.00 95.88 353 PHE A C 1
ATOM 2703 O O . PHE A 1 353 ? -20.875 11.710 6.418 1.00 95.88 353 PHE A O 1
ATOM 2710 N N . SER A 1 354 ? -20.542 10.244 4.748 1.00 93.81 354 SER A N 1
ATOM 2711 C CA . SER A 1 354 ? -21.533 9.279 5.235 1.00 93.81 354 SER A CA 1
ATOM 2712 C C . SER A 1 354 ? -21.180 8.764 6.630 1.00 93.81 354 SER A C 1
ATOM 2714 O O . SER A 1 354 ? -22.070 8.668 7.474 1.00 93.81 354 SER A O 1
ATOM 2716 N N . LEU A 1 355 ? -19.894 8.542 6.927 1.00 92.88 355 LEU A N 1
ATOM 2717 C CA . LEU A 1 355 ? -19.439 8.160 8.263 1.00 92.88 355 LEU A CA 1
ATOM 2718 C C . LEU A 1 355 ? -19.833 9.210 9.301 1.00 92.88 355 LEU A C 1
ATOM 2720 O O . LEU A 1 355 ? -20.483 8.881 10.298 1.00 92.88 355 LEU A O 1
ATOM 2724 N N . LEU A 1 356 ? -19.448 10.467 9.075 1.00 94.25 356 LEU A N 1
ATOM 2725 C CA . LEU A 1 356 ? -19.700 11.565 10.007 1.00 94.25 356 LEU A CA 1
ATOM 2726 C C . LEU A 1 356 ? -21.195 11.859 10.142 1.00 94.25 356 LEU A C 1
ATOM 2728 O O . LEU A 1 356 ? -21.685 11.976 11.264 1.00 94.25 356 LEU A O 1
ATOM 2732 N N . PHE A 1 357 ? -21.919 11.919 9.024 1.00 94.50 357 PHE A N 1
ATOM 2733 C CA . PHE A 1 357 ? -23.348 12.210 8.988 1.00 94.50 357 PHE A CA 1
ATOM 2734 C C . PHE A 1 357 ? -24.161 11.129 9.695 1.00 94.50 357 PHE A C 1
ATOM 2736 O O . PHE A 1 357 ? -24.921 11.440 10.609 1.00 94.50 357 PHE A O 1
ATOM 2743 N N . VAL A 1 358 ? -23.972 9.854 9.338 1.00 92.12 358 VAL A N 1
ATOM 2744 C CA . VAL A 1 358 ? -24.710 8.748 9.962 1.00 92.12 358 VAL A CA 1
ATOM 2745 C C . VAL A 1 358 ? -24.334 8.624 11.429 1.00 92.12 358 VAL A C 1
ATOM 2747 O O . VAL A 1 358 ? -25.218 8.407 12.255 1.00 92.12 358 VAL A O 1
ATOM 2750 N N . SER A 1 359 ? -23.060 8.811 11.786 1.00 89.12 359 SER A N 1
ATOM 2751 C CA . SER A 1 359 ? -22.652 8.780 13.194 1.00 89.12 359 SER A CA 1
ATOM 2752 C C . SER A 1 359 ? -23.292 9.911 13.998 1.00 89.12 359 SER A C 1
ATOM 2754 O O . SER A 1 359 ? -23.811 9.680 15.086 1.00 89.12 359 SER A O 1
ATOM 2756 N N . TRP A 1 360 ? -23.309 11.131 13.459 1.00 91.00 360 TRP A N 1
ATOM 2757 C CA . TRP A 1 360 ? -23.978 12.271 14.083 1.00 91.00 360 TRP A CA 1
ATOM 2758 C C . TRP A 1 360 ? -25.487 12.039 14.210 1.00 91.00 360 TRP A C 1
ATOM 2760 O O . TRP A 1 360 ? -26.039 12.206 15.295 1.00 91.00 360 TRP A O 1
ATOM 2770 N N . PHE A 1 361 ? -26.137 11.589 13.138 1.00 90.06 361 PHE A N 1
ATOM 2771 C CA . PHE A 1 361 ? -27.580 11.365 13.087 1.00 90.06 361 PHE A CA 1
ATOM 2772 C C . PHE A 1 361 ? -28.024 10.267 14.056 1.00 90.06 361 PHE A C 1
ATOM 2774 O O . PHE A 1 361 ? -28.964 10.449 14.825 1.00 90.06 361 PHE A O 1
ATOM 2781 N N . THR A 1 362 ? -27.309 9.142 14.082 1.00 85.94 362 THR A N 1
ATOM 2782 C CA . THR A 1 362 ? -27.584 8.059 15.037 1.00 85.94 362 THR A CA 1
ATOM 2783 C C . THR A 1 362 ? -27.321 8.504 16.472 1.00 85.94 362 THR A C 1
ATOM 2785 O O . THR A 1 362 ? -28.143 8.226 17.343 1.00 85.94 362 THR A O 1
ATOM 2788 N N . ASN A 1 363 ? -26.259 9.275 16.735 1.00 84.00 363 ASN A N 1
ATOM 2789 C CA . ASN A 1 363 ? -26.046 9.839 18.067 1.00 84.00 363 ASN A CA 1
ATOM 2790 C C . ASN A 1 363 ? -27.160 10.797 18.483 1.00 84.00 363 ASN A C 1
ATOM 2792 O O . ASN A 1 363 ? -27.600 10.741 19.625 1.00 84.00 363 ASN A O 1
ATOM 2796 N N . TRP A 1 364 ? -27.643 11.636 17.571 1.00 85.12 364 TRP A N 1
ATOM 2797 C CA . TRP A 1 364 ? -28.759 12.547 17.812 1.00 85.12 364 TRP A CA 1
ATOM 2798 C C . TRP A 1 364 ? -30.062 11.790 18.116 1.00 85.12 364 TRP A C 1
ATOM 2800 O O . TRP A 1 364 ? -30.756 12.130 19.075 1.00 85.12 364 TRP A O 1
ATOM 2810 N N . LEU A 1 365 ? -30.360 10.718 17.372 1.00 85.25 365 LEU A N 1
ATOM 2811 C CA . LEU A 1 365 ? -31.535 9.867 17.601 1.00 85.25 365 LEU A CA 1
ATOM 2812 C C . LEU A 1 365 ? -31.525 9.208 18.987 1.00 85.25 365 LEU A C 1
ATOM 2814 O O . LEU A 1 365 ? -32.558 9.175 19.663 1.00 85.25 365 LEU A O 1
ATOM 2818 N N . PHE A 1 366 ? -30.369 8.699 19.420 1.00 80.75 366 PHE A N 1
ATOM 2819 C CA . PHE A 1 366 ? -30.220 8.093 20.741 1.00 80.75 366 PHE A CA 1
ATOM 2820 C C . PHE A 1 366 ? -30.144 9.144 21.859 1.00 80.75 366 PHE A C 1
ATOM 2822 O O . PHE A 1 366 ? -30.773 8.957 22.895 1.00 80.75 366 PHE A O 1
ATOM 2829 N N . ASP A 1 367 ? -29.433 10.260 21.695 1.00 78.12 367 ASP A N 1
ATOM 2830 C CA . ASP A 1 367 ? -29.292 11.276 22.754 1.00 78.12 367 ASP A CA 1
ATOM 2831 C C . ASP A 1 367 ? -30.630 11.998 23.044 1.00 78.12 367 ASP A C 1
ATOM 2833 O O . ASP A 1 367 ? -30.908 12.353 24.198 1.00 78.12 367 ASP A O 1
ATOM 2837 N N . ASN A 1 368 ? -31.496 12.139 22.031 1.00 80.44 368 ASN A N 1
ATOM 2838 C CA . ASN A 1 368 ? -32.844 12.708 22.165 1.00 80.44 368 ASN A CA 1
ATOM 2839 C C . ASN A 1 368 ? -33.925 11.692 22.562 1.00 80.44 368 ASN A C 1
ATOM 2841 O O . ASN A 1 368 ? -35.068 12.081 22.776 1.00 80.44 368 ASN A O 1
ATOM 2845 N N . GLY A 1 369 ? -33.585 10.405 22.689 1.00 72.00 369 GLY A N 1
ATOM 2846 C CA . GLY A 1 369 ? -34.523 9.365 23.122 1.00 72.00 369 GLY A CA 1
ATOM 2847 C C . GLY A 1 369 ? -35.597 8.994 22.094 1.00 72.00 369 GLY A C 1
ATOM 2848 O O . GLY A 1 369 ? -36.592 8.380 22.468 1.00 72.00 369 GLY A O 1
ATOM 2849 N N . ILE A 1 370 ? -35.403 9.339 20.815 1.00 77.31 370 ILE A N 1
ATOM 2850 C CA . ILE A 1 370 ? -36.318 8.965 19.722 1.00 77.31 370 ILE A CA 1
ATOM 2851 C C . ILE A 1 370 ? -36.225 7.456 19.452 1.00 77.31 370 ILE A C 1
ATOM 2853 O O . ILE A 1 370 ? -37.241 6.803 19.221 1.00 77.31 370 ILE A O 1
ATOM 2857 N N . LEU A 1 371 ? -35.017 6.878 19.530 1.00 73.88 371 LEU A N 1
ATOM 2858 C CA . LEU A 1 371 ? -34.825 5.427 19.518 1.00 73.88 371 LEU A CA 1
ATOM 2859 C C . LEU A 1 371 ? -34.631 4.871 20.929 1.00 73.88 371 LEU A C 1
ATOM 2861 O O . LEU A 1 371 ? -33.790 5.335 21.699 1.00 73.88 371 LEU A O 1
ATOM 2865 N N . SER A 1 372 ? -35.373 3.804 21.234 1.00 66.75 372 SER A N 1
ATOM 2866 C CA . SER A 1 372 ? -35.201 3.055 22.477 1.00 66.75 372 SER A CA 1
ATOM 2867 C C . SER A 1 372 ? -33.815 2.388 22.529 1.00 66.75 372 SER A C 1
ATOM 2869 O O . SER A 1 372 ? -33.392 1.797 21.530 1.00 66.75 372 SER A O 1
ATOM 2871 N N . PRO A 1 373 ? -33.145 2.348 23.699 1.00 63.19 373 PRO A N 1
ATOM 2872 C CA . PRO A 1 373 ? -31.860 1.663 23.885 1.00 63.19 373 PRO A CA 1
ATOM 2873 C C . PRO A 1 373 ? -31.864 0.170 23.518 1.00 63.19 373 PRO A C 1
ATOM 2875 O O . PRO A 1 373 ? -30.804 -0.425 23.340 1.00 63.19 373 PRO A O 1
ATOM 2878 N N . LYS A 1 374 ? -33.045 -0.455 23.397 1.00 59.91 374 LYS A N 1
ATOM 2879 C CA . LYS A 1 374 ? -33.199 -1.847 22.943 1.00 59.91 374 LYS A CA 1
ATOM 2880 C C . LYS A 1 374 ? -32.774 -2.053 21.483 1.00 59.91 374 LYS A C 1
ATOM 2882 O O . LYS A 1 374 ? -32.385 -3.161 21.132 1.00 59.91 374 LYS A O 1
ATOM 2887 N N . PHE A 1 375 ? -32.819 -1.002 20.663 1.00 64.69 375 PHE A N 1
ATOM 2888 C CA . PHE A 1 375 ? -32.388 -1.035 19.264 1.00 64.69 375 PHE A CA 1
ATOM 2889 C C . PHE A 1 375 ? -30.887 -0.759 19.082 1.00 64.69 375 PHE A C 1
ATOM 2891 O O . PHE A 1 375 ? -30.415 -0.739 17.948 1.00 64.69 375 PHE A O 1
ATOM 2898 N N . ASP A 1 376 ? -30.109 -0.598 20.163 1.00 65.00 376 ASP A N 1
ATOM 2899 C CA . ASP A 1 376 ? -28.644 -0.566 20.067 1.00 65.00 376 ASP A CA 1
ATOM 2900 C C . ASP A 1 376 ? -28.073 -1.990 19.892 1.00 65.00 376 ASP A C 1
ATOM 2902 O O . ASP A 1 376 ? -27.508 -2.593 20.810 1.00 65.00 376 ASP A O 1
ATOM 2906 N N . ILE A 1 377 ? -28.252 -2.541 18.687 1.00 61.41 377 ILE A N 1
ATOM 2907 C CA . ILE A 1 377 ? -27.822 -3.891 18.284 1.00 61.41 377 ILE A CA 1
ATOM 2908 C C . ILE A 1 377 ? -26.289 -4.017 18.327 1.00 61.41 377 ILE A C 1
ATOM 2910 O O . ILE A 1 377 ? -25.760 -5.064 18.702 1.00 61.41 377 ILE A O 1
ATOM 2914 N N . LEU A 1 378 ? -25.565 -2.939 18.003 1.00 60.09 378 LEU A N 1
ATOM 2915 C CA . LEU A 1 378 ? -24.096 -2.892 17.984 1.00 60.09 378 LEU A CA 1
ATOM 2916 C C . LEU A 1 378 ? -23.469 -2.456 19.329 1.00 60.09 378 LEU A C 1
ATOM 2918 O O . LEU A 1 378 ? -22.244 -2.370 19.424 1.00 60.09 378 LEU A O 1
ATOM 2922 N N . ARG A 1 379 ? -24.290 -2.258 20.377 1.00 53.91 379 ARG A N 1
ATOM 2923 C CA . ARG A 1 379 ? -23.922 -2.066 21.798 1.00 53.91 379 ARG A CA 1
ATOM 2924 C C . ARG A 1 379 ? -22.756 -1.101 22.047 1.00 53.91 379 ARG A C 1
ATOM 2926 O O . ARG A 1 379 ? -21.771 -1.490 22.684 1.00 53.91 379 ARG A O 1
ATOM 2933 N N . LYS A 1 380 ? -22.857 0.159 21.621 1.00 55.75 380 LYS A N 1
ATOM 2934 C CA . LYS A 1 380 ? -21.820 1.163 21.943 1.00 55.75 380 LYS A CA 1
ATOM 2935 C C . LYS A 1 380 ? -22.287 2.605 22.077 1.00 55.75 380 LYS A C 1
ATOM 2937 O O . LYS A 1 380 ? -21.435 3.494 22.138 1.00 55.75 380 LYS A O 1
ATOM 2942 N N . HIS A 1 381 ? -23.582 2.868 22.254 1.00 44.62 381 HIS A N 1
ATOM 2943 C CA . HIS A 1 381 ? -23.939 4.174 22.803 1.00 44.62 381 HIS A CA 1
ATOM 2944 C C . HIS A 1 381 ? -23.390 4.276 24.226 1.00 44.62 381 HIS A C 1
ATOM 2946 O O . HIS A 1 381 ? -23.610 3.392 25.055 1.00 44.62 381 HIS A O 1
ATOM 2952 N N . SER A 1 382 ? -22.600 5.316 24.491 1.00 43.34 382 SER A N 1
ATOM 2953 C CA . SER A 1 382 ? -21.977 5.576 25.789 1.00 43.34 382 SER A CA 1
ATOM 2954 C C . SER A 1 382 ? -22.983 5.364 26.928 1.00 43.34 382 SER A C 1
ATOM 2956 O O . SER A 1 382 ? -23.859 6.194 27.180 1.00 43.34 382 SER A O 1
ATOM 2958 N N . ARG A 1 383 ? -22.829 4.253 27.665 1.00 39.28 383 ARG A N 1
ATOM 2959 C CA . ARG A 1 383 ? -23.560 3.984 28.917 1.00 39.28 383 ARG A CA 1
ATOM 2960 C C . ARG A 1 383 ? -23.360 5.100 29.954 1.00 39.28 383 ARG A C 1
ATOM 2962 O O . ARG A 1 383 ? -24.104 5.159 30.930 1.00 39.28 383 ARG A O 1
ATOM 2969 N N . THR A 1 384 ? -22.389 5.989 29.746 1.00 39.62 384 THR A N 1
ATOM 2970 C CA . THR A 1 384 ? -22.035 7.076 30.658 1.00 39.62 384 THR A CA 1
ATOM 2971 C C . THR A 1 384 ? -23.041 8.230 30.621 1.00 39.62 384 THR A C 1
ATOM 2973 O O . THR A 1 384 ? -23.362 8.766 31.676 1.00 39.62 384 THR A O 1
ATOM 2976 N N . LYS A 1 385 ? -23.620 8.583 29.459 1.00 36.62 385 LYS A N 1
ATOM 2977 C CA . LYS A 1 385 ? -24.646 9.651 29.395 1.00 36.62 385 LYS A CA 1
ATOM 2978 C C . LYS A 1 385 ? -26.027 9.184 29.867 1.00 36.62 385 LYS A C 1
ATOM 2980 O O . LYS A 1 385 ? -26.764 9.955 30.474 1.00 36.62 385 LYS A O 1
ATOM 2985 N N . TYR A 1 386 ? -26.362 7.918 29.627 1.00 36.94 386 TYR A N 1
ATOM 2986 C CA . TYR A 1 386 ? -27.667 7.358 29.984 1.00 36.94 386 TYR A CA 1
ATOM 2987 C C . TYR A 1 386 ? -27.852 7.145 31.490 1.00 36.94 386 TYR A C 1
ATOM 2989 O O . TYR A 1 386 ? -28.946 7.376 31.999 1.00 36.94 386 TYR A O 1
ATOM 2997 N N . LYS A 1 387 ? -26.792 6.773 32.224 1.00 33.66 387 LYS A N 1
ATOM 2998 C CA . LYS A 1 387 ? -26.876 6.647 33.688 1.00 33.66 387 LYS A CA 1
ATOM 2999 C C . LYS A 1 387 ? -27.217 7.977 34.360 1.00 33.66 387 LYS A C 1
ATOM 3001 O O . LYS A 1 387 ? -28.085 7.991 35.217 1.00 33.66 387 LYS A O 1
ATOM 3006 N N . ASN A 1 388 ? -26.627 9.093 33.931 1.00 33.84 388 ASN A N 1
ATOM 3007 C CA . ASN A 1 388 ? -26.909 10.379 34.572 1.00 33.84 388 ASN A CA 1
ATOM 3008 C C . ASN A 1 388 ? -28.328 10.895 34.290 1.00 33.84 388 ASN A C 1
ATOM 3010 O O . ASN A 1 388 ? -28.915 11.510 35.167 1.00 33.84 388 ASN A O 1
ATOM 3014 N N . LYS A 1 389 ? -28.922 10.615 33.123 1.00 31.84 389 LYS A N 1
ATOM 3015 C CA . LYS A 1 389 ? -30.271 11.121 32.799 1.00 31.84 389 LYS A CA 1
ATOM 3016 C C . LYS A 1 389 ? -31.395 10.383 33.546 1.00 31.84 389 LYS A C 1
ATOM 3018 O O . LYS A 1 389 ? -32.381 11.013 33.898 1.00 31.84 389 LYS A O 1
ATOM 3023 N N . TYR A 1 390 ? -31.227 9.087 33.828 1.00 34.47 390 TYR A N 1
ATOM 3024 C CA . TYR A 1 390 ? -32.219 8.287 34.566 1.00 34.47 390 TYR A CA 1
ATOM 3025 C C . TYR A 1 390 ? -31.980 8.249 36.081 1.00 34.47 390 TYR A C 1
ATOM 3027 O O . TYR A 1 390 ? -32.942 8.178 36.831 1.00 34.47 390 TYR A O 1
ATOM 3035 N N . VAL A 1 391 ? -30.732 8.367 36.554 1.00 35.00 391 VAL A N 1
ATOM 3036 C CA . VAL A 1 391 ? -30.456 8.493 38.001 1.00 35.00 391 VAL A CA 1
ATOM 3037 C C . VAL A 1 391 ? -30.979 9.826 38.553 1.00 35.00 391 VAL A C 1
ATOM 3039 O O . VAL A 1 391 ? -31.373 9.887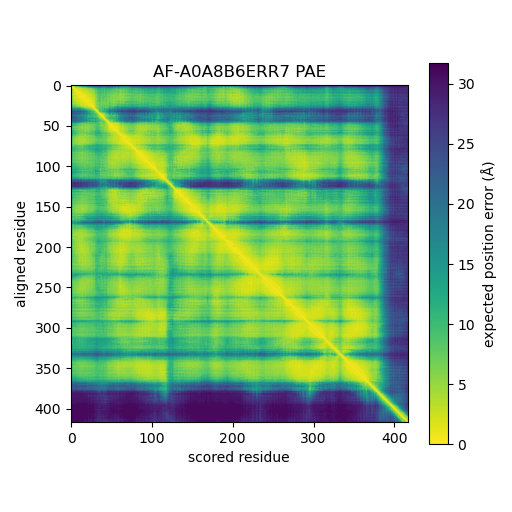 39.712 1.00 35.00 391 VAL A O 1
ATOM 3042 N N . ILE A 1 392 ? -31.052 10.875 37.724 1.00 34.72 392 ILE A N 1
ATOM 3043 C CA . ILE A 1 392 ? -31.645 12.165 38.113 1.00 34.72 392 ILE A CA 1
ATOM 3044 C C . ILE A 1 392 ? -33.187 12.117 38.091 1.00 34.72 392 ILE A C 1
ATOM 3046 O O . ILE A 1 392 ? -33.814 12.883 38.810 1.00 34.72 392 ILE A O 1
ATOM 3050 N N . SER A 1 393 ? -33.818 11.213 37.326 1.00 30.47 393 SER A N 1
ATOM 3051 C CA . SER A 1 393 ? -35.289 11.121 37.268 1.00 30.47 393 SER A CA 1
ATOM 3052 C C . SER A 1 393 ? -35.905 10.176 38.304 1.00 30.47 393 SER A C 1
ATOM 3054 O O . SER A 1 393 ? -37.123 10.141 38.423 1.00 30.47 393 SER A O 1
ATOM 3056 N N . THR A 1 394 ? -35.105 9.384 39.023 1.00 32.56 394 THR A N 1
ATOM 3057 C CA . THR A 1 394 ? -35.583 8.435 40.046 1.00 32.56 394 THR A CA 1
ATOM 3058 C C . THR A 1 394 ? -35.234 8.874 41.469 1.00 32.56 394 THR A C 1
ATOM 3060 O O . THR A 1 394 ? -35.044 8.034 42.342 1.00 32.56 394 THR A O 1
ATOM 3063 N N . SER A 1 395 ? -35.126 10.181 41.727 1.00 31.45 395 SER A N 1
ATOM 3064 C CA . SER A 1 395 ? -34.926 10.719 43.080 1.00 31.45 395 SER A CA 1
ATOM 3065 C C . SER A 1 395 ? -36.219 10.851 43.896 1.00 31.45 395 SER A C 1
ATOM 3067 O O . SER A 1 395 ? -36.222 11.579 44.887 1.00 31.45 395 SER A O 1
ATOM 3069 N N . ASP A 1 396 ? -37.296 10.158 43.516 1.00 29.48 396 ASP A N 1
ATOM 3070 C CA . ASP A 1 396 ? -38.441 9.959 44.403 1.00 29.48 396 ASP A CA 1
ATOM 3071 C C . ASP A 1 396 ? -38.139 8.785 45.338 1.00 29.48 396 ASP A C 1
ATOM 3073 O O . ASP A 1 396 ? -37.973 7.628 44.947 1.00 29.48 396 ASP A O 1
ATOM 3077 N N . ALA A 1 397 ? -37.967 9.138 46.606 1.00 39.19 397 ALA A N 1
ATOM 3078 C CA . ALA A 1 397 ? -37.592 8.253 47.685 1.00 39.19 397 ALA A CA 1
ATOM 3079 C C . ALA A 1 397 ? -38.699 7.225 47.977 1.00 39.19 397 ALA A C 1
ATOM 3081 O O . ALA A 1 397 ? -39.725 7.574 48.556 1.00 39.19 397 ALA A O 1
ATOM 3082 N N . SER A 1 398 ? -38.486 5.951 47.628 1.00 29.77 398 SER A N 1
ATOM 3083 C CA . SER A 1 398 ? -39.046 4.805 48.384 1.00 29.77 398 SER A CA 1
ATOM 3084 C C . SER A 1 398 ? -38.483 3.421 48.021 1.00 29.77 398 SER A C 1
ATOM 3086 O O . SER A 1 398 ? -38.495 2.558 48.892 1.00 29.77 398 SER A O 1
ATOM 3088 N N . ASP A 1 399 ? -37.888 3.197 46.843 1.00 29.25 399 ASP A N 1
ATOM 3089 C CA . ASP A 1 399 ? -37.653 1.812 46.366 1.00 29.25 399 ASP A CA 1
ATOM 3090 C C . ASP A 1 399 ? -36.197 1.288 46.386 1.00 29.25 399 ASP A C 1
ATOM 3092 O O . ASP A 1 399 ? -35.874 0.277 45.764 1.00 29.25 399 ASP A O 1
ATOM 3096 N N . VAL A 1 400 ? -35.277 1.894 47.147 1.00 32.12 400 VAL A N 1
ATOM 3097 C CA . VAL A 1 400 ? -33.855 1.457 47.189 1.00 32.12 400 VAL A CA 1
ATOM 3098 C C . VAL A 1 400 ? -33.595 0.342 48.221 1.00 32.12 400 VAL A C 1
ATOM 3100 O O . VAL A 1 400 ? -32.603 0.381 48.947 1.00 32.12 400 VAL A O 1
ATOM 3103 N N . LYS A 1 401 ? -34.465 -0.672 48.326 1.00 28.02 401 LYS A N 1
ATOM 3104 C CA . LYS A 1 401 ? -34.233 -1.808 49.250 1.00 28.02 401 LYS A CA 1
ATOM 3105 C C . LYS A 1 401 ? -33.945 -3.168 48.628 1.00 28.02 401 LYS A C 1
ATOM 3107 O O . LYS A 1 401 ? -33.548 -4.063 49.365 1.00 28.02 401 LYS A O 1
ATOM 3112 N N . GLU A 1 402 ? -33.978 -3.320 47.311 1.00 30.83 402 GLU A N 1
ATOM 3113 C CA . GLU A 1 402 ? -33.590 -4.586 46.682 1.00 30.83 402 GLU A CA 1
ATOM 3114 C C . GLU A 1 402 ? -32.736 -4.355 45.443 1.00 30.83 402 GLU A C 1
ATOM 3116 O O . GLU A 1 402 ? -33.255 -4.11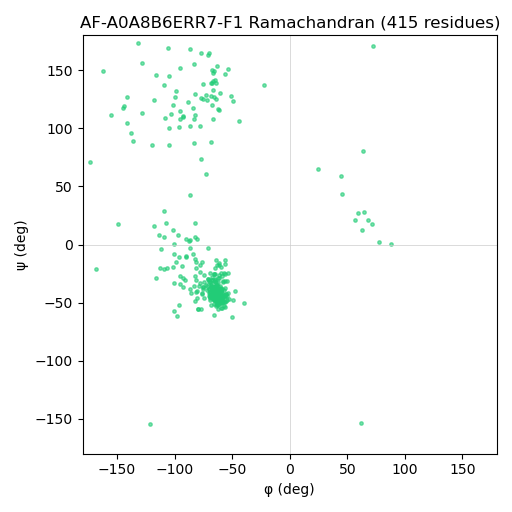2 44.365 1.00 30.83 402 GLU A O 1
ATOM 3121 N N . LEU A 1 403 ? -31.411 -4.423 45.602 1.00 27.58 403 LEU A N 1
ATOM 3122 C CA . LEU A 1 403 ? -30.457 -4.893 44.584 1.00 27.58 403 LEU A CA 1
ATOM 3123 C C . LEU A 1 403 ? -29.070 -4.961 45.232 1.00 27.58 403 LEU A C 1
ATOM 3125 O O . LEU A 1 403 ? -28.177 -4.144 45.008 1.00 27.58 403 LEU A O 1
ATOM 3129 N N . GLY A 1 404 ? -28.928 -5.949 46.114 1.00 24.53 404 GLY A N 1
ATOM 3130 C CA . GLY A 1 404 ? -27.656 -6.319 46.707 1.00 24.53 404 GLY A CA 1
ATOM 3131 C C . GLY A 1 404 ? -26.673 -6.892 45.680 1.00 24.53 404 GLY A C 1
ATOM 3132 O O . GLY A 1 404 ? -27.045 -7.579 44.734 1.00 24.53 404 GLY A O 1
ATOM 3133 N N . ASN A 1 405 ? -25.393 -6.652 45.966 1.00 26.50 405 ASN A N 1
ATOM 3134 C CA . ASN A 1 405 ? -24.241 -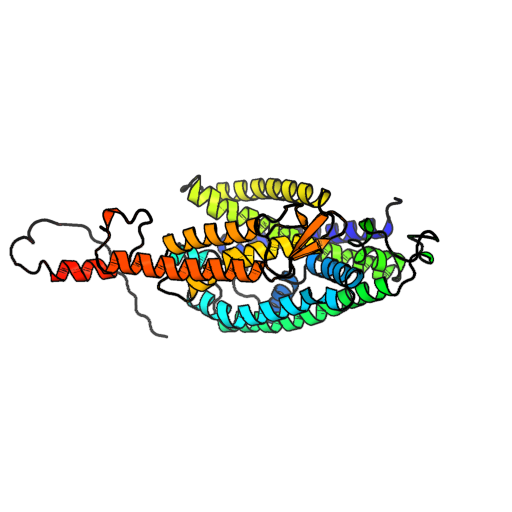7.484 45.617 1.00 26.50 405 ASN A CA 1
ATOM 3135 C C . ASN A 1 405 ? -23.897 -7.703 44.135 1.00 26.50 405 ASN A C 1
ATOM 3137 O O . ASN A 1 405 ? -24.023 -8.808 43.628 1.00 26.50 405 ASN A O 1
ATOM 3141 N N . TYR A 1 406 ? -23.225 -6.725 43.518 1.00 24.77 406 TYR A N 1
ATOM 3142 C CA . TYR A 1 406 ? -22.106 -7.017 42.606 1.00 24.77 406 TYR A CA 1
ATOM 3143 C C . TYR A 1 406 ? -20.984 -5.982 42.790 1.00 24.77 406 TYR A C 1
ATOM 3145 O O . TYR A 1 406 ? -21.079 -4.841 42.343 1.00 24.77 406 TYR A O 1
ATOM 3153 N N . LYS A 1 407 ? -19.905 -6.395 43.469 1.00 26.20 407 LYS A N 1
ATOM 3154 C CA . LYS A 1 407 ? -18.635 -5.657 43.557 1.00 26.20 407 LYS A CA 1
ATOM 3155 C C . LYS A 1 407 ? -17.983 -5.596 42.171 1.00 26.20 407 LYS A C 1
ATOM 3157 O O . LYS A 1 407 ? -17.728 -6.640 41.578 1.00 26.20 407 LYS A O 1
ATOM 3162 N N . ILE A 1 408 ? -17.638 -4.400 41.694 1.00 26.42 408 ILE A N 1
ATOM 3163 C CA . ILE A 1 408 ? -16.628 -4.212 40.643 1.00 26.42 408 ILE A CA 1
ATOM 3164 C C . ILE A 1 408 ? -15.628 -3.178 41.158 1.00 26.42 408 ILE A C 1
ATOM 3166 O O . ILE A 1 408 ? -15.975 -2.020 41.377 1.00 26.42 408 ILE A O 1
ATOM 3170 N N . ASN A 1 409 ? -14.398 -3.642 41.382 1.00 22.92 409 ASN A N 1
ATOM 3171 C CA . ASN A 1 409 ? -13.256 -2.849 41.819 1.00 22.92 409 ASN A CA 1
ATOM 3172 C C . ASN A 1 409 ? -12.932 -1.767 40.781 1.00 22.92 409 ASN A C 1
ATOM 3174 O O . ASN A 1 409 ? -12.529 -2.073 39.659 1.00 22.92 409 ASN A O 1
ATOM 3178 N N . ALA A 1 410 ? -13.080 -0.506 41.178 1.00 25.84 410 ALA A N 1
ATOM 3179 C CA . ALA A 1 410 ? -12.444 0.620 40.521 1.00 25.84 410 ALA A CA 1
ATOM 3180 C C . ALA A 1 410 ? -11.017 0.746 41.074 1.00 25.84 410 ALA A C 1
ATOM 3182 O O . ALA A 1 410 ? -10.838 0.981 42.265 1.00 25.84 410 ALA A O 1
ATOM 3183 N N . ALA A 1 411 ? -10.014 0.592 40.215 1.00 23.64 411 ALA A N 1
ATOM 3184 C CA . ALA A 1 411 ? -8.652 1.031 40.489 1.00 23.64 411 ALA A CA 1
ATOM 3185 C C . ALA A 1 411 ? -8.285 2.061 39.416 1.00 23.64 411 ALA A C 1
ATOM 3187 O O . ALA A 1 411 ? -7.771 1.728 38.352 1.00 23.64 411 ALA A O 1
ATOM 3188 N N . PHE A 1 412 ? -8.650 3.315 39.681 1.00 25.06 412 PHE A N 1
ATOM 3189 C CA . PHE A 1 412 ? -8.000 4.477 39.090 1.00 25.06 412 PHE A CA 1
ATOM 3190 C C . PHE A 1 412 ? -6.766 4.756 39.948 1.00 25.06 412 PHE A C 1
ATOM 3192 O O . PHE A 1 412 ? -6.906 5.214 41.078 1.00 25.06 412 PHE A O 1
ATOM 3199 N N . THR A 1 413 ? -5.574 4.473 39.435 1.00 26.03 413 THR A N 1
ATOM 3200 C CA . THR A 1 413 ? -4.344 5.077 39.953 1.00 26.03 413 THR A CA 1
ATOM 3201 C C . THR A 1 413 ? -4.030 6.279 39.080 1.00 26.03 413 THR A C 1
ATOM 3203 O O . THR A 1 413 ? -3.579 6.161 37.941 1.00 26.03 413 THR A O 1
ATOM 3206 N N . THR A 1 414 ? -4.365 7.442 39.622 1.00 26.22 414 THR A N 1
ATOM 3207 C CA . THR A 1 414 ? -3.612 8.676 39.429 1.00 26.22 414 THR A CA 1
ATOM 3208 C C . THR A 1 414 ? -2.140 8.392 39.686 1.00 26.22 414 THR A C 1
ATOM 3210 O O . THR A 1 414 ? -1.825 7.960 40.786 1.00 26.22 414 THR A O 1
ATOM 3213 N N . ASP A 1 415 ? -1.271 8.663 38.722 1.00 24.20 415 ASP A N 1
ATOM 3214 C CA . ASP A 1 415 ? 0.111 9.017 39.019 1.00 24.20 415 ASP A CA 1
ATOM 3215 C C . ASP A 1 415 ? 0.573 10.069 38.012 1.00 24.20 415 ASP A C 1
ATOM 3217 O O . ASP A 1 415 ? 0.529 9.894 36.794 1.00 24.20 415 ASP A O 1
ATOM 3221 N N . SER A 1 416 ? 0.933 11.208 38.586 1.00 27.11 416 SER A N 1
ATOM 3222 C CA . SER A 1 416 ? 1.718 12.295 38.024 1.00 27.11 416 SER A CA 1
ATOM 3223 C C . SER A 1 416 ? 3.025 11.787 37.414 1.00 27.11 416 SER A C 1
ATOM 3225 O O . SER A 1 416 ? 3.758 11.098 38.116 1.00 27.11 416 SER A O 1
ATOM 3227 N N . PHE A 1 417 ? 3.304 12.144 36.155 1.00 29.41 417 PHE A N 1
ATOM 3228 C CA . PHE A 1 417 ? 4.524 12.805 35.647 1.00 29.41 417 PHE A CA 1
ATOM 3229 C C . PHE A 1 417 ? 4.463 12.946 34.121 1.00 29.41 417 PHE A C 1
ATOM 3231 O O . PHE A 1 417 ? 4.138 11.948 33.436 1.00 29.41 417 PHE A O 1
#

Foldseek 3Di:
DPDPVLQVVLQVVLVVVVVVVVVVVVVVCVVPDDDPVCVLQVVLPQDLVNLLVVLLLLPPFLLLLLQCLLLCQVPNPVRNVSLVVVLVVLLVCLVPPLLLCQVVQHPDLCQLVCVFQHPHPGDGHHDDSVSSSVSSNSSSVSSVVVSVVSNVLSVCLNVAQCCPWPPNVNPGRHDDLQCSSVSNLCCLPTVDDSVSSSVSSSVSSVRNVVNLCVVLLVVLLCCLPVPCCPPPNVPDDPVRSVVSSVVSSVVVVVVVVVVVVVQRHSNLVVVVVVLLCLQQVVLVSCCSRPPSLFYPQLSVVLNVQLVVLVLLCFGVSVPRAHVDQDPPWDQDPVRGIRHPPPSSVVSSVRSNCSRNVVSNVVLVCVLVVVDDPVPPPSPDDPPVSVCVVVVVVPPPDDPPPDDDDDDDDDDDDDDDD